Protein AF-0000000080304694 (afdb_homodimer)

Solvent-accessible surface area (backbone atoms only — not comparable to full-atom values): 22802 Å² total; per-residue (Å²): 132,86,75,81,79,72,77,78,76,73,77,74,74,72,76,72,79,68,74,63,59,58,52,50,50,52,51,50,51,50,48,51,24,50,49,45,30,49,51,36,52,74,70,62,32,46,68,53,52,50,50,42,42,60,43,46,61,55,45,42,50,51,45,52,47,45,39,49,51,43,47,50,28,45,50,52,34,48,52,31,42,50,54,33,49,52,50,44,52,52,48,47,53,49,38,54,52,51,50,51,39,37,74,76,36,48,67,57,29,51,72,73,39,52,51,59,50,47,42,51,49,48,47,54,46,50,53,53,35,51,51,28,46,50,48,39,54,60,46,47,63,52,42,62,53,40,41,52,51,43,52,52,44,41,51,53,48,51,55,42,40,57,40,46,50,54,48,50,27,51,34,30,45,90,86,37,26,68,60,49,45,62,53,49,60,57,60,73,74,46,84,84,69,57,74,60,67,56,81,36,67,62,55,39,48,53,51,38,41,73,53,73,88,133,80,74,79,68,71,77,78,74,74,74,74,73,69,77,72,77,66,73,64,56,57,53,50,51,52,50,50,50,50,49,52,24,50,49,44,30,49,50,36,52,75,70,62,33,47,67,54,52,51,52,44,42,61,44,45,62,56,45,43,51,49,45,50,46,45,38,51,50,42,46,50,30,45,50,53,34,48,52,30,41,52,54,34,50,51,50,44,52,53,49,48,53,49,37,53,52,52,50,52,40,36,72,75,37,50,66,58,29,52,73,73,39,53,51,61,51,48,41,52,49,48,49,54,44,49,53,52,36,51,51,29,45,51,50,38,55,61,47,48,63,54,43,63,54,40,42,52,52,43,52,53,44,42,52,54,48,52,56,44,41,57,40,44,49,54,50,51,28,50,34,30,47,89,87,36,28,68,59,48,44,63,55,49,61,56,52,70,74,48,85,83,69,56,73,59,60,66,69,40,67,63,55,38,48,51,51,38,40,73,52,74,90

Secondary structure (DSSP, 8-state):
------------------THHHHHHHHHHHHHHHHHHHHHHHHT-HHHHHHHHHHHHHHHHHHHHHHHHHHHHHHHHHHHHHHHHHHHHHHHHHHHHHHHHHHH-HHHHHHTTHHHHHHHHHHHHHHHHHHHHHHHHHGGGHHHHHHHHHHHHHHHHHHHHHHHHHHHHHHSPTT-HHHHHHHHS-----TTS-----S-HHHHHHHHHHTT-/------------------THHHHHHHHHHHHHHHHHHHHHHHHT-HHHHHHHHHHHHHHHHHHHHHHHHHHHHHHHHHHHHHHHHHHHHHHHHHHHHHHHHHHH-HHHHHHTTHHHHHHHHHHHHHHHHHHHHHHHHHGGGHHHHHHHHHHHHHHHHHHHHHHHHHHHHHHSPTT-HHHHHHHHS-----TTS-----S-HHHHHHHHHHTT-

Structure (mmCIF, N/CA/C/O backbone):
data_AF-0000000080304694-model_v1
#
loop_
_entity.id
_entity.type
_entity.pdbx_description
1 polymer 'Protein phosphatase CheZ'
#
loop_
_atom_site.group_PDB
_atom_site.id
_atom_site.type_symbol
_atom_site.label_atom_id
_atom_site.label_alt_id
_atom_site.label_comp_id
_atom_site.label_asym_id
_atom_site.label_entity_id
_atom_site.label_seq_id
_atom_site.pdbx_PDB_ins_code
_atom_site.Cartn_x
_atom_site.Cartn_y
_atom_site.Cartn_z
_atom_site.occupancy
_atom_site.B_iso_or_equiv
_atom_site.auth_seq_id
_atom_site.auth_comp_id
_atom_site.auth_asym_id
_atom_site.auth_atom_id
_atom_site.pdbx_PDB_model_num
ATOM 1 N N . MET A 1 1 ? -32.312 36.562 85.438 1 29.72 1 MET A N 1
ATOM 2 C CA . MET A 1 1 ? -31.688 37.469 84.5 1 29.72 1 MET A CA 1
ATOM 3 C C . MET A 1 1 ? -31.562 36.812 83.125 1 29.72 1 MET A C 1
ATOM 5 O O . MET A 1 1 ? -31.203 35.625 83.062 1 29.72 1 MET A O 1
ATOM 9 N N . LYS A 1 2 ? -32.406 37.281 82.188 1 36.53 2 LYS A N 1
ATOM 10 C CA . LYS A 1 2 ? -32.688 36.906 80.812 1 36.53 2 LYS A CA 1
ATOM 11 C C . LYS A 1 2 ? -31.438 36.875 80 1 36.53 2 LYS A C 1
ATOM 13 O O . LYS A 1 2 ? -30.734 37.875 79.875 1 36.53 2 LYS A O 1
ATOM 18 N N . LEU A 1 3 ? -30.75 35.75 80.062 1 33.34 3 LEU A N 1
ATOM 19 C CA . LEU A 1 3 ? -29.531 35.656 79.25 1 33.34 3 LEU A CA 1
ATOM 20 C C . LEU A 1 3 ? -29.703 36.312 77.875 1 33.34 3 LEU A C 1
ATOM 22 O O . LEU A 1 3 ? -30.828 36.5 77.438 1 33.34 3 LEU A O 1
ATOM 26 N N . ASN A 1 4 ? -28.75 36 76.938 1 31.81 4 ASN A N 1
ATOM 27 C CA . ASN A 1 4 ? -27.875 36.469 75.875 1 31.81 4 ASN A CA 1
ATOM 28 C C . ASN A 1 4 ? -28.562 36.438 74.5 1 31.81 4 ASN A C 1
ATOM 30 O O . ASN A 1 4 ? -28.922 35.344 74.062 1 31.81 4 ASN A O 1
ATOM 34 N N . ASP A 1 5 ? -29.422 37.344 74.25 1 38.88 5 ASP A N 1
ATOM 35 C CA . ASP A 1 5 ? -29.953 37.562 72.875 1 38.88 5 ASP A CA 1
ATOM 36 C C . ASP A 1 5 ? -28.844 37.656 71.875 1 38.88 5 ASP A C 1
ATOM 38 O O . ASP A 1 5 ? -28.062 38.625 71.875 1 38.88 5 ASP A O 1
ATOM 42 N N . LEU A 1 6 ? -28.109 36.594 71.5 1 40.75 6 LEU A N 1
ATOM 43 C CA . LEU A 1 6 ? -27.078 36.688 70.5 1 40.75 6 LEU A CA 1
ATOM 44 C C . LEU A 1 6 ? -27.609 37.344 69.25 1 40.75 6 LEU A C 1
ATOM 46 O O . LEU A 1 6 ? -28.672 36.969 68.75 1 40.75 6 LEU A O 1
ATOM 50 N N . PRO A 1 7 ? -27.234 38.594 68.938 1 43.28 7 PRO A N 1
ATOM 51 C CA . PRO A 1 7 ? -27.719 39.281 67.75 1 43.28 7 PRO A CA 1
ATOM 52 C C . PRO A 1 7 ? -27.438 38.5 66.438 1 43.28 7 PRO A C 1
ATOM 54 O O . PRO A 1 7 ? -26.484 37.719 66.438 1 43.28 7 PRO A O 1
ATOM 57 N N . GLU A 1 8 ? -28.422 38 65.75 1 44.09 8 GLU A N 1
ATOM 58 C CA . GLU A 1 8 ? -28.375 37.375 64.438 1 44.09 8 GLU A CA 1
ATOM 59 C C . GLU A 1 8 ? -27.594 38.219 63.438 1 44.09 8 GLU A C 1
ATOM 61 O O . GLU A 1 8 ? -27.984 39.344 63.156 1 44.09 8 GLU A O 1
ATOM 66 N N . VAL A 1 9 ? -26.25 38.281 63.5 1 40.5 9 VAL A N 1
ATOM 67 C CA . VAL A 1 9 ? -25.438 38.938 62.469 1 40.5 9 VAL A CA 1
ATOM 68 C C . VAL A 1 9 ? -25.953 38.594 61.094 1 40.5 9 VAL A C 1
ATOM 70 O O . VAL A 1 9 ? -26.094 37.406 60.75 1 40.5 9 VAL A O 1
ATOM 73 N N . GLU A 1 10 ? -26.812 39.406 60.5 1 40.97 10 GLU A N 1
ATOM 74 C CA . GLU A 1 10 ? -27.219 39.312 59.094 1 40.97 10 GLU A CA 1
ATOM 75 C C . GLU A 1 10 ? -26.031 39.125 58.188 1 40.97 10 GLU A C 1
ATOM 77 O O . GLU A 1 10 ? -25.031 39.844 58.281 1 40.97 10 GLU A O 1
ATOM 82 N N . ALA A 1 11 ? -25.812 37.906 57.75 1 42.97 11 ALA A N 1
ATOM 83 C CA . ALA A 1 11 ? -24.812 37.531 56.781 1 42.97 11 ALA A CA 1
ATOM 84 C C . ALA A 1 11 ? -24.781 38.531 55.594 1 42.97 11 ALA A C 1
ATOM 86 O O . ALA A 1 11 ? -25.812 38.781 54.969 1 42.97 11 ALA A O 1
ATOM 87 N N . GLU A 1 12 ? -24.016 39.625 55.688 1 41.22 12 GLU A N 1
ATOM 88 C CA . GLU A 1 12 ? -23.75 40.5 54.531 1 41.22 12 GLU A CA 1
ATOM 89 C C . GLU A 1 12 ? -23.562 39.656 53.281 1 41.22 12 GLU A C 1
ATOM 91 O O . GLU A 1 12 ? -22.797 38.719 53.25 1 41.22 12 GLU A O 1
ATOM 96 N N . ALA A 1 13 ? -24.562 39.719 52.406 1 45.31 13 ALA A N 1
ATOM 97 C CA . ALA A 1 13 ? -24.547 39.125 51.094 1 45.31 13 ALA A CA 1
ATOM 98 C C . ALA A 1 13 ? -23.219 39.406 50.375 1 45.31 13 ALA A C 1
ATOM 100 O O . ALA A 1 13 ? -22.703 40.5 50.438 1 45.31 13 ALA A O 1
ATOM 101 N N . ALA A 1 14 ? -22.359 38.438 50.312 1 46.75 14 ALA A N 1
ATOM 102 C CA . ALA A 1 14 ? -21.125 38.5 49.531 1 46.75 14 ALA A CA 1
ATOM 103 C C . ALA A 1 14 ? -21.312 39.25 48.219 1 46.75 14 ALA A C 1
ATOM 105 O O . ALA A 1 14 ? -22.344 39.094 47.562 1 46.75 14 ALA A O 1
ATOM 106 N N . PRO A 1 15 ? -20.719 40.438 48.062 1 44.47 15 PRO A N 1
ATOM 107 C CA . PRO A 1 15 ? -20.812 41.156 46.781 1 44.47 15 PRO A CA 1
ATOM 108 C C . PRO A 1 15 ? -20.719 40.219 45.594 1 44.47 15 PRO A C 1
ATOM 110 O O . PRO A 1 15 ? -20.016 39.219 45.625 1 44.47 15 PRO A O 1
ATOM 113 N N . THR A 1 16 ? -21.797 40.031 44.875 1 45.38 16 THR A N 1
ATOM 114 C CA . THR A 1 16 ? -21.812 39.344 43.562 1 45.38 16 THR A CA 1
ATOM 115 C C . THR A 1 16 ? -20.609 39.781 42.719 1 45.38 16 THR A C 1
ATOM 117 O O . THR A 1 16 ? -20.375 40.969 42.531 1 45.38 16 THR A O 1
ATOM 120 N N . ALA A 1 17 ? -19.531 39.125 42.719 1 50.06 17 ALA A N 1
ATOM 121 C CA . ALA A 1 17 ? -18.406 39.406 41.812 1 50.06 17 ALA A CA 1
ATOM 122 C C . ALA A 1 17 ? -18.875 40.062 40.531 1 50.06 17 ALA A C 1
ATOM 124 O O . ALA A 1 17 ? -19.828 39.594 39.875 1 50.06 17 ALA A O 1
ATOM 125 N N . PRO A 1 18 ? -18.703 41.375 40.219 1 51.38 18 PRO A N 1
ATOM 126 C CA . PRO A 1 18 ? -19.312 42.219 39.156 1 51.38 18 PRO A CA 1
ATOM 127 C C . PRO A 1 18 ? -19.266 41.531 37.781 1 51.38 18 PRO A C 1
ATOM 129 O O . PRO A 1 18 ? -18.359 40.75 37.5 1 51.38 18 PRO A O 1
ATOM 132 N N . ALA A 1 19 ? -20.312 41.312 37 1 55.59 19 ALA A N 1
ATOM 133 C CA . ALA A 1 19 ? -20.656 40.969 35.625 1 55.59 19 ALA A CA 1
ATOM 134 C C . ALA A 1 19 ? -19.594 41.469 34.625 1 55.59 19 ALA A C 1
ATOM 136 O O . ALA A 1 19 ? -19.562 41.062 33.469 1 55.59 19 ALA A O 1
ATOM 137 N N . SER A 1 20 ? -18.828 42.531 34.969 1 55.22 20 SER A N 1
ATOM 138 C CA . SER A 1 20 ? -17.859 43.188 34.094 1 55.22 20 SER A CA 1
ATOM 139 C C . SER A 1 20 ? -16.672 42.25 33.812 1 55.22 20 SER A C 1
ATOM 141 O O . SER A 1 20 ? -16.125 42.281 32.688 1 55.22 20 SER A O 1
ATOM 143 N N . SER A 1 21 ? -16.375 41.344 34.656 1 60.28 21 SER A N 1
ATOM 144 C CA . SER A 1 21 ? -15.195 40.469 34.531 1 60.28 21 SER A CA 1
ATOM 145 C C . SER A 1 21 ? -15.414 39.406 33.469 1 60.28 21 SER A C 1
ATOM 147 O O . SER A 1 21 ? -14.5 39.125 32.688 1 60.28 21 SER A O 1
ATOM 149 N N . THR A 1 22 ? -16.609 39 33.406 1 65.12 22 THR A N 1
ATOM 150 C CA . THR A 1 22 ? -16.906 37.969 32.438 1 65.12 22 THR A CA 1
ATOM 151 C C . THR A 1 22 ? -16.922 38.562 31.016 1 65.12 22 THR A C 1
ATOM 153 O O . THR A 1 22 ? -16.438 37.938 30.078 1 65.12 22 THR A O 1
ATOM 156 N N . VAL A 1 23 ? -17.453 39.75 30.922 1 64.56 23 VAL A N 1
ATOM 157 C CA . VAL A 1 23 ? -17.516 40.438 29.641 1 64.56 23 VAL A CA 1
ATOM 158 C C . VAL A 1 23 ? -16.094 40.719 29.141 1 64.56 23 VAL A C 1
ATOM 160 O O . VAL A 1 23 ? -15.812 40.531 27.953 1 64.56 23 VAL A O 1
ATOM 163 N N . ASP A 1 24 ? -15.266 41 30.141 1 69.19 24 ASP A N 1
ATOM 164 C CA . ASP A 1 24 ? -13.883 41.312 29.797 1 69.19 24 ASP A CA 1
ATOM 165 C C . ASP A 1 24 ? -13.148 40.062 29.297 1 69.19 24 ASP A C 1
ATOM 167 O O . ASP A 1 24 ? -12.391 40.125 28.328 1 69.19 24 ASP A O 1
ATOM 171 N N . VAL A 1 25 ? -13.484 38.969 29.844 1 71.88 25 VAL A N 1
ATOM 172 C CA . VAL A 1 25 ? -12.836 37.719 29.438 1 71.88 25 VAL A CA 1
ATOM 173 C C . VAL A 1 25 ? -13.328 37.312 28.062 1 71.88 25 VAL A C 1
ATOM 175 O O . VAL A 1 25 ? -12.539 36.875 27.219 1 71.88 25 VAL A O 1
ATOM 178 N N . TYR A 1 26 ? -14.609 37.5 27.844 1 70.81 26 TYR A N 1
ATOM 179 C CA . TYR A 1 26 ? -15.188 37.125 26.547 1 70.81 26 TYR A CA 1
ATOM 180 C C . TYR A 1 26 ? -14.656 38.031 25.453 1 70.81 26 TYR A C 1
ATOM 182 O O . TYR A 1 26 ? -14.414 37.594 24.328 1 70.81 26 TYR A O 1
ATOM 190 N N . GLN A 1 27 ? -14.453 39.281 25.797 1 74.62 27 GLN A N 1
ATOM 191 C CA . GLN A 1 27 ? -13.914 40.219 24.828 1 74.62 27 GLN A CA 1
ATOM 192 C C . GLN A 1 27 ? -12.453 39.906 24.5 1 74.62 27 GLN A C 1
ATOM 194 O O . GLN A 1 27 ? -12.031 40 23.344 1 74.62 27 GLN A O 1
ATOM 199 N N . GLN A 1 28 ? -11.781 39.531 25.469 1 73.69 28 GLN A N 1
ATOM 200 C CA . GLN A 1 28 ? -10.375 39.188 25.281 1 73.69 28 GLN A CA 1
ATOM 201 C C . GLN A 1 28 ? -10.242 37.906 24.438 1 73.69 28 GLN A C 1
ATOM 203 O O . GLN A 1 28 ? -9.406 37.844 23.531 1 73.69 28 GLN A O 1
ATOM 208 N N . LEU A 1 29 ? -11.125 37 24.766 1 74.44 29 LEU A N 1
ATOM 209 C CA . LEU A 1 29 ? -11.109 35.75 24 1 74.44 29 LEU A CA 1
ATOM 210 C C . LEU A 1 29 ? -11.477 36.031 22.547 1 74.44 29 LEU A C 1
ATOM 212 O O . LEU A 1 29 ? -10.875 35.438 21.625 1 74.44 29 LEU A O 1
ATOM 216 N N . GLY A 1 30 ? -12.414 36.844 22.375 1 75.94 30 GLY A N 1
ATOM 217 C CA . GLY A 1 30 ? -12.789 37.25 21.016 1 75.94 30 GLY A CA 1
ATOM 218 C C . GLY A 1 30 ? -11.648 37.906 20.266 1 75.94 30 GLY A C 1
ATOM 219 O O . GLY A 1 30 ? -11.453 37.656 19.078 1 75.94 30 GLY A O 1
ATOM 220 N N . ALA A 1 31 ? -10.891 38.688 20.938 1 77.38 31 ALA A N 1
ATOM 221 C CA . ALA A 1 31 ? -9.773 39.375 20.328 1 77.38 31 ALA A CA 1
ATOM 222 C C . ALA A 1 31 ? -8.664 38.406 19.922 1 77.38 31 ALA A C 1
ATOM 224 O O . ALA A 1 31 ? -8.07 38.562 18.844 1 77.38 31 ALA A O 1
ATOM 225 N N . ILE A 1 32 ? -8.438 37.5 20.703 1 76.75 32 ILE A N 1
ATOM 226 C CA . ILE A 1 32 ? -7.406 36.5 20.422 1 76.75 32 ILE A CA 1
ATOM 227 C C . ILE A 1 32 ? -7.805 35.656 19.203 1 76.75 32 ILE A C 1
ATOM 229 O O . ILE A 1 32 ? -6.973 35.375 18.344 1 76.75 32 ILE A O 1
ATOM 233 N N . THR A 1 33 ? -9.07 35.312 19.156 1 79.62 33 THR A N 1
ATOM 234 C CA . THR A 1 33 ? -9.57 34.5 18.047 1 79.62 33 THR A CA 1
ATOM 235 C C . THR A 1 33 ? -9.469 35.281 16.734 1 79.62 33 THR A C 1
ATOM 237 O O . THR A 1 33 ? -9.07 34.719 15.711 1 79.62 33 THR A O 1
ATOM 240 N N . ARG A 1 34 ? -9.852 36.5 16.844 1 81.75 34 ARG A N 1
ATOM 241 C CA . ARG A 1 34 ? -9.773 37.344 15.656 1 81.75 34 ARG A CA 1
ATOM 242 C C . ARG A 1 34 ? -8.32 37.5 15.203 1 81.75 34 ARG A C 1
ATOM 244 O O . ARG A 1 34 ? -8.031 37.469 14.008 1 81.75 34 ARG A O 1
ATOM 251 N N . GLN A 1 35 ? -7.465 37.688 16.125 1 81.38 35 GLN A N 1
ATOM 252 C CA . GLN A 1 35 ? -6.051 37.844 15.812 1 81.38 35 GLN A CA 1
ATOM 253 C C . GLN A 1 35 ? -5.48 36.594 15.18 1 81.38 35 GLN A C 1
ATOM 255 O O . GLN A 1 35 ? -4.684 36.656 14.242 1 81.38 35 GLN A O 1
ATOM 260 N N . LEU A 1 36 ? -5.863 35.5 15.742 1 86.62 36 LEU A N 1
ATOM 261 C CA . LEU A 1 36 ? -5.426 34.25 15.172 1 86.62 36 LEU A CA 1
ATOM 262 C C . LEU A 1 36 ? -5.914 34.094 13.734 1 86.62 36 LEU A C 1
ATOM 264 O O . LEU A 1 36 ? -5.129 33.781 12.836 1 86.62 36 LEU A O 1
ATOM 268 N N . HIS A 1 37 ? -7.16 34.281 13.57 1 85.75 37 HIS A N 1
ATOM 269 C CA . HIS A 1 37 ? -7.766 34.219 12.25 1 85.75 37 HIS A CA 1
ATOM 270 C C . HIS A 1 37 ? -7.031 35.094 11.258 1 85.75 37 HIS A C 1
ATOM 272 O O . HIS A 1 37 ? -6.68 34.656 10.156 1 85.75 37 HIS A O 1
ATOM 278 N N . ASP A 1 38 ? -6.73 36.312 11.617 1 83.94 38 ASP A N 1
ATOM 279 C CA . ASP A 1 38 ? -6.074 37.281 10.766 1 83.94 38 ASP A CA 1
ATOM 280 C C . ASP A 1 38 ? -4.637 36.875 10.445 1 83.94 38 ASP A C 1
ATOM 282 O O . ASP A 1 38 ? -4.176 37.031 9.312 1 83.94 38 ASP A O 1
ATOM 286 N N . THR A 1 39 ? -3.988 36.375 11.398 1 84.31 39 THR A N 1
ATOM 287 C CA . THR A 1 39 ? -2.607 35.938 11.203 1 84.31 39 THR A CA 1
ATOM 288 C C . THR A 1 39 ? -2.533 34.75 10.227 1 84.31 39 THR A C 1
ATOM 290 O O . THR A 1 39 ? -1.716 34.75 9.305 1 84.31 39 THR A O 1
ATOM 293 N N . LEU A 1 40 ? -3.389 33.844 10.438 1 88.19 40 LEU A N 1
ATOM 294 C CA . LEU A 1 40 ? -3.406 32.688 9.555 1 88.19 40 LEU A CA 1
ATOM 295 C C . LEU A 1 40 ? -3.746 33.094 8.125 1 88.19 40 LEU A C 1
ATOM 297 O O . LEU A 1 40 ? -3.193 32.562 7.168 1 88.19 40 LEU A O 1
ATOM 301 N N . ASN A 1 41 ? -4.594 34 7.941 1 85.5 41 ASN A N 1
ATOM 302 C CA . ASN A 1 41 ? -4.953 34.531 6.625 1 85.5 41 ASN A CA 1
ATOM 303 C C . ASN A 1 41 ? -3.799 35.281 5.988 1 85.5 41 ASN A C 1
ATOM 305 O O . ASN A 1 41 ? -3.543 35.156 4.793 1 85.5 41 ASN A O 1
ATOM 309 N N . GLN A 1 42 ? -3.154 36.094 6.777 1 84.44 42 GLN A N 1
ATOM 310 C CA . GLN A 1 42 ? -2.023 36.844 6.277 1 84.44 42 GLN A CA 1
ATOM 311 C C . GLN A 1 42 ? -0.893 35.938 5.809 1 84.44 42 GLN A C 1
ATOM 313 O O . GLN A 1 42 ? -0.211 36.25 4.828 1 84.44 42 GLN A O 1
ATOM 318 N N . LEU A 1 43 ? -0.766 34.844 6.512 1 86 43 LEU A N 1
ATOM 319 C CA . LEU A 1 43 ? 0.264 33.875 6.16 1 86 43 LEU A CA 1
ATOM 320 C C . LEU A 1 43 ? -0.15 33.062 4.934 1 86 43 LEU A C 1
ATOM 322 O O . LEU A 1 43 ? 0.677 32.375 4.328 1 86 43 LEU A O 1
ATOM 326 N N . GLY A 1 44 ? -1.402 33.031 4.59 1 87.5 44 GLY A N 1
ATOM 327 C CA . GLY A 1 44 ? -1.914 32.312 3.447 1 87.5 44 GLY A CA 1
ATOM 328 C C . GLY A 1 44 ? -2.037 30.812 3.711 1 87.5 44 GLY A C 1
ATOM 329 O O . GLY A 1 44 ? -2.062 30.016 2.773 1 87.5 44 GLY A O 1
ATOM 330 N N . VAL A 1 45 ? -2.076 30.453 4.98 1 89.25 45 VAL A N 1
ATOM 331 C CA . VAL A 1 45 ? -2.055 29.016 5.273 1 89.25 45 VAL A CA 1
ATOM 332 C C . VAL A 1 45 ? -3.471 28.531 5.562 1 89.25 45 VAL A C 1
ATOM 334 O O . VAL A 1 45 ? -3.748 27.328 5.484 1 89.25 45 VAL A O 1
ATOM 337 N N . MET A 1 46 ? -4.383 29.422 5.859 1 85.75 46 MET A N 1
ATOM 338 C CA . MET A 1 46 ? -5.719 29.047 6.309 1 85.75 46 MET A CA 1
ATOM 339 C C . MET A 1 46 ? -6.43 28.203 5.266 1 85.75 46 MET A C 1
ATOM 341 O O . MET A 1 46 ? -6.934 27.125 5.578 1 85.75 46 MET A O 1
ATOM 345 N N . PRO A 1 47 ? -6.406 28.578 4.02 1 84.12 47 PRO A N 1
ATOM 346 C CA . PRO A 1 47 ? -7.094 27.75 3.025 1 84.12 47 PRO A CA 1
ATOM 347 C C . PRO A 1 47 ? -6.5 26.359 2.906 1 84.12 47 PRO A C 1
ATOM 349 O O . PRO A 1 47 ? -7.238 25.375 2.748 1 84.12 47 PRO A O 1
ATOM 352 N N . ARG A 1 48 ? -5.258 26.281 2.984 1 87.5 48 ARG A N 1
ATOM 353 C CA . ARG A 1 48 ? -4.594 25 2.846 1 87.5 48 ARG A CA 1
ATOM 354 C C . ARG A 1 48 ? -4.859 24.109 4.055 1 87.5 48 ARG A C 1
ATOM 356 O O . ARG A 1 48 ? -5.039 22.891 3.918 1 87.5 48 ARG A O 1
ATOM 363 N N . LEU A 1 49 ? -4.852 24.734 5.191 1 89.38 49 LEU A N 1
ATOM 364 C CA . LEU A 1 49 ? -5.148 23.984 6.406 1 89.38 49 LEU A CA 1
ATOM 365 C C . LEU A 1 49 ? -6.582 23.469 6.387 1 89.38 49 LEU A C 1
ATOM 367 O O . LEU A 1 49 ? -6.848 22.344 6.836 1 89.38 49 LEU A O 1
ATOM 371 N N . GLN A 1 50 ? -7.395 24.266 5.855 1 86 50 GLN A N 1
ATOM 372 C CA . GLN A 1 50 ? -8.789 23.859 5.738 1 86 50 GLN A CA 1
ATOM 373 C C . GLN A 1 50 ? -8.938 22.672 4.785 1 86 50 GLN A C 1
ATOM 375 O O . GLN A 1 50 ? -9.633 21.703 5.098 1 86 50 GLN A O 1
ATOM 380 N N . ILE A 1 51 ? -8.312 22.75 3.703 1 86.38 51 ILE A N 1
ATOM 381 C CA . ILE A 1 51 ? -8.352 21.688 2.709 1 86.38 51 ILE A CA 1
ATOM 382 C C . ILE A 1 51 ? -7.793 20.406 3.312 1 86.38 51 ILE A C 1
ATOM 384 O O . ILE A 1 51 ? -8.359 19.328 3.119 1 86.38 51 ILE A O 1
ATOM 388 N N . ALA A 1 52 ? -6.773 20.578 3.975 1 88.44 52 ALA A N 1
ATOM 389 C CA . ALA A 1 52 ? -6.156 19.406 4.602 1 88.44 52 ALA A CA 1
ATOM 390 C C . ALA A 1 52 ? -7.082 18.797 5.648 1 88.44 52 ALA A C 1
ATOM 392 O O . ALA A 1 52 ? -7.254 17.578 5.695 1 88.44 52 ALA A O 1
ATOM 393 N N . ALA A 1 53 ? -7.641 19.641 6.477 1 88.25 53 ALA A N 1
ATOM 394 C CA . ALA A 1 53 ? -8.531 19.156 7.531 1 88.25 53 ALA A CA 1
ATOM 395 C C . ALA A 1 53 ? -9.727 18.422 6.938 1 88.25 53 ALA A C 1
ATOM 397 O O . ALA A 1 53 ? -10.203 17.438 7.508 1 88.25 53 ALA A O 1
ATOM 398 N N . GLU A 1 54 ? -10.086 18.812 5.801 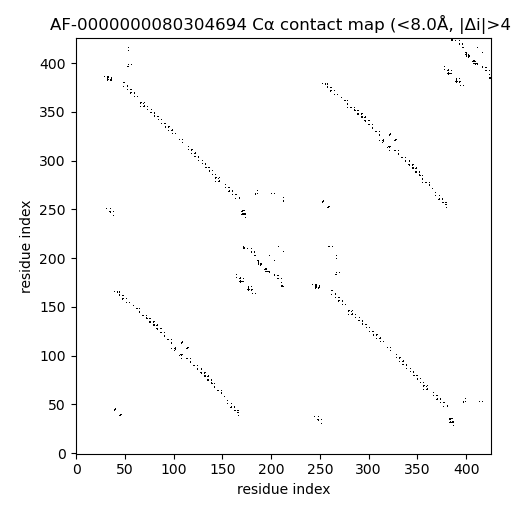1 85.81 54 GLU A N 1
ATOM 399 C CA . GLU A 1 54 ? -11.219 18.188 5.117 1 85.81 54 GLU A CA 1
ATOM 400 C C . GLU A 1 54 ? -10.797 16.891 4.434 1 85.81 54 GLU A C 1
ATOM 402 O O . GLU A 1 54 ? -11.602 15.969 4.297 1 85.81 54 GLU A O 1
ATOM 407 N N . GLY A 1 55 ? -9.656 16.859 4.02 1 88.94 55 GLY A N 1
ATOM 408 C CA . GLY A 1 55 ? -9.195 15.75 3.203 1 88.94 55 GLY A CA 1
ATOM 409 C C . GLY A 1 55 ? -8.586 14.625 4.016 1 88.94 55 GLY A C 1
ATOM 410 O O . GLY A 1 55 ? -8.531 13.477 3.559 1 88.94 55 GLY A O 1
ATOM 411 N N . LEU A 1 56 ? -8.18 14.891 5.238 1 92.44 56 LEU A N 1
ATOM 412 C CA . LEU A 1 56 ? -7.426 13.93 6.035 1 92.44 56 LEU A CA 1
ATOM 413 C C . LEU A 1 56 ? -8.281 12.711 6.359 1 92.44 56 LEU A C 1
ATOM 415 O O . LEU A 1 56 ? -7.805 11.578 6.277 1 92.44 56 LEU A O 1
ATOM 419 N N . PRO A 1 57 ? -9.555 12.859 6.715 1 89.44 57 PRO A N 1
ATOM 420 C CA . PRO A 1 57 ? -10.367 11.672 6.992 1 89.44 57 PRO A CA 1
ATOM 421 C C . PRO A 1 57 ? -10.469 10.734 5.793 1 89.44 57 PRO A C 1
ATOM 423 O O . PRO A 1 57 ? -10.383 9.508 5.949 1 89.44 57 PRO A O 1
ATOM 426 N N . ASP A 1 58 ? -10.617 11.32 4.688 1 90.5 58 ASP A N 1
ATOM 427 C CA . ASP A 1 58 ? -10.68 10.508 3.475 1 90.5 58 ASP A CA 1
ATOM 428 C C . ASP A 1 58 ? -9.352 9.812 3.207 1 90.5 58 ASP A C 1
ATOM 430 O O . ASP A 1 58 ? -9.32 8.633 2.848 1 90.5 58 ASP A O 1
ATOM 434 N N . ALA A 1 59 ? -8.344 10.547 3.344 1 93.69 59 ALA A N 1
ATOM 435 C CA . ALA A 1 59 ? -7.016 9.969 3.145 1 93.69 59 ALA A CA 1
ATOM 436 C C . ALA A 1 59 ? -6.781 8.789 4.082 1 93.69 59 ALA A C 1
ATOM 438 O O . ALA A 1 59 ? -6.281 7.746 3.662 1 93.69 59 ALA A O 1
ATOM 439 N N . ARG A 1 60 ? -7.168 8.906 5.328 1 94.62 60 ARG A N 1
ATOM 440 C CA . ARG A 1 60 ? -7.008 7.82 6.289 1 94.62 60 ARG A CA 1
ATOM 441 C C . ARG A 1 60 ? -7.805 6.594 5.871 1 94.62 60 ARG A C 1
ATOM 443 O O . ARG A 1 60 ? -7.305 5.469 5.926 1 94.62 60 ARG A O 1
ATOM 450 N N . SER A 1 61 ? -8.961 6.816 5.418 1 94.06 61 SER A N 1
ATOM 451 C CA . SER A 1 61 ? -9.828 5.715 4.996 1 94.06 61 SER A CA 1
ATOM 452 C C . SER A 1 61 ? -9.242 4.988 3.787 1 94.06 61 SER A C 1
ATOM 454 O O . SER A 1 61 ? -9.25 3.758 3.734 1 94.06 61 SER A O 1
ATOM 456 N N . ARG A 1 62 ? -8.844 5.746 2.912 1 93.94 62 ARG A N 1
ATOM 457 C CA . ARG A 1 62 ? -8.273 5.156 1.702 1 93.94 62 ARG A CA 1
ATOM 458 C C . ARG A 1 62 ? -7.012 4.367 2.02 1 93.94 62 ARG A C 1
ATOM 460 O O . ARG A 1 62 ? -6.789 3.291 1.458 1 93.94 62 ARG A O 1
ATOM 467 N N . LEU A 1 63 ? -6.234 4.926 2.867 1 96.19 63 LEU A N 1
ATOM 468 C CA . LEU A 1 63 ? -5.027 4.207 3.27 1 96.19 63 LEU A CA 1
ATOM 469 C C . LEU A 1 63 ? -5.383 2.895 3.957 1 96.19 63 LEU A C 1
ATOM 471 O O . LEU A 1 63 ? -4.781 1.856 3.67 1 96.19 63 LEU A O 1
ATOM 475 N N . ASN A 1 64 ? -6.328 2.926 4.805 1 95.31 64 ASN A N 1
ATOM 476 C CA . ASN A 1 64 ? -6.793 1.698 5.445 1 95.31 64 ASN A CA 1
ATOM 477 C C . ASN A 1 64 ? -7.32 0.696 4.426 1 95.31 64 ASN A C 1
ATOM 479 O O . ASN A 1 64 ? -7.074 -0.505 4.543 1 95.31 64 ASN A O 1
ATOM 483 N N . TYR A 1 65 ? -7.973 1.199 3.445 1 94.12 65 TYR A N 1
ATOM 484 C CA . TYR A 1 65 ? -8.5 0.363 2.373 1 94.12 65 TYR A CA 1
ATOM 485 C C . TYR A 1 65 ? -7.375 -0.332 1.617 1 94.12 65 TYR A C 1
ATOM 487 O O . TYR A 1 65 ? -7.453 -1.53 1.336 1 94.12 65 TYR A O 1
ATOM 495 N N . ILE A 1 66 ? -6.422 0.377 1.309 1 93.38 66 ILE A N 1
ATOM 496 C CA . ILE A 1 66 ? -5.309 -0.197 0.557 1 93.38 66 ILE A CA 1
ATOM 497 C C . ILE A 1 66 ? -4.613 -1.264 1.398 1 93.38 66 ILE A C 1
ATOM 499 O O . ILE A 1 66 ? -4.172 -2.289 0.874 1 93.38 66 ILE A O 1
ATOM 503 N N . ALA A 1 67 ? -4.43 -0.975 2.709 1 93.81 67 ALA A N 1
ATOM 504 C CA . ALA A 1 67 ? -3.838 -1.984 3.582 1 93.81 67 ALA A CA 1
ATOM 505 C C . ALA A 1 67 ? -4.668 -3.266 3.584 1 93.81 67 ALA A C 1
ATOM 507 O O . ALA A 1 67 ? -4.125 -4.367 3.475 1 93.81 67 ALA A O 1
ATOM 508 N N . GLN A 1 68 ? -5.926 -3.115 3.668 1 94 68 GLN A N 1
ATOM 509 C CA . GLN A 1 68 ? -6.832 -4.258 3.68 1 94 68 GLN A CA 1
ATOM 510 C C . GLN A 1 68 ? -6.793 -5.008 2.352 1 94 68 GLN A C 1
ATOM 512 O O . GLN A 1 68 ? -6.699 -6.238 2.328 1 94 68 GLN A O 1
ATOM 517 N N . LYS A 1 69 ? -6.883 -4.254 1.295 1 92 69 LYS A N 1
ATOM 518 C CA . LYS A 1 69 ? -6.879 -4.871 -0.029 1 92 69 LYS A CA 1
ATOM 519 C C . LYS A 1 69 ? -5.559 -5.59 -0.298 1 92 69 LYS A C 1
ATOM 521 O O . LYS A 1 69 ? -5.543 -6.656 -0.913 1 92 69 LYS A O 1
ATOM 526 N N . THR A 1 70 ? -4.516 -4.98 0.092 1 91.31 70 THR A N 1
ATOM 527 C CA . THR A 1 70 ? -3.207 -5.609 -0.046 1 91.31 70 THR A CA 1
ATOM 528 C C . THR A 1 70 ? -3.16 -6.93 0.723 1 91.31 70 THR A C 1
ATOM 530 O O . THR A 1 70 ? -2.682 -7.938 0.204 1 91.31 70 THR A O 1
ATOM 533 N N . GLY A 1 71 ? -3.654 -6.902 1.941 1 92.31 71 GLY A N 1
ATOM 534 C CA . GLY A 1 71 ? -3.725 -8.133 2.719 1 92.31 71 GLY A CA 1
ATOM 535 C C . GLY A 1 71 ? -4.57 -9.203 2.064 1 92.31 71 GLY A C 1
ATOM 536 O O . GLY A 1 71 ? -4.164 -10.367 1.996 1 92.31 71 GLY A O 1
ATOM 537 N N . ASP A 1 72 ? -5.688 -8.812 1.559 1 92.38 72 ASP A N 1
ATOM 538 C CA . ASP A 1 72 ? -6.59 -9.734 0.878 1 92.38 72 ASP A CA 1
ATOM 539 C C . ASP A 1 72 ? -5.926 -10.344 -0.355 1 92.38 72 ASP A C 1
ATOM 541 O O . ASP A 1 72 ? -6.035 -11.547 -0.595 1 92.38 72 ASP A O 1
ATOM 545 N N . ALA A 1 73 ? -5.379 -9.445 -1.079 1 92.69 73 ALA A N 1
ATOM 546 C CA . ALA A 1 73 ? -4.707 -9.898 -2.293 1 92.69 73 ALA A CA 1
ATOM 547 C C . ALA A 1 73 ? -3.592 -10.883 -1.964 1 92.69 73 ALA A C 1
ATOM 549 O O . ALA A 1 73 ? -3.465 -11.93 -2.613 1 92.69 73 ALA A O 1
ATOM 550 N N . ALA A 1 74 ? -2.775 -10.586 -0.984 1 93.94 74 ALA A N 1
ATOM 551 C CA . ALA A 1 74 ? -1.7 -11.484 -0.57 1 93.94 74 ALA A CA 1
ATOM 552 C C . ALA A 1 74 ? -2.254 -12.844 -0.15 1 93.94 74 ALA A C 1
ATOM 554 O O . ALA A 1 74 ? -1.698 -13.883 -0.509 1 93.94 74 ALA A O 1
ATOM 555 N N . HIS A 1 75 ? -3.336 -12.836 0.593 1 94.12 75 HIS A N 1
ATOM 556 C CA . HIS A 1 75 ? -3.947 -14.078 1.053 1 94.12 75 HIS A CA 1
ATOM 557 C C . HIS A 1 75 ? -4.473 -14.898 -0.119 1 94.12 75 HIS A C 1
ATOM 559 O O . HIS A 1 75 ? -4.285 -16.125 -0.158 1 94.12 75 HIS A O 1
ATOM 565 N N . ARG A 1 76 ? -5.09 -14.289 -1.024 1 94.5 76 ARG A N 1
ATOM 566 C CA . ARG A 1 76 ? -5.605 -14.977 -2.207 1 94.5 76 ARG A CA 1
ATOM 567 C C . ARG A 1 76 ? -4.473 -15.594 -3.018 1 94.5 76 ARG A C 1
ATOM 569 O O . ARG A 1 76 ? -4.578 -16.734 -3.467 1 94.5 76 ARG A O 1
ATOM 576 N N . VAL A 1 77 ? -3.455 -14.812 -3.209 1 96.12 77 VAL A N 1
ATOM 577 C CA . VAL A 1 77 ? -2.299 -15.297 -3.957 1 96.12 77 VAL A CA 1
ATOM 578 C C . VAL A 1 77 ? -1.697 -16.516 -3.254 1 96.12 77 VAL A C 1
ATOM 580 O O . VAL A 1 77 ? -1.465 -17.547 -3.881 1 96.12 77 VAL A O 1
ATOM 583 N N . LEU A 1 78 ? -1.458 -16.391 -2.002 1 96.56 78 LEU A N 1
ATOM 584 C CA . LEU A 1 78 ? -0.823 -17.453 -1.242 1 96.56 78 LEU A CA 1
ATOM 585 C C . LEU A 1 78 ? -1.685 -18.719 -1.252 1 96.56 78 LEU A C 1
ATOM 587 O O . LEU A 1 78 ? -1.166 -19.828 -1.375 1 96.56 78 LEU A O 1
ATOM 591 N N . ASN A 1 79 ? -2.967 -18.531 -1.142 1 97 79 ASN A N 1
ATOM 592 C CA . ASN A 1 79 ? -3.875 -19.672 -1.212 1 97 79 ASN A CA 1
ATOM 593 C C . ASN A 1 79 ? -3.793 -20.375 -2.564 1 97 79 ASN A C 1
ATOM 595 O O . ASN A 1 79 ? -3.697 -21.594 -2.629 1 97 79 ASN A O 1
ATOM 599 N N . SER A 1 80 ? -3.85 -19.578 -3.576 1 97.38 80 SER A N 1
ATOM 600 C CA . SER A 1 80 ? -3.76 -20.141 -4.926 1 97.38 80 SER A CA 1
ATOM 601 C C . SER A 1 80 ? -2.422 -20.828 -5.148 1 97.38 80 SER A C 1
ATOM 603 O O . SER A 1 80 ? -2.367 -21.891 -5.77 1 97.38 80 SER A O 1
ATOM 605 N N . VAL A 1 81 ? -1.34 -20.266 -4.656 1 97.31 81 VAL A N 1
ATOM 606 C CA . VAL A 1 81 ? -0.014 -20.859 -4.781 1 97.31 81 VAL A CA 1
ATOM 607 C C . VAL A 1 81 ? 0.018 -22.203 -4.051 1 97.31 81 VAL A C 1
ATOM 609 O O . VAL A 1 81 ? 0.538 -23.188 -4.578 1 97.31 81 VAL A O 1
ATOM 612 N N . ASP A 1 82 ? -0.543 -22.25 -2.879 1 97 82 ASP A N 1
ATOM 613 C CA . ASP A 1 82 ? -0.556 -23.469 -2.092 1 97 82 ASP A CA 1
ATOM 614 C C . ASP A 1 82 ? -1.288 -24.594 -2.83 1 97 82 ASP A C 1
ATOM 616 O O . ASP A 1 82 ? -0.805 -25.719 -2.887 1 97 82 ASP A O 1
ATOM 620 N N . HIS A 1 83 ? -2.4 -24.297 -3.367 1 96.62 83 HIS A N 1
ATOM 621 C CA . HIS A 1 83 ? -3.166 -25.297 -4.117 1 96.62 83 HIS A CA 1
ATOM 622 C C . HIS A 1 83 ? -2.41 -25.75 -5.359 1 96.62 83 HIS A C 1
ATOM 624 O O . HIS A 1 83 ? -2.371 -26.938 -5.664 1 96.62 83 HIS A O 1
ATOM 630 N N . ALA A 1 84 ? -1.831 -24.781 -6.023 1 96.19 84 ALA A N 1
ATOM 631 C CA . ALA A 1 84 ? -1.061 -25.125 -7.219 1 96.19 84 ALA A CA 1
ATOM 632 C C . ALA A 1 84 ? 0.125 -26.016 -6.875 1 96.19 84 ALA A C 1
ATOM 634 O O . ALA A 1 84 ? 0.403 -26.984 -7.586 1 96.19 84 ALA A O 1
ATOM 635 N N . LYS A 1 85 ? 0.777 -25.719 -5.805 1 95.81 85 LYS A N 1
ATOM 636 C CA . LYS A 1 85 ? 1.931 -26.516 -5.391 1 95.81 85 LYS A CA 1
ATOM 637 C C . LYS A 1 85 ? 1.512 -27.922 -4.992 1 95.81 85 LYS A C 1
ATOM 639 O O . LYS A 1 85 ? 2.238 -28.891 -5.246 1 95.81 85 LYS A O 1
ATOM 644 N N . ALA A 1 86 ? 0.377 -28.031 -4.328 1 95.38 86 ALA A N 1
ATOM 645 C CA . ALA A 1 86 ? -0.134 -29.344 -3.975 1 95.38 86 ALA A CA 1
ATOM 646 C C . ALA A 1 86 ? -0.386 -30.188 -5.223 1 95.38 86 ALA A C 1
ATOM 648 O O . ALA A 1 86 ? -0.011 -31.359 -5.273 1 95.38 86 ALA A O 1
ATOM 649 N N . GLU A 1 87 ? -1.022 -29.578 -6.207 1 93.38 87 GLU A N 1
ATOM 650 C CA . GLU A 1 87 ? -1.248 -30.266 -7.473 1 93.38 87 GLU A CA 1
ATOM 651 C C . GLU A 1 87 ? 0.071 -30.672 -8.133 1 93.38 87 GLU A C 1
ATOM 653 O O . GLU A 1 87 ? 0.201 -31.781 -8.656 1 93.38 87 GLU A O 1
ATOM 658 N N . HIS A 1 88 ? 0.993 -29.781 -8.062 1 91.75 88 HIS A N 1
ATOM 659 C CA . HIS A 1 88 ? 2.312 -30.047 -8.625 1 91.75 88 HIS A CA 1
ATOM 660 C C . HIS A 1 88 ? 2.977 -31.234 -7.93 1 91.75 88 HIS A C 1
ATOM 662 O O . HIS A 1 88 ? 3.588 -32.094 -8.578 1 91.75 88 HIS A O 1
ATOM 668 N N . GLY A 1 89 ? 2.896 -31.219 -6.625 1 92.38 89 GLY A N 1
ATOM 669 C CA . GLY A 1 89 ? 3.449 -32.344 -5.883 1 92.38 89 GLY A CA 1
ATOM 670 C C . GLY A 1 89 ? 2.859 -33.688 -6.297 1 92.38 89 GLY A C 1
ATOM 671 O O . GLY A 1 89 ? 3.584 -34.656 -6.441 1 92.38 89 GLY A O 1
ATOM 672 N N . ARG A 1 90 ? 1.588 -33.688 -6.523 1 93.38 90 ARG A N 1
ATOM 673 C CA . ARG A 1 90 ? 0.912 -34.906 -6.949 1 93.38 90 ARG A CA 1
ATOM 674 C C . ARG A 1 90 ? 1.395 -35.344 -8.328 1 93.38 90 ARG A C 1
ATOM 676 O O . ARG A 1 90 ? 1.673 -36.531 -8.547 1 93.38 90 ARG A O 1
ATOM 683 N N . ILE A 1 91 ? 1.529 -34.438 -9.234 1 93.12 91 ILE A N 1
ATOM 684 C CA . ILE A 1 91 ? 1.97 -34.75 -10.594 1 93.12 91 ILE A CA 1
ATOM 685 C C . ILE A 1 91 ? 3.412 -35.25 -10.562 1 93.12 91 ILE A C 1
ATOM 687 O O . ILE A 1 91 ? 3.764 -36.188 -11.266 1 93.12 91 ILE A O 1
ATOM 691 N N . ALA A 1 92 ? 4.215 -34.594 -9.797 1 92.31 92 ALA A N 1
ATOM 692 C CA . ALA A 1 92 ? 5.609 -35 -9.68 1 92.31 92 ALA A CA 1
ATOM 693 C C . ALA A 1 92 ? 5.719 -36.438 -9.172 1 92.31 92 ALA A C 1
ATOM 695 O O . ALA A 1 92 ? 6.473 -37.219 -9.719 1 92.31 92 ALA A O 1
ATOM 696 N N . ALA A 1 93 ? 4.965 -36.75 -8.156 1 94.31 93 ALA A N 1
ATOM 697 C CA . ALA A 1 93 ? 4.98 -38.125 -7.598 1 94.31 93 ALA A CA 1
ATOM 698 C C . ALA A 1 93 ? 4.488 -39.125 -8.617 1 94.31 93 ALA A C 1
ATOM 700 O O . ALA A 1 93 ? 5.09 -40.188 -8.773 1 94.31 93 ALA A O 1
ATOM 701 N N . GLU A 1 94 ? 3.432 -38.781 -9.297 1 94.19 94 GLU A N 1
ATOM 702 C CA . GLU A 1 94 ? 2.885 -39.688 -10.305 1 94.19 94 GLU A CA 1
ATOM 703 C C . GLU A 1 94 ? 3.854 -39.875 -11.469 1 94.19 94 GLU A C 1
ATOM 705 O O . GLU A 1 94 ? 3.963 -40.969 -12.039 1 94.19 94 GLU A O 1
ATOM 710 N N . THR A 1 95 ? 4.484 -38.781 -11.82 1 94.38 95 THR A N 1
ATOM 711 C CA . THR A 1 95 ? 5.473 -38.844 -12.891 1 94.38 95 THR A CA 1
ATOM 712 C C . THR A 1 95 ? 6.605 -39.812 -12.539 1 94.38 95 THR A C 1
ATOM 714 O O . THR A 1 95 ? 6.992 -40.625 -13.359 1 94.38 95 THR A O 1
ATOM 717 N N . ARG A 1 96 ? 7.098 -39.75 -11.336 1 94 96 ARG A N 1
ATOM 718 C CA . ARG A 1 96 ? 8.156 -40.625 -10.891 1 94 96 ARG A CA 1
ATOM 719 C C . ARG A 1 96 ? 7.672 -42.094 -10.883 1 94 96 ARG A C 1
ATOM 721 O O . ARG A 1 96 ? 8.391 -43 -11.305 1 94 96 ARG A O 1
ATOM 728 N N . ARG A 1 97 ? 6.469 -42.281 -10.438 1 95.31 97 ARG A N 1
ATOM 729 C CA . ARG A 1 97 ? 5.891 -43.625 -10.375 1 95.31 97 ARG A CA 1
ATOM 730 C C . ARG A 1 97 ? 5.766 -44.25 -11.766 1 95.31 97 ARG A C 1
ATOM 732 O O . ARG A 1 97 ? 6.176 -45.375 -11.984 1 95.31 97 ARG A O 1
ATOM 739 N N . ILE A 1 98 ? 5.238 -43.469 -12.703 1 94.19 98 ILE A N 1
ATOM 740 C CA . ILE A 1 98 ? 5.004 -44 -14.055 1 94.19 98 ILE A CA 1
ATOM 741 C C . ILE A 1 98 ? 6.34 -44.219 -14.758 1 94.19 98 ILE A C 1
ATOM 743 O O . ILE A 1 98 ? 6.496 -45.156 -15.523 1 94.19 98 ILE A O 1
ATOM 747 N N . GLY A 1 99 ? 7.289 -43.281 -14.531 1 93.19 99 GLY A N 1
ATOM 748 C CA . GLY A 1 99 ? 8.625 -43.5 -15.07 1 93.19 99 GLY A CA 1
ATOM 749 C C . GLY A 1 99 ? 9.25 -44.812 -14.633 1 93.19 99 GLY A C 1
ATOM 750 O O . GLY A 1 99 ? 9.797 -45.562 -15.453 1 93.19 99 GLY A O 1
ATOM 751 N N . ALA A 1 100 ? 9.133 -45.094 -13.383 1 95.31 100 ALA A N 1
ATOM 752 C CA . ALA A 1 100 ? 9.672 -46.344 -12.836 1 95.31 100 ALA A CA 1
ATOM 753 C C . ALA A 1 100 ? 8.945 -47.562 -13.414 1 95.31 100 ALA A C 1
ATOM 755 O O . ALA A 1 100 ? 9.57 -48.594 -13.688 1 95.31 100 ALA A O 1
ATOM 756 N N . ALA A 1 101 ? 7.617 -47.469 -13.594 1 93.5 101 ALA A N 1
ATOM 757 C CA . ALA A 1 101 ? 6.816 -48.562 -14.141 1 93.5 101 ALA A CA 1
ATOM 758 C C . ALA A 1 101 ? 7.207 -48.875 -15.586 1 93.5 101 ALA A C 1
ATOM 760 O O . ALA A 1 101 ? 7.277 -50.031 -15.992 1 93.5 101 ALA A O 1
ATOM 761 N N . ILE A 1 102 ? 7.523 -47.844 -16.297 1 91.12 102 ILE A N 1
ATOM 762 C CA . ILE A 1 102 ? 7.883 -48 -17.703 1 91.12 102 ILE A CA 1
ATOM 763 C C . ILE A 1 102 ? 9.266 -48.656 -17.812 1 91.12 102 ILE A C 1
ATOM 765 O O . ILE A 1 102 ? 9.492 -49.5 -18.656 1 91.12 102 ILE A O 1
ATOM 769 N N . VAL A 1 103 ? 10.188 -48.188 -16.922 1 92.25 103 VAL A N 1
ATOM 770 C CA . VAL A 1 103 ? 11.547 -48.719 -16.922 1 92.25 103 VAL A CA 1
ATOM 771 C C . VAL A 1 103 ? 11.508 -50.219 -16.562 1 92.25 103 VAL A C 1
ATOM 773 O O . VAL A 1 103 ? 12.219 -51.031 -17.156 1 92.25 103 VAL A O 1
ATOM 776 N N . ALA A 1 104 ? 10.625 -50.625 -15.672 1 94.75 104 ALA A N 1
ATOM 777 C CA . ALA A 1 104 ? 10.539 -52 -15.18 1 94.75 104 ALA A CA 1
ATOM 778 C C . ALA A 1 104 ? 9.891 -52.906 -16.219 1 94.75 104 ALA A C 1
ATOM 780 O O . ALA A 1 104 ? 10.359 -54.031 -16.453 1 94.75 104 ALA A O 1
ATOM 781 N N . ASP A 1 105 ? 8.734 -52.5 -16.859 1 92.44 105 ASP A N 1
ATOM 782 C CA . ASP A 1 105 ? 7.98 -53.281 -17.844 1 92.44 105 ASP A CA 1
ATOM 783 C C . ASP A 1 105 ? 7.109 -52.375 -18.703 1 92.44 105 ASP A C 1
ATOM 785 O O . ASP A 1 105 ? 5.93 -52.188 -18.406 1 92.44 105 ASP A O 1
ATOM 789 N N . PRO A 1 106 ? 7.723 -51.875 -19.734 1 87.94 106 PRO A N 1
ATOM 790 C CA . PRO A 1 106 ? 6.996 -50.906 -20.578 1 87.94 106 PRO A CA 1
ATOM 791 C C . PRO A 1 106 ? 5.684 -51.469 -21.109 1 87.94 106 PRO A C 1
ATOM 793 O O . PRO A 1 106 ? 4.684 -50.75 -21.203 1 87.94 106 PRO A O 1
ATOM 796 N N . VAL A 1 107 ? 5.68 -52.75 -21.516 1 84.56 107 VAL A N 1
ATOM 797 C CA . VAL A 1 107 ? 4.488 -53.375 -22.078 1 84.56 107 VAL A CA 1
ATOM 798 C C . VAL A 1 107 ? 3.385 -53.438 -21.031 1 84.56 107 VAL A C 1
ATOM 800 O O . VAL A 1 107 ? 2.242 -53.062 -21.297 1 84.56 107 VAL A O 1
ATOM 803 N N . LYS A 1 108 ? 3.732 -53.812 -19.844 1 90.31 108 LYS A N 1
ATOM 804 C CA . LYS A 1 108 ? 2.758 -53.875 -18.75 1 90.31 108 LYS A CA 1
ATOM 805 C C . LYS A 1 108 ? 2.236 -52.5 -18.375 1 90.31 108 LYS A C 1
ATOM 807 O O . LYS A 1 108 ? 1.048 -52.344 -18.094 1 90.31 108 LYS A O 1
ATOM 812 N N . ALA A 1 109 ? 3.084 -51.531 -18.375 1 90.5 109 ALA A N 1
ATOM 813 C CA . ALA A 1 109 ? 2.717 -50.156 -18 1 90.5 109 ALA A CA 1
ATOM 814 C C . ALA A 1 109 ? 1.669 -49.594 -18.953 1 90.5 109 ALA A C 1
ATOM 816 O O . ALA A 1 109 ? 0.739 -48.906 -18.531 1 90.5 109 ALA A O 1
ATOM 817 N N . VAL A 1 110 ? 1.809 -49.906 -20.203 1 86.31 110 VAL A N 1
ATOM 818 C CA . VAL A 1 110 ? 0.882 -49.406 -21.219 1 86.31 110 VAL A CA 1
ATOM 819 C C . VAL A 1 110 ? -0.391 -50.25 -21.219 1 86.31 110 VAL A C 1
ATOM 821 O O . VAL A 1 110 ? -1.5 -49.719 -21.25 1 86.31 110 VAL A O 1
ATOM 824 N N . ALA A 1 111 ? -0.188 -51.562 -21.188 1 86.94 111 ALA A N 1
ATOM 825 C CA . ALA A 1 111 ? -1.313 -52.5 -21.312 1 86.94 111 ALA A CA 1
ATOM 826 C C . ALA A 1 111 ? -2.26 -52.375 -20.109 1 86.94 111 ALA A C 1
ATOM 828 O O . ALA A 1 111 ? -3.469 -52.562 -20.25 1 86.94 111 ALA A O 1
ATOM 829 N N . SER A 1 112 ? -1.803 -52.031 -19 1 91.62 112 SER A N 1
ATOM 830 C CA . SER A 1 112 ? -2.617 -51.906 -17.797 1 91.62 112 SER A CA 1
ATOM 831 C C . SER A 1 112 ? -3.447 -50.625 -17.812 1 91.62 112 SER A C 1
ATOM 833 O O . SER A 1 112 ? -4.355 -50.469 -17 1 91.62 112 SER A O 1
ATOM 835 N N . GLY A 1 113 ? -3.059 -49.656 -18.719 1 92 113 GLY A N 1
ATOM 836 C CA . GLY A 1 113 ? -3.74 -48.375 -18.781 1 92 113 GLY A CA 1
ATOM 837 C C . GLY A 1 113 ? -3.1 -47.312 -17.891 1 92 113 GLY A C 1
ATOM 838 O O . GLY A 1 113 ? -3.564 -46.188 -17.828 1 92 113 GLY A O 1
ATOM 839 N N . ALA A 1 114 ? -2.014 -47.719 -17.234 1 91.75 114 ALA A N 1
ATOM 840 C CA . ALA A 1 114 ? -1.371 -46.812 -16.266 1 91.75 114 ALA A CA 1
ATOM 841 C C . ALA A 1 114 ? -0.851 -45.562 -16.953 1 91.75 114 ALA A C 1
ATOM 843 O O . ALA A 1 114 ? -0.972 -44.469 -16.406 1 91.75 114 ALA A O 1
ATOM 844 N N . VAL A 1 115 ? -0.317 -45.719 -18.109 1 92.06 115 VAL A N 1
ATOM 845 C CA . VAL A 1 115 ? 0.251 -44.594 -18.828 1 92.06 115 VAL A CA 1
ATOM 846 C C . VAL A 1 115 ? -0.867 -43.656 -19.281 1 92.06 115 VAL A C 1
ATOM 848 O O . VAL A 1 115 ? -0.752 -42.438 -19.141 1 92.06 115 VAL A O 1
ATOM 851 N N . MET A 1 116 ? -1.94 -44.25 -19.797 1 92.62 116 MET A N 1
ATOM 852 C CA . MET A 1 116 ? -3.07 -43.438 -20.234 1 92.62 116 MET A CA 1
ATOM 853 C C . MET A 1 116 ? -3.709 -42.719 -19.047 1 92.62 116 MET A C 1
ATOM 855 O O . MET A 1 116 ? -4.133 -41.562 -19.156 1 92.62 116 MET A O 1
ATOM 859 N N . ASN A 1 117 ? -3.797 -43.375 -17.906 1 93.81 117 ASN A N 1
ATOM 860 C CA . ASN A 1 117 ? -4.309 -42.75 -16.703 1 93.81 117 ASN A CA 1
ATOM 861 C C . ASN A 1 117 ? -3.43 -41.562 -16.281 1 93.81 117 ASN A C 1
ATOM 863 O O . ASN A 1 117 ? -3.941 -40.5 -15.883 1 93.81 117 ASN A O 1
ATOM 867 N N . PHE A 1 118 ? -2.146 -41.781 -16.359 1 95 118 PHE A N 1
ATOM 868 C CA . PHE A 1 118 ? -1.19 -40.719 -16.047 1 95 118 PHE A CA 1
ATOM 869 C C . PHE A 1 118 ? -1.381 -39.5 -16.953 1 95 118 PHE A C 1
ATOM 871 O O . PHE A 1 118 ? -1.426 -38.375 -16.484 1 95 118 PHE A O 1
ATOM 878 N N . VAL A 1 119 ? -1.486 -39.75 -18.219 1 93.38 119 VAL A N 1
ATOM 879 C CA . VAL A 1 119 ? -1.688 -38.688 -19.188 1 93.38 119 VAL A CA 1
ATOM 880 C C . VAL A 1 119 ? -2.951 -37.906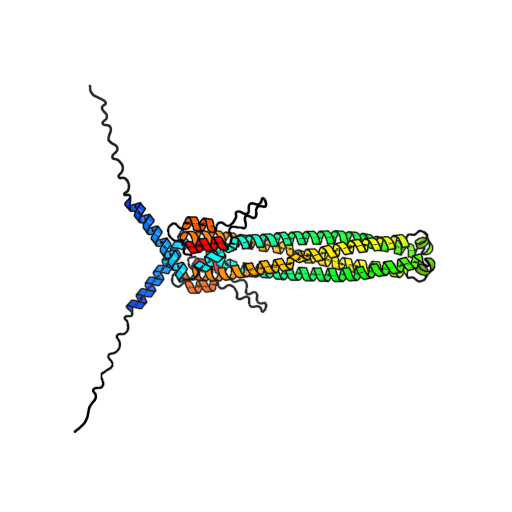 -18.844 1 93.38 119 VAL A C 1
ATOM 882 O O . VAL A 1 119 ? -2.945 -36.688 -18.844 1 93.38 119 VAL A O 1
ATOM 885 N N . GLY A 1 120 ? -3.988 -38.562 -18.531 1 93 120 GLY A N 1
ATOM 886 C CA . GLY A 1 120 ? -5.23 -37.938 -18.141 1 93 120 GLY A CA 1
ATOM 887 C C . GLY A 1 120 ? -5.098 -37.125 -16.859 1 93 120 GLY A C 1
ATOM 888 O O . GLY A 1 120 ? -5.641 -36 -16.766 1 93 120 GLY A O 1
ATOM 889 N N . ASP A 1 121 ? -4.395 -37.625 -15.891 1 93.06 121 ASP A N 1
ATOM 890 C CA . ASP A 1 121 ? -4.164 -36.938 -14.625 1 93.06 121 ASP A CA 1
ATOM 891 C C . ASP A 1 121 ? -3.387 -35.656 -14.844 1 93.06 121 ASP A C 1
ATOM 893 O O . ASP A 1 121 ? -3.707 -34.625 -14.25 1 93.06 121 ASP A O 1
ATOM 897 N N . VAL A 1 122 ? -2.381 -35.781 -15.633 1 93.75 122 VAL A N 1
ATOM 898 C CA . VAL A 1 122 ? -1.563 -34.594 -15.922 1 93.75 122 VAL A CA 1
ATOM 899 C C . VAL A 1 122 ? -2.414 -33.531 -16.609 1 93.75 122 VAL A C 1
ATOM 901 O O . VAL A 1 122 ? -2.342 -32.375 -16.266 1 93.75 122 VAL A O 1
ATOM 904 N N . GLU A 1 123 ? -3.203 -33.969 -17.562 1 91.12 123 GLU A N 1
ATOM 905 C CA . GLU A 1 123 ? -4.066 -33.031 -18.281 1 91.12 123 GLU A CA 1
ATOM 906 C C . GLU A 1 123 ? -5.004 -32.281 -17.328 1 91.12 123 GLU A C 1
ATOM 908 O O . GLU A 1 123 ? -5.113 -31.062 -17.375 1 91.12 123 GLU A O 1
ATOM 913 N N . SER A 1 124 ? -5.621 -32.969 -16.422 1 93.75 124 SER A N 1
ATOM 914 C CA . SER A 1 124 ? -6.551 -32.375 -15.461 1 93.75 124 SER A CA 1
ATOM 915 C C . SER A 1 124 ? -5.832 -31.453 -14.484 1 93.75 124 SER A C 1
ATOM 917 O O . SER A 1 124 ? -6.332 -30.375 -14.172 1 93.75 124 SER A O 1
ATOM 919 N N . ALA A 1 125 ? -4.73 -31.906 -14.023 1 92.62 125 ALA A N 1
ATOM 920 C CA . ALA A 1 125 ? -3.965 -31.125 -13.07 1 92.62 125 ALA A CA 1
ATOM 921 C C . ALA A 1 125 ? -3.488 -29.812 -13.695 1 92.62 125 ALA A C 1
ATOM 923 O O . ALA A 1 125 ? -3.535 -28.75 -13.055 1 92.62 125 ALA A O 1
ATOM 924 N N . VAL A 1 126 ? -3 -29.922 -14.906 1 89.75 126 VAL A N 1
ATOM 925 C CA . VAL A 1 126 ? -2.5 -28.734 -15.609 1 89.75 126 VAL A CA 1
ATOM 926 C C . VAL A 1 126 ? -3.619 -27.719 -15.766 1 89.75 126 VAL A C 1
ATOM 928 O O . VAL A 1 126 ? -3.395 -26.516 -15.609 1 89.75 126 VAL A O 1
ATOM 931 N N . GLU A 1 127 ? -4.789 -28.188 -16.031 1 91.31 127 GLU A N 1
ATOM 932 C CA . GLU A 1 127 ? -5.93 -27.281 -16.156 1 91.31 127 GLU A CA 1
ATOM 933 C C . GLU A 1 127 ? -6.238 -26.594 -14.828 1 91.31 127 GLU A C 1
ATOM 935 O O . GLU A 1 127 ? -6.5 -25.391 -14.789 1 91.31 127 GLU A O 1
ATOM 940 N N . ARG A 1 128 ? -6.207 -27.297 -13.789 1 93.44 128 ARG A N 1
ATOM 941 C CA . ARG A 1 128 ? -6.484 -26.75 -12.469 1 93.44 128 ARG A CA 1
ATOM 942 C C . ARG A 1 128 ? -5.406 -25.734 -12.062 1 93.44 128 ARG A C 1
ATOM 944 O O . ARG A 1 128 ? -5.715 -24.672 -11.539 1 93.44 128 ARG A O 1
ATOM 951 N N . ILE A 1 129 ? -4.18 -26.109 -12.305 1 93.88 129 ILE A N 1
ATOM 952 C CA . ILE A 1 129 ? -3.068 -25.219 -11.969 1 93.88 129 ILE A CA 1
ATOM 953 C C . ILE A 1 129 ? -3.176 -23.922 -12.766 1 93.88 129 ILE A C 1
ATOM 955 O O . ILE A 1 129 ? -2.928 -22.844 -12.234 1 93.88 129 ILE A O 1
ATOM 959 N N . ASP A 1 130 ? -3.537 -24.078 -14.008 1 93.88 130 ASP A N 1
ATOM 960 C CA . ASP A 1 130 ? -3.705 -22.891 -14.844 1 93.88 130 ASP A CA 1
ATOM 961 C C . ASP A 1 130 ? -4.75 -21.953 -14.258 1 93.88 130 ASP A C 1
ATOM 963 O O . ASP A 1 130 ? -4.598 -20.734 -14.328 1 93.88 130 ASP A O 1
ATOM 967 N N . GLN A 1 131 ? -5.766 -22.469 -13.703 1 95.56 131 GLN A N 1
ATOM 968 C CA . GLN A 1 131 ? -6.793 -21.656 -13.062 1 95.56 131 GLN A CA 1
ATOM 969 C C . GLN A 1 131 ? -6.234 -20.922 -11.844 1 95.56 131 GLN A C 1
ATOM 971 O O . GLN A 1 131 ? -6.543 -19.734 -11.633 1 95.56 131 GLN A O 1
ATOM 976 N N . HIS A 1 132 ? -5.473 -21.625 -11.078 1 96 132 HIS A N 1
ATOM 977 C CA . HIS A 1 132 ? -4.844 -20.984 -9.93 1 96 132 HIS A CA 1
ATOM 978 C C . HIS A 1 132 ? -3.914 -19.859 -10.367 1 96 132 HIS A C 1
ATOM 980 O O . HIS A 1 132 ? -3.891 -18.797 -9.742 1 96 132 HIS A O 1
ATOM 986 N N . LEU A 1 133 ? -3.152 -20.078 -11.43 1 96.5 133 LEU A N 1
ATOM 987 C CA . LEU A 1 133 ? -2.262 -19.047 -11.961 1 96.5 133 LEU A CA 1
ATOM 988 C C . LEU A 1 133 ? -3.053 -17.844 -12.43 1 96.5 133 LEU A C 1
ATOM 990 O O . LEU A 1 133 ? -2.637 -16.703 -12.211 1 96.5 133 LEU A O 1
ATOM 994 N N . THR A 1 134 ? -4.16 -18.078 -13.023 1 95.94 134 THR A N 1
ATOM 995 C CA . THR A 1 134 ? -5.031 -17 -13.477 1 95.94 134 THR A CA 1
ATOM 996 C C . THR A 1 134 ? -5.578 -16.219 -12.289 1 95.94 134 THR A C 1
ATOM 998 O O . THR A 1 134 ? -5.648 -14.984 -12.328 1 95.94 134 THR A O 1
ATOM 1001 N N . ASP A 1 135 ? -5.895 -16.922 -11.25 1 95.88 135 ASP A N 1
ATOM 1002 C CA . ASP A 1 135 ? -6.363 -16.266 -10.031 1 95.88 135 ASP A CA 1
ATOM 1003 C C . ASP A 1 135 ? -5.285 -15.367 -9.445 1 95.88 135 ASP A C 1
ATOM 1005 O O . ASP A 1 135 ? -5.578 -14.266 -8.977 1 95.88 135 ASP A O 1
ATOM 1009 N N . ILE A 1 136 ? -4.109 -15.844 -9.453 1 96.38 136 ILE A N 1
ATOM 1010 C CA . ILE A 1 136 ? -2.979 -15.07 -8.953 1 96.38 136 ILE A CA 1
ATOM 1011 C C . ILE A 1 136 ? -2.816 -13.797 -9.781 1 96.38 136 ILE A C 1
ATOM 1013 O O . ILE A 1 136 ? -2.639 -12.711 -9.234 1 96.38 136 ILE A O 1
ATOM 1017 N N . MET A 1 137 ? -2.943 -13.906 -11.047 1 95 137 MET A N 1
ATOM 1018 C CA . MET A 1 137 ? -2.826 -12.766 -11.953 1 95 137 MET A CA 1
ATOM 1019 C C . MET A 1 137 ? -3.906 -11.734 -11.664 1 95 137 MET A C 1
ATOM 1021 O O . MET A 1 137 ? -3.621 -10.531 -11.586 1 95 137 MET A O 1
ATOM 1025 N N . MET A 1 138 ? -5.078 -12.156 -11.391 1 92.62 138 MET A N 1
ATOM 1026 C CA . MET A 1 138 ? -6.211 -11.266 -11.164 1 92.62 138 MET A CA 1
ATOM 1027 C C . MET A 1 138 ? -6.09 -10.57 -9.812 1 92.62 138 MET A C 1
ATOM 1029 O O . MET A 1 138 ? -6.527 -9.43 -9.656 1 92.62 138 MET A O 1
ATOM 1033 N N . ALA A 1 139 ? -5.496 -11.258 -8.93 1 92.31 139 ALA A N 1
ATOM 1034 C CA . ALA A 1 139 ? -5.344 -10.695 -7.594 1 92.31 139 ALA A CA 1
ATOM 1035 C C . ALA A 1 139 ? -4.352 -9.539 -7.594 1 92.31 139 ALA A C 1
ATOM 1037 O O . ALA A 1 139 ? -4.258 -8.797 -6.613 1 92.31 139 ALA A O 1
ATOM 1038 N N . GLN A 1 140 ? -3.648 -9.305 -8.648 1 90.44 140 GLN A N 1
ATOM 1039 C CA . GLN A 1 140 ? -2.646 -8.242 -8.719 1 90.44 140 GLN A CA 1
ATOM 1040 C C . GLN A 1 140 ? -3.277 -6.914 -9.133 1 90.44 140 GLN A C 1
ATOM 1042 O O . GLN A 1 140 ? -2.592 -5.895 -9.211 1 90.44 140 GLN A O 1
ATOM 1047 N N . ASP A 1 141 ? -4.48 -6.82 -9.281 1 83.31 141 ASP A N 1
ATOM 1048 C CA . ASP A 1 141 ? -5.168 -5.625 -9.758 1 83.31 141 ASP A CA 1
ATOM 1049 C C . ASP A 1 141 ? -5.09 -4.496 -8.734 1 83.31 141 ASP A C 1
ATOM 1051 O O . ASP A 1 141 ? -5.25 -3.324 -9.078 1 83.31 141 ASP A O 1
ATOM 1055 N N . PHE A 1 142 ? -4.664 -4.75 -7.652 1 85.88 142 PHE A N 1
ATOM 1056 C CA . PHE A 1 142 ? -4.715 -3.736 -6.605 1 85.88 142 PHE A CA 1
ATOM 1057 C C . PHE A 1 142 ? -3.51 -2.809 -6.691 1 85.88 142 PHE A C 1
ATOM 1059 O O . PHE A 1 142 ? -3.506 -1.73 -6.094 1 85.88 142 PHE A O 1
ATOM 1066 N N . HIS A 1 143 ? -2.479 -3.168 -7.43 1 88.31 143 HIS A N 1
ATOM 1067 C CA . HIS A 1 143 ? -1.263 -2.365 -7.449 1 88.31 143 HIS A CA 1
ATOM 1068 C C . HIS A 1 143 ? -1.522 -0.986 -8.047 1 88.31 143 HIS A C 1
ATOM 1070 O O . HIS A 1 143 ? -0.96 0.011 -7.586 1 88.31 143 HIS A O 1
ATOM 1076 N N . ASP A 1 144 ? -2.354 -0.889 -9.016 1 88.81 144 ASP A N 1
ATOM 1077 C CA . ASP A 1 144 ? -2.68 0.404 -9.617 1 88.81 144 ASP A CA 1
ATOM 1078 C C . ASP A 1 144 ? -3.438 1.287 -8.625 1 88.81 144 ASP A C 1
ATOM 1080 O O . ASP A 1 144 ? -3.178 2.488 -8.531 1 88.81 144 ASP A O 1
ATOM 1084 N N . LEU A 1 145 ? -4.262 0.637 -7.934 1 90.69 145 LEU A N 1
ATOM 1085 C CA . LEU A 1 145 ? -5.031 1.355 -6.926 1 90.69 145 LEU A CA 1
ATOM 1086 C C . LEU A 1 145 ? -4.125 1.867 -5.809 1 90.69 145 LEU A C 1
ATOM 1088 O O . LEU A 1 145 ? -4.277 3 -5.352 1 90.69 145 LEU A O 1
ATOM 1092 N N . THR A 1 146 ? -3.232 1.04 -5.461 1 92.62 146 THR A N 1
ATOM 1093 C CA . THR A 1 146 ? -2.289 1.449 -4.426 1 92.62 146 THR A CA 1
ATOM 1094 C C . THR A 1 146 ? -1.492 2.67 -4.875 1 92.62 146 THR A C 1
ATOM 1096 O O . THR A 1 146 ? -1.391 3.656 -4.141 1 92.62 146 THR A O 1
ATOM 1099 N N . GLY A 1 147 ? -0.985 2.619 -6.098 1 93.69 147 GLY A N 1
ATOM 1100 C CA . GLY A 1 147 ? -0.254 3.754 -6.633 1 93.69 147 GLY A CA 1
ATOM 1101 C C . GLY A 1 147 ? -1.075 5.031 -6.672 1 93.69 147 GLY A C 1
ATOM 1102 O O . GLY A 1 147 ? -0.592 6.098 -6.293 1 93.69 147 GLY A O 1
ATOM 1103 N N . GLN A 1 148 ? -2.271 4.941 -7.031 1 95.12 148 GLN A N 1
ATOM 1104 C CA . GLN A 1 148 ? -3.17 6.082 -7.148 1 95.12 148 GLN A CA 1
ATOM 1105 C C . GLN A 1 148 ? -3.461 6.699 -5.781 1 95.12 148 GLN A C 1
ATOM 1107 O O . GLN A 1 148 ? -3.381 7.918 -5.613 1 95.12 148 GLN A O 1
ATOM 1112 N N . VAL A 1 149 ? -3.764 5.836 -4.895 1 94.69 149 VAL A N 1
ATOM 1113 C CA . VAL A 1 149 ? -4.109 6.309 -3.557 1 94.69 149 VAL A CA 1
ATOM 1114 C C . VAL A 1 149 ? -2.883 6.941 -2.9 1 94.69 149 VAL A C 1
ATOM 1116 O O . VAL A 1 149 ? -2.967 8.031 -2.332 1 94.69 149 VAL A O 1
ATOM 1119 N N . VAL A 1 150 ? -1.776 6.293 -2.996 1 96.38 150 VAL A N 1
ATOM 1120 C CA . VAL A 1 150 ? -0.551 6.793 -2.381 1 96.38 150 VAL A CA 1
ATOM 1121 C C . VAL A 1 150 ? -0.181 8.141 -2.992 1 96.38 150 VAL A C 1
ATOM 1123 O O . VAL A 1 150 ? 0.176 9.078 -2.273 1 96.38 150 VAL A O 1
ATOM 1126 N N . SER A 1 151 ? -0.296 8.281 -4.234 1 96.38 151 SER A N 1
ATOM 1127 C CA . SER A 1 151 ? 0.039 9.531 -4.906 1 96.38 151 SER A CA 1
ATOM 1128 C C . SER A 1 151 ? -0.825 10.68 -4.395 1 96.38 151 SER A C 1
ATOM 1130 O O . SER A 1 151 ? -0.318 11.766 -4.117 1 96.38 151 SER A O 1
ATOM 1132 N N . LYS A 1 152 ? -2.035 10.484 -4.246 1 94.69 152 LYS A N 1
ATOM 1133 C CA . LYS A 1 152 ? -2.963 11.5 -3.758 1 94.69 152 LYS A CA 1
ATOM 1134 C C . LYS A 1 152 ? -2.646 11.883 -2.316 1 94.69 152 LYS A C 1
ATOM 1136 O O . LYS A 1 152 ? -2.67 13.07 -1.968 1 94.69 152 LYS A O 1
ATOM 1141 N N . VAL A 1 153 ? -2.398 10.867 -1.612 1 96.19 153 VAL A N 1
ATOM 1142 C CA . VAL A 1 153 ? -2.125 11.125 -0.202 1 96.19 153 VAL A CA 1
ATOM 1143 C C . VAL A 1 153 ? -0.793 11.852 -0.058 1 96.19 153 VAL A C 1
ATOM 1145 O O . VAL A 1 153 ? -0.664 12.766 0.763 1 96.19 153 VAL A O 1
ATOM 1148 N N . VAL A 1 154 ? 0.153 11.484 -0.828 1 96.19 154 VAL A N 1
ATOM 1149 C CA . VAL A 1 154 ? 1.46 12.133 -0.789 1 96.19 154 VAL A CA 1
ATOM 1150 C C . VAL A 1 154 ? 1.327 13.594 -1.21 1 96.19 154 VAL A C 1
ATOM 1152 O O . VAL A 1 154 ? 1.956 14.477 -0.621 1 96.19 154 VAL A O 1
ATOM 1155 N N . LEU A 1 155 ? 0.505 13.828 -2.174 1 94.5 155 LEU A N 1
ATOM 1156 C CA . LEU A 1 155 ? 0.271 15.203 -2.609 1 94.5 155 LEU A CA 1
ATOM 1157 C C . LEU A 1 155 ? -0.366 16.031 -1.494 1 94.5 155 LEU A C 1
ATOM 1159 O O . LEU A 1 155 ? 0.074 17.141 -1.211 1 94.5 155 LEU A O 1
ATOM 1163 N N . LEU A 1 156 ? -1.346 15.469 -0.877 1 93.19 156 LEU A N 1
ATOM 1164 C CA . LEU A 1 156 ? -2 16.141 0.244 1 93.19 156 LEU A CA 1
ATOM 1165 C C . LEU A 1 156 ? -1.009 16.406 1.37 1 93.19 156 LEU A C 1
ATOM 1167 O O . LEU A 1 156 ? -0.99 17.5 1.936 1 93.19 156 LEU A O 1
ATOM 1171 N N . ALA A 1 157 ? -0.213 15.453 1.681 1 94 157 ALA A N 1
ATOM 1172 C CA . ALA A 1 157 ? 0.78 15.578 2.746 1 94 157 ALA A CA 1
ATOM 1173 C C . ALA A 1 157 ? 1.802 16.656 2.42 1 94 157 ALA A C 1
ATOM 1175 O O . ALA A 1 157 ? 2.219 17.422 3.303 1 94 157 ALA A O 1
ATOM 1176 N N . SER A 1 158 ? 2.174 16.734 1.196 1 92.19 158 SER A N 1
ATOM 1177 C CA . SER A 1 158 ? 3.154 17.719 0.77 1 92.19 158 SER A CA 1
ATOM 1178 C C . SER A 1 158 ? 2.611 19.141 0.928 1 92.19 158 SER A C 1
ATOM 1180 O O . SER A 1 158 ? 3.312 20.031 1.418 1 92.19 158 SER A O 1
ATOM 1182 N N . GLU A 1 159 ? 1.424 19.297 0.56 1 88.88 159 GLU A N 1
ATOM 1183 C CA . GLU A 1 159 ? 0.786 20.609 0.696 1 88.88 159 GLU A CA 1
ATOM 1184 C C . GLU A 1 159 ? 0.635 21 2.164 1 88.88 159 GLU A C 1
ATOM 1186 O O . GLU A 1 159 ? 0.87 22.156 2.531 1 88.88 159 GLU A O 1
ATOM 1191 N N . LEU A 1 160 ? 0.317 20.062 2.857 1 92.75 160 LEU A N 1
ATOM 1192 C CA . LEU A 1 160 ? 0.148 20.297 4.285 1 92.75 160 LEU A CA 1
ATOM 1193 C C . LEU A 1 160 ? 1.485 20.609 4.945 1 92.75 160 LEU A C 1
ATOM 1195 O O . LEU A 1 160 ? 1.568 21.516 5.781 1 92.75 160 LEU A O 1
ATOM 1199 N N . GLU A 1 161 ? 2.42 19.859 4.586 1 92.19 161 GLU A N 1
ATOM 1200 C CA . GLU A 1 161 ? 3.758 20.078 5.137 1 92.19 161 GLU A CA 1
ATOM 1201 C C . GLU A 1 161 ? 4.223 21.516 4.922 1 92.19 161 GLU A C 1
ATOM 1203 O O . GLU A 1 161 ? 4.691 22.172 5.855 1 92.19 161 GLU A O 1
ATOM 1208 N N . ASP A 1 162 ? 4.062 22.016 3.744 1 89.19 162 ASP A N 1
ATOM 1209 C CA . ASP A 1 162 ? 4.469 23.375 3.416 1 89.19 162 ASP A CA 1
ATOM 1210 C C . ASP A 1 162 ? 3.766 24.391 4.312 1 89.19 162 ASP A C 1
ATOM 1212 O O . ASP A 1 162 ? 4.395 25.328 4.812 1 89.19 162 ASP A O 1
ATOM 1216 N N . SER A 1 163 ? 2.539 24.172 4.504 1 90.31 163 SER A N 1
ATOM 1217 C CA . SER A 1 163 ? 1.738 25.094 5.312 1 90.31 163 SER A CA 1
ATOM 1218 C C . SER A 1 163 ? 2.141 25.016 6.785 1 90.31 163 SER A C 1
ATOM 1220 O O . SER A 1 163 ? 2.203 26.047 7.465 1 90.31 163 SER A O 1
ATOM 1222 N N . LEU A 1 164 ? 2.436 23.828 7.219 1 92.31 164 LEU A N 1
ATOM 1223 C CA . LEU A 1 164 ? 2.814 23.656 8.617 1 92.31 164 LEU A CA 1
ATOM 1224 C C . LEU A 1 164 ? 4.172 24.297 8.898 1 92.31 164 LEU A C 1
ATOM 1226 O O . LEU A 1 164 ? 4.363 24.922 9.938 1 92.31 164 LEU A O 1
ATOM 1230 N N . VAL A 1 165 ? 5.062 24.125 8.047 1 89.69 165 VAL A N 1
ATOM 1231 C CA . VAL A 1 165 ? 6.387 24.703 8.219 1 89.69 165 VAL A CA 1
ATOM 1232 C C . VAL A 1 165 ? 6.277 26.234 8.266 1 89.69 165 VAL A C 1
ATOM 1234 O O . VAL A 1 165 ? 6.883 26.875 9.125 1 89.69 165 VAL A O 1
ATOM 1237 N N . LYS A 1 166 ? 5.461 26.812 7.383 1 89.19 166 LYS A N 1
ATOM 1238 C CA . LYS A 1 166 ? 5.25 28.266 7.375 1 89.19 166 LYS A CA 1
ATOM 1239 C C . LYS A 1 166 ? 4.664 28.734 8.703 1 89.19 166 LYS A C 1
ATOM 1241 O O . LYS A 1 166 ? 5.113 29.734 9.258 1 89.19 166 LYS A O 1
ATOM 1246 N N . LEU A 1 167 ? 3.752 28 9.133 1 89.88 167 LEU A N 1
ATOM 1247 C CA . LEU A 1 167 ? 3.084 28.328 10.383 1 89.88 167 LEU A CA 1
ATOM 1248 C C . LEU A 1 167 ? 4.059 28.266 11.555 1 89.88 167 LEU A C 1
ATOM 1250 O O . LEU A 1 167 ? 4.129 29.188 12.359 1 89.88 167 LEU A O 1
ATOM 1254 N N . LEU A 1 168 ? 4.852 27.266 11.625 1 89.06 168 LEU A N 1
ATOM 1255 C CA . LEU A 1 168 ? 5.762 27.047 12.75 1 89.06 168 LEU A CA 1
ATOM 1256 C C . LEU A 1 168 ? 6.914 28.047 12.711 1 89.06 168 LEU A C 1
ATOM 1258 O O . LEU A 1 168 ? 7.383 28.484 13.766 1 89.06 168 LEU A O 1
ATOM 1262 N N . VAL A 1 169 ? 7.32 28.391 11.57 1 88.06 169 VAL A N 1
ATOM 1263 C CA . VAL A 1 169 ? 8.375 29.391 11.43 1 88.06 169 VAL A CA 1
ATOM 1264 C C . VAL A 1 169 ? 7.871 30.734 11.938 1 88.06 169 VAL A C 1
ATOM 1266 O O . VAL A 1 169 ? 8.594 31.438 12.648 1 88.06 169 VAL A O 1
ATOM 1269 N N . GLN A 1 170 ? 6.641 31.016 11.609 1 85 170 GLN A N 1
ATOM 1270 C CA . GLN A 1 170 ? 6.059 32.281 12.031 1 85 170 GLN A CA 1
ATOM 1271 C C . GLN A 1 170 ? 5.789 32.312 13.531 1 85 170 GLN A C 1
ATOM 1273 O O . GLN A 1 170 ? 5.883 33.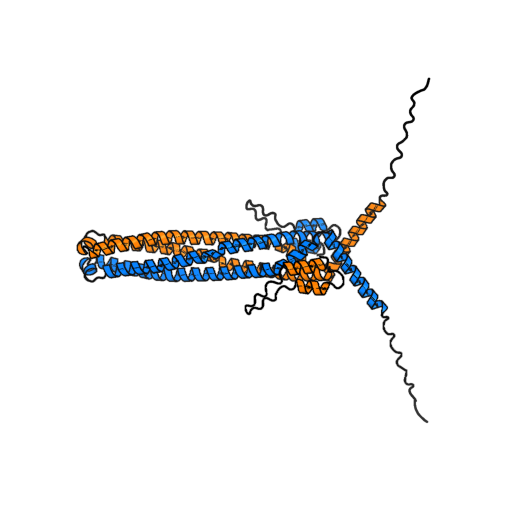344 14.172 1 85 170 GLN A O 1
ATOM 1278 N N . ALA A 1 171 ? 5.465 31.141 14.016 1 85.75 171 ALA A N 1
ATOM 1279 C CA . ALA A 1 171 ? 5.121 31.047 15.43 1 85.75 171 ALA A CA 1
ATOM 1280 C C . ALA A 1 171 ? 6.375 30.922 16.281 1 85.75 171 ALA A C 1
ATOM 1282 O O . ALA A 1 171 ? 6.293 30.906 17.516 1 85.75 171 ALA A O 1
ATOM 1283 N N . ALA A 1 172 ? 7.484 30.781 15.641 1 83.19 172 ALA A N 1
ATOM 1284 C CA . ALA A 1 172 ? 8.734 30.641 16.375 1 83.19 172 ALA A CA 1
ATOM 1285 C C . ALA A 1 172 ? 9.078 31.922 17.125 1 83.19 172 ALA A C 1
ATOM 1287 O O . ALA A 1 172 ? 8.711 33 16.703 1 83.19 172 ALA A O 1
ATOM 1288 N N . PRO A 1 173 ? 9.758 31.688 18.25 1 76 173 PRO A N 1
ATOM 1289 C CA . PRO A 1 173 ? 10.234 32.906 18.922 1 76 173 PRO A CA 1
ATOM 1290 C C . PRO A 1 173 ? 11.094 33.781 18.031 1 76 173 PRO A C 1
ATOM 1292 O O . PRO A 1 173 ? 11.633 33.312 17.031 1 76 173 PRO A O 1
ATOM 1295 N N . PRO A 1 174 ? 11.078 35.031 18.406 1 71.19 174 PRO A N 1
ATOM 1296 C CA . PRO A 1 174 ? 11.852 35.969 17.578 1 71.19 174 PRO A CA 1
ATOM 1297 C C . PRO A 1 174 ? 13.289 35.5 17.344 1 71.19 174 PRO A C 1
ATOM 1299 O O . PRO A 1 174 ? 13.969 35.094 18.297 1 71.19 174 PRO A O 1
ATOM 1302 N N . GLY A 1 175 ? 13.695 35.438 16.078 1 72.56 175 GLY A N 1
ATOM 1303 C CA . GLY A 1 175 ? 15.055 35.062 15.711 1 72.56 175 GLY A CA 1
ATOM 1304 C C . GLY A 1 175 ? 15.227 33.594 15.461 1 72.56 175 GLY A C 1
ATOM 1305 O O . GLY A 1 175 ? 16.234 33.156 14.898 1 72.56 175 GLY A O 1
ATOM 1306 N N . ALA A 1 176 ? 14.18 32.812 15.883 1 77.81 176 ALA A N 1
ATOM 1307 C CA . ALA A 1 176 ? 14.336 31.375 15.781 1 77.81 176 ALA A CA 1
ATOM 1308 C C . ALA A 1 176 ? 13.742 30.844 14.477 1 77.81 176 ALA A C 1
ATOM 1310 O O . ALA A 1 176 ? 13.906 29.672 14.141 1 77.81 176 ALA A O 1
ATOM 1311 N N . GLY A 1 177 ? 13.188 31.688 13.703 1 77.31 177 GLY A N 1
ATOM 1312 C CA . GLY A 1 177 ? 12.484 31.281 12.492 1 77.31 177 GLY A CA 1
ATOM 1313 C C . GLY A 1 177 ? 13.359 30.5 11.531 1 77.31 177 GLY A C 1
ATOM 1314 O O . GLY A 1 177 ? 13.039 29.359 11.18 1 77.31 177 GLY A O 1
ATOM 1315 N N . PRO A 1 178 ? 14.461 31.109 11.219 1 74.69 178 PRO A N 1
ATOM 1316 C CA . PRO A 1 178 ? 15.328 30.453 10.242 1 74.69 178 PRO A CA 1
ATOM 1317 C C . PRO A 1 178 ? 15.844 29.094 10.734 1 74.69 178 PRO A C 1
ATOM 1319 O O . PRO A 1 178 ? 15.969 28.156 9.953 1 74.69 178 PRO A O 1
ATOM 1322 N N . ARG A 1 179 ? 16.062 28.953 11.977 1 76.19 179 ARG A N 1
ATOM 1323 C CA . ARG A 1 179 ? 16.562 27.703 12.523 1 76.19 179 ARG A CA 1
ATOM 1324 C C . ARG A 1 179 ? 15.461 26.641 12.523 1 76.19 179 ARG A C 1
ATOM 1326 O O . ARG A 1 179 ? 15.742 25.453 12.281 1 76.19 179 ARG A O 1
ATOM 1333 N N . VAL A 1 180 ? 14.312 27.078 12.766 1 77.88 180 VAL A N 1
ATOM 1334 C CA . VAL A 1 180 ? 13.172 26.172 12.734 1 77.88 180 VAL A CA 1
ATOM 1335 C C . VAL A 1 180 ? 12.953 25.672 11.305 1 77.88 180 VAL A C 1
ATOM 1337 O O . VAL A 1 180 ? 12.719 24.484 11.086 1 77.88 180 VAL A O 1
ATOM 1340 N N . GLU A 1 181 ? 13.086 26.562 10.391 1 78.75 181 GLU A N 1
ATOM 1341 C CA . GLU A 1 181 ? 12.906 26.203 8.992 1 78.75 181 GLU A CA 1
ATOM 1342 C C . GLU A 1 181 ? 13.953 25.172 8.555 1 78.75 181 GLU A C 1
ATOM 1344 O O . GLU A 1 181 ? 13.625 24.203 7.855 1 78.75 181 GLU A O 1
ATOM 1349 N N . GLN A 1 182 ? 15.086 25.375 8.945 1 75.38 182 GLN A N 1
ATOM 1350 C CA . GLN A 1 182 ? 16.172 24.469 8.602 1 75.38 182 GLN A CA 1
ATOM 1351 C C . GLN A 1 182 ? 15.961 23.094 9.227 1 75.38 182 GLN A C 1
ATOM 1353 O O . GLN A 1 182 ? 16.234 22.062 8.594 1 75.38 182 GLN A O 1
ATOM 1358 N N . ALA A 1 183 ? 15.461 23.141 10.398 1 73.06 183 ALA A N 1
ATOM 1359 C CA . ALA A 1 183 ? 15.25 21.891 11.125 1 73.06 183 ALA A CA 1
ATOM 1360 C C . ALA A 1 183 ? 14.148 21.062 10.477 1 73.06 183 ALA A C 1
ATOM 1362 O O . ALA A 1 183 ? 14.227 19.828 10.461 1 73.06 183 ALA A O 1
ATOM 1363 N N . LEU A 1 184 ? 13.258 21.766 9.859 1 75.56 184 LEU A N 1
ATOM 1364 C CA . LEU A 1 184 ? 12.078 21.062 9.375 1 75.56 184 LEU A CA 1
ATOM 1365 C C . LEU A 1 184 ? 12.188 20.766 7.887 1 75.56 184 LEU A C 1
ATOM 1367 O O . LEU A 1 184 ? 11.359 20.047 7.328 1 75.56 184 LEU A O 1
ATOM 1371 N N . SER A 1 185 ? 13.078 21.391 7.191 1 66.44 185 SER A N 1
ATOM 1372 C CA . SER A 1 185 ? 13.172 21.219 5.746 1 66.44 185 SER A CA 1
ATOM 1373 C C . SER A 1 185 ? 13.82 19.891 5.391 1 66.44 185 SER A C 1
ATOM 1375 O O . SER A 1 185 ? 13.758 19.453 4.238 1 66.44 185 SER A O 1
ATOM 1377 N N . GLY A 1 186 ? 13.516 18.734 6.223 1 57.22 186 GLY A N 1
ATOM 1378 C CA . GLY A 1 186 ? 13.961 17.359 5.992 1 57.22 186 GLY A CA 1
ATOM 1379 C C . GLY A 1 186 ? 15.086 17.266 4.988 1 57.22 186 GLY A C 1
ATOM 1380 O O . GLY A 1 186 ? 15.469 18.25 4.363 1 57.22 186 GLY A O 1
ATOM 1381 N N . PRO A 1 187 ? 15.641 16.047 4.926 1 49.5 187 PRO A N 1
ATOM 1382 C CA . PRO A 1 187 ? 16.734 15.773 3.99 1 49.5 187 PRO A CA 1
ATOM 1383 C C . PRO A 1 187 ? 16.281 15.797 2.531 1 49.5 187 PRO A C 1
ATOM 1385 O O . PRO A 1 187 ? 15.117 15.531 2.236 1 49.5 187 PRO A O 1
ATOM 1388 N N . VAL A 1 188 ? 16.656 16.828 1.766 1 44.69 188 VAL A N 1
ATOM 1389 C CA . VAL A 1 188 ? 16.469 16.719 0.324 1 44.69 188 VAL A CA 1
ATOM 1390 C C . VAL A 1 188 ? 16.891 15.336 -0.157 1 44.69 188 VAL A C 1
ATOM 1392 O O . VAL A 1 188 ? 17.984 14.867 0.183 1 44.69 188 VAL A O 1
ATOM 1395 N N . VAL A 1 189 ? 15.922 14.508 -0.158 1 43.38 189 VAL A N 1
ATOM 1396 C CA . VAL A 1 189 ? 16.281 13.211 -0.727 1 43.38 189 VAL A CA 1
ATOM 1397 C C . VAL A 1 189 ? 17.156 13.406 -1.953 1 43.38 189 VAL A C 1
ATOM 1399 O O . VAL A 1 189 ? 16.766 14.07 -2.914 1 43.38 189 VAL A O 1
ATOM 1402 N N . ASN A 1 190 ? 18.422 13.586 -1.745 1 40.56 190 ASN A N 1
ATOM 1403 C CA . ASN A 1 190 ? 19.25 13.414 -2.93 1 40.56 190 ASN A CA 1
ATOM 1404 C C . ASN A 1 190 ? 18.984 12.086 -3.619 1 40.56 190 ASN A C 1
ATOM 1406 O O . ASN A 1 190 ? 19.047 11.031 -2.984 1 40.56 190 ASN A O 1
ATOM 1410 N N . PRO A 1 191 ? 18.266 12.125 -4.746 1 39.41 191 PRO A N 1
ATOM 1411 C CA . PRO A 1 191 ? 18.078 10.906 -5.539 1 39.41 191 PRO A CA 1
ATOM 1412 C C . PRO A 1 191 ? 19.297 9.977 -5.484 1 39.41 191 PRO A C 1
ATOM 1414 O O . PRO A 1 191 ? 19.172 8.789 -5.816 1 39.41 191 PRO A O 1
ATOM 1417 N N . GLU A 1 192 ? 20.453 10.586 -5.59 1 40.12 192 GLU A N 1
ATOM 1418 C CA . GLU A 1 192 ? 21.641 9.805 -5.891 1 40.12 192 GLU A CA 1
ATOM 1419 C C . GLU A 1 192 ? 22.062 8.953 -4.699 1 40.12 192 GLU A C 1
ATOM 1421 O O . GLU A 1 192 ? 23.188 8.461 -4.645 1 40.12 192 GLU A O 1
ATOM 1426 N N . GLY A 1 193 ? 21.281 8.281 -3.938 1 37.66 193 GLY A N 1
ATOM 1427 C CA . GLY A 1 193 ? 21.594 7.227 -2.988 1 37.66 193 GLY A CA 1
ATOM 1428 C C . GLY A 1 193 ? 21.891 7.746 -1.597 1 37.66 193 GLY A C 1
ATOM 1429 O O . GLY A 1 193 ? 22.25 6.973 -0.706 1 37.66 193 GLY A O 1
ATOM 1430 N N . ARG A 1 194 ? 22.438 8.945 -1.484 1 36.38 194 ARG A N 1
ATOM 1431 C CA . ARG A 1 194 ? 22.875 9.281 -0.134 1 36.38 194 ARG A CA 1
ATOM 1432 C C . ARG A 1 194 ? 21.688 9.609 0.767 1 36.38 194 ARG A C 1
ATOM 1434 O O . ARG A 1 194 ? 20.844 10.43 0.409 1 36.38 194 ARG A O 1
ATOM 1441 N N . THR A 1 195 ? 20.953 8.664 1.393 1 39.25 195 THR A N 1
ATOM 1442 C CA . THR A 1 195 ? 19.984 8.781 2.473 1 39.25 195 THR A CA 1
ATOM 1443 C C . THR A 1 195 ? 20.5 9.695 3.578 1 39.25 195 THR A C 1
ATOM 1445 O O . THR A 1 195 ? 21.312 9.266 4.414 1 39.25 195 THR A O 1
ATOM 1448 N N . ASP A 1 196 ? 21.016 10.742 3.322 1 36.81 196 ASP A N 1
ATOM 1449 C CA . ASP A 1 196 ? 21.297 11.531 4.52 1 36.81 196 ASP A CA 1
ATOM 1450 C C . ASP A 1 196 ? 20.047 11.695 5.383 1 36.81 196 ASP A C 1
ATOM 1452 O O . ASP A 1 196 ? 19.188 12.531 5.086 1 36.81 196 ASP A O 1
ATOM 1456 N N . VAL A 1 197 ? 19.359 10.633 5.645 1 42.88 197 VAL A N 1
ATOM 1457 C CA . VAL A 1 197 ? 18.328 10.336 6.633 1 42.88 197 VAL A CA 1
ATOM 1458 C C . VAL A 1 197 ? 18.578 11.125 7.91 1 42.88 197 VAL A C 1
ATOM 1460 O O . VAL A 1 197 ? 17.844 11 8.891 1 42.88 197 VAL A O 1
ATOM 1463 N N . VAL A 1 198 ? 19.844 11.383 8.203 1 42.03 198 VAL A N 1
ATOM 1464 C CA . VAL A 1 198 ? 20.234 11.602 9.594 1 42.03 198 VAL A CA 1
ATOM 1465 C C . VAL A 1 198 ? 19.547 12.859 10.133 1 42.03 198 VAL A C 1
ATOM 1467 O O . VAL A 1 198 ? 19.703 13.195 11.305 1 42.03 198 VAL A O 1
ATOM 1470 N N . SER A 1 199 ? 19.141 13.812 9.406 1 49.81 199 SER A N 1
ATOM 1471 C CA . SER A 1 199 ? 18.906 14.695 10.547 1 49.81 199 SER A CA 1
ATOM 1472 C C . SER A 1 199 ? 17.922 14.078 11.531 1 49.81 199 SER A C 1
ATOM 1474 O O . SER A 1 199 ? 16.797 13.734 11.164 1 49.81 199 SER A O 1
ATOM 1476 N N . ASN A 1 200 ? 18.438 13.227 12.445 1 54.97 200 ASN A N 1
ATOM 1477 C CA . ASN A 1 200 ? 17.797 12.477 13.516 1 54.97 200 ASN A CA 1
ATOM 1478 C C . ASN A 1 200 ? 16.641 13.258 14.133 1 54.97 200 ASN A C 1
ATOM 1480 O O . ASN A 1 200 ? 16.75 14.453 14.398 1 54.97 200 ASN A O 1
ATOM 1484 N N . GLN A 1 201 ? 15.461 12.641 13.836 1 63.75 201 GLN A N 1
ATOM 1485 C CA . GLN A 1 201 ? 14.266 13.172 14.5 1 63.75 201 GLN A CA 1
ATOM 1486 C C . GLN A 1 201 ? 14.602 13.719 15.875 1 63.75 201 GLN A C 1
ATOM 1488 O O . GLN A 1 201 ? 14.086 14.766 16.281 1 63.75 201 GLN A O 1
ATOM 1493 N N . GLY A 1 202 ? 15.562 12.984 16.344 1 64.25 202 GLY A N 1
ATOM 1494 C CA . GLY A 1 202 ? 15.945 13.406 17.688 1 64.25 202 GLY A CA 1
ATOM 1495 C C . GLY A 1 202 ? 16.625 14.766 17.703 1 64.25 202 GLY A C 1
ATOM 1496 O O . GLY A 1 202 ? 16.344 15.594 18.578 1 64.25 202 GLY A O 1
ATOM 1497 N N . GLU A 1 203 ? 17.438 14.969 16.672 1 67.25 203 GLU A N 1
ATOM 1498 C CA . GLU A 1 203 ? 18.141 16.25 16.594 1 67.25 203 GLU A CA 1
ATOM 1499 C C . GLU A 1 203 ? 17.188 17.391 16.266 1 67.25 203 GLU A C 1
ATOM 1501 O O . GLU A 1 203 ? 17.328 18.484 16.797 1 67.25 203 GLU A O 1
ATOM 1506 N N . VAL A 1 204 ? 16.328 17.078 15.477 1 73.19 204 VAL A N 1
ATOM 1507 C CA . VAL A 1 204 ? 15.336 18.094 15.133 1 73.19 204 VAL A CA 1
ATOM 1508 C C . VAL A 1 204 ? 14.484 18.422 16.359 1 73.19 204 VAL A C 1
ATOM 1510 O O . VAL A 1 204 ? 14.242 19.594 16.656 1 73.19 204 VAL A O 1
ATOM 1513 N N . ASP A 1 205 ? 14.188 17.344 17.094 1 71.69 205 ASP A N 1
ATOM 1514 C CA . ASP A 1 205 ? 13.414 17.531 18.312 1 71.69 205 ASP A CA 1
ATOM 1515 C C . ASP A 1 205 ? 14.172 18.422 19.312 1 71.69 205 ASP A C 1
ATOM 1517 O O . ASP A 1 205 ? 13.602 19.359 19.875 1 71.69 205 ASP A O 1
ATOM 1521 N N . ASP A 1 206 ? 15.414 18.125 19.453 1 71.94 206 ASP A N 1
ATOM 1522 C CA . ASP A 1 206 ? 16.234 18.875 20.391 1 71.94 206 ASP A CA 1
ATOM 1523 C C . ASP A 1 206 ? 16.375 20.328 19.969 1 71.94 206 ASP A C 1
ATOM 1525 O O . ASP A 1 206 ? 16.297 21.234 20.797 1 71.94 206 ASP A O 1
ATOM 1529 N N . LEU A 1 207 ? 16.484 20.484 18.719 1 73.38 207 LEU A N 1
ATOM 1530 C CA . LEU A 1 207 ? 16.625 21.844 18.203 1 73.38 207 LEU A CA 1
ATOM 1531 C C . LEU A 1 207 ? 15.336 22.625 18.391 1 73.38 207 LEU A C 1
ATOM 1533 O O . LEU A 1 207 ? 15.359 23.766 18.875 1 73.38 207 LEU A O 1
ATOM 1537 N N . LEU A 1 208 ? 14.32 21.984 18.188 1 74.62 208 LEU A N 1
ATOM 1538 C CA . LEU A 1 208 ? 13.047 22.672 18.312 1 74.62 208 LEU A CA 1
ATOM 1539 C C . LEU A 1 208 ? 12.727 22.969 19.781 1 74.62 208 LEU A C 1
ATOM 1541 O O . LEU A 1 208 ? 12.234 24.062 20.094 1 74.62 208 LEU A O 1
ATOM 1545 N N . ALA A 1 209 ? 13.102 22.031 20.547 1 74.75 209 ALA A N 1
ATOM 1546 C CA . ALA A 1 209 ? 12.922 22.25 21.984 1 74.75 209 ALA A CA 1
ATOM 1547 C C . ALA A 1 209 ? 13.742 23.438 22.469 1 74.75 209 ALA A C 1
ATOM 1549 O O . ALA A 1 209 ? 13.258 24.266 23.234 1 74.75 209 ALA A O 1
ATOM 1550 N N . SER A 1 210 ? 14.844 23.5 21.953 1 72.69 210 SER A N 1
ATOM 1551 C CA . SER A 1 210 ? 15.742 24.578 22.328 1 72.69 210 SER A CA 1
ATOM 1552 C C . SER A 1 210 ? 15.227 25.922 21.828 1 72.69 210 SER A C 1
ATOM 1554 O O . SER A 1 210 ? 15.586 26.969 22.375 1 72.69 210 SER A O 1
ATOM 1556 N N . LEU A 1 211 ? 14.398 25.797 20.953 1 69.88 211 LEU A N 1
ATOM 1557 C CA . LEU A 1 211 ? 13.875 27.031 20.359 1 69.88 211 LEU A CA 1
ATOM 1558 C C . LEU A 1 211 ? 12.5 27.375 20.938 1 69.88 211 LEU A C 1
ATOM 1560 O O . LEU A 1 211 ? 11.828 28.281 20.453 1 69.88 211 LEU A O 1
ATOM 1564 N N . GLY A 1 212 ? 12.141 26.578 21.938 1 66.62 212 GLY A N 1
ATOM 1565 C CA . GLY A 1 212 ? 10.953 26.922 22.703 1 66.62 212 GLY A CA 1
ATOM 1566 C C . GLY A 1 212 ? 9.703 26.203 22.234 1 66.62 212 GLY A C 1
ATOM 1567 O O . GLY A 1 212 ? 8.586 26.641 22.5 1 66.62 212 GLY A O 1
ATOM 1568 N N . PHE A 1 213 ? 10.023 25.312 21.359 1 68.12 213 PHE A N 1
ATOM 1569 C CA . PHE A 1 213 ? 8.898 24.5 20.938 1 68.12 213 PHE A CA 1
ATOM 1570 C C . PHE A 1 213 ? 8.688 23.328 21.906 1 68.12 213 PHE A C 1
ATOM 1572 O O . PHE A 1 213 ? 9.648 22.844 22.5 1 68.12 213 PHE A O 1
ATOM 1579 N N . MET B 1 1 ? 27.984 90.312 -21.031 1 26.78 1 MET B N 1
ATOM 1580 C CA . MET B 1 1 ? 27.141 90.188 -19.859 1 26.78 1 MET B CA 1
ATOM 1581 C C . MET B 1 1 ? 27.047 88.688 -19.406 1 26.78 1 MET B C 1
ATOM 1583 O O . MET B 1 1 ? 27.312 87.812 -20.203 1 26.78 1 MET B O 1
ATOM 1587 N N . LYS B 1 2 ? 26.828 88.562 -18.094 1 34.66 2 LYS B N 1
ATOM 1588 C CA . LYS B 1 2 ? 26.922 87.625 -16.969 1 34.66 2 LYS B CA 1
ATOM 1589 C C . LYS B 1 2 ? 25.953 86.438 -17.141 1 34.66 2 LYS B C 1
ATOM 1591 O O . LYS B 1 2 ? 25.672 85.688 -16.188 1 34.66 2 LYS B O 1
ATOM 1596 N N . LEU B 1 3 ? 25.609 86.125 -18.391 1 30.55 3 LEU B N 1
ATOM 1597 C CA . LEU B 1 3 ? 24.297 85.5 -18.359 1 30.55 3 LEU B CA 1
ATOM 1598 C C . LEU B 1 3 ? 24.234 84.375 -17.328 1 30.55 3 LEU B C 1
ATOM 1600 O O . LEU B 1 3 ? 23.281 84.25 -16.578 1 30.55 3 LEU B O 1
ATOM 1604 N N . ASN B 1 4 ? 24.922 83.312 -17.594 1 33 4 ASN B N 1
ATOM 1605 C CA . ASN B 1 4 ? 24.297 82 -17.516 1 33 4 ASN B CA 1
ATOM 1606 C C . ASN B 1 4 ? 24.359 81.438 -16.109 1 33 4 ASN B C 1
ATOM 1608 O O . ASN B 1 4 ? 25.062 80.438 -15.883 1 33 4 ASN B O 1
ATOM 1612 N N . ASP B 1 5 ? 24.578 82.25 -15.109 1 38.09 5 ASP B N 1
ATOM 1613 C CA . ASP B 1 5 ? 24.797 81.5 -13.867 1 38.09 5 ASP B CA 1
ATOM 1614 C C . ASP B 1 5 ? 23.516 80.812 -13.406 1 38.09 5 ASP B C 1
ATOM 1616 O O . ASP B 1 5 ? 22.578 81.5 -12.922 1 38.09 5 ASP B O 1
ATOM 1620 N N . LEU B 1 6 ? 22.906 79.938 -14.203 1 41.22 6 LEU B N 1
ATOM 1621 C CA . LEU B 1 6 ? 21.688 79.312 -13.703 1 41.22 6 LEU B CA 1
ATOM 1622 C C . LEU B 1 6 ? 21.906 78.75 -12.281 1 41.22 6 LEU B C 1
ATOM 1624 O O . LEU B 1 6 ? 22.938 78.188 -11.984 1 41.22 6 LEU B O 1
ATOM 1628 N N . PRO B 1 7 ? 21.297 79.375 -11.289 1 41.47 7 PRO B N 1
ATOM 1629 C CA . PRO B 1 7 ? 21.469 79 -9.891 1 41.47 7 PRO B CA 1
ATOM 1630 C C . PRO B 1 7 ? 21.156 77.5 -9.656 1 41.47 7 PRO B C 1
ATOM 1632 O O . PRO B 1 7 ? 20.297 76.938 -10.344 1 41.47 7 PRO B O 1
ATOM 1635 N N . GLU B 1 8 ? 22.156 76.625 -9.469 1 43.47 8 GLU B N 1
ATOM 1636 C CA . GLU B 1 8 ? 22.016 75.188 -9.07 1 43.47 8 GLU B CA 1
ATOM 1637 C C . GLU B 1 8 ? 21.047 75.062 -7.91 1 43.47 8 GLU B C 1
ATOM 1639 O O . GLU B 1 8 ? 21.266 75.625 -6.828 1 43.47 8 GLU B O 1
ATOM 1644 N N . VAL B 1 9 ? 19.703 75.125 -8.141 1 41.19 9 VAL B N 1
ATOM 1645 C CA . VAL B 1 9 ? 18.734 74.812 -7.105 1 41.19 9 VAL B CA 1
ATOM 1646 C C . VAL B 1 9 ? 19.156 73.625 -6.328 1 41.19 9 VAL B C 1
ATOM 1648 O O . VAL B 1 9 ? 19.484 72.562 -6.926 1 41.19 9 VAL B O 1
ATOM 1651 N N . GLU B 1 10 ? 19.781 73.75 -5.156 1 39.5 10 GLU B N 1
ATOM 1652 C CA . GLU B 1 10 ? 20.078 72.688 -4.191 1 39.5 10 GLU B CA 1
ATOM 1653 C C . GLU B 1 10 ? 18.859 71.75 -3.963 1 39.5 10 GLU B C 1
ATOM 1655 O O . GLU B 1 10 ? 17.766 72.25 -3.686 1 39.5 10 GLU B O 1
ATOM 1660 N N . ALA B 1 11 ? 18.797 70.688 -4.668 1 42.56 11 ALA B N 1
ATOM 1661 C CA . ALA B 1 11 ? 17.797 69.625 -4.469 1 42.56 11 ALA B CA 1
ATOM 1662 C C . ALA B 1 11 ? 17.531 69.375 -2.982 1 42.56 11 ALA B C 1
ATOM 1664 O O . ALA B 1 11 ? 18.453 69.125 -2.207 1 42.56 11 ALA B O 1
ATOM 1665 N N . GLU B 1 12 ? 16.625 70.188 -2.389 1 41.44 12 GLU B N 1
ATOM 1666 C CA . GLU B 1 12 ? 16.156 69.875 -1.042 1 41.44 12 GLU B CA 1
ATOM 1667 C C . GLU B 1 12 ? 16.047 68.375 -0.833 1 41.44 12 GLU B C 1
ATOM 1669 O O . GLU B 1 12 ? 15.43 67.625 -1.637 1 41.44 12 GLU B O 1
ATOM 1674 N N . ALA B 1 13 ? 17.047 67.812 -0.195 1 46.56 13 ALA B N 1
ATOM 1675 C CA . ALA B 1 13 ? 17.094 66.375 0.229 1 46.56 13 ALA B CA 1
ATOM 1676 C C . ALA B 1 13 ? 15.727 65.938 0.753 1 46.56 13 ALA B C 1
ATOM 1678 O O . ALA B 1 13 ? 15.109 66.625 1.564 1 46.56 13 ALA B O 1
ATOM 1679 N N . ALA B 1 14 ? 14.977 65.312 -0.043 1 47.53 14 ALA B N 1
ATOM 1680 C CA . ALA B 1 14 ? 13.734 64.625 0.381 1 47.53 14 ALA B CA 1
ATOM 1681 C C . ALA B 1 14 ? 13.836 64.125 1.82 1 47.53 14 ALA B C 1
ATOM 1683 O O . ALA B 1 14 ? 14.875 63.625 2.227 1 47.53 14 ALA B O 1
ATOM 1684 N N . PRO B 1 15 ? 13.086 64.75 2.768 1 43.47 15 PRO B N 1
ATOM 1685 C CA . PRO B 1 15 ? 13.102 64.25 4.141 1 43.47 15 PRO B CA 1
ATOM 1686 C C . PRO B 1 15 ? 13.188 62.719 4.199 1 43.47 15 PRO B C 1
ATOM 1688 O O . PRO B 1 15 ? 12.648 62.031 3.328 1 43.47 15 PRO B O 1
ATOM 1691 N N . THR B 1 16 ? 14.312 62.188 4.598 1 45.59 16 THR B N 1
ATOM 1692 C CA . THR B 1 16 ? 14.477 60.75 4.91 1 45.59 16 THR B CA 1
ATOM 1693 C C . THR B 1 16 ? 13.258 60.25 5.66 1 45.59 16 THR B C 1
ATOM 1695 O O . THR B 1 16 ? 12.844 60.812 6.672 1 45.59 16 THR B O 1
ATOM 1698 N N . ALA B 1 17 ? 12.281 59.719 5.066 1 50.34 17 ALA B N 1
ATOM 1699 C CA . ALA B 1 17 ? 11.172 59.062 5.73 1 50.34 17 ALA B CA 1
ATOM 1700 C C . ALA B 1 17 ? 11.594 58.5 7.094 1 50.34 17 ALA B C 1
ATOM 1702 O O . ALA B 1 17 ? 12.609 57.844 7.207 1 50.34 17 ALA B O 1
ATOM 1703 N N . PRO B 1 18 ? 11.266 59.062 8.312 1 51.28 18 PRO B N 1
ATOM 1704 C CA . PRO B 1 18 ? 11.797 58.812 9.656 1 51.28 18 PRO B CA 1
ATOM 1705 C C . PRO B 1 18 ? 11.93 57.312 9.969 1 51.28 18 PRO B C 1
ATOM 1707 O O . PRO B 1 18 ? 11.148 56.531 9.469 1 51.28 18 PRO B O 1
ATOM 1710 N N . ALA B 1 19 ? 13.047 56.719 10.336 1 55.62 19 ALA B N 1
ATOM 1711 C CA . ALA B 1 19 ? 13.523 55.5 10.938 1 55.62 19 ALA B CA 1
ATOM 1712 C C . ALA B 1 19 ? 12.469 54.906 11.875 1 55.62 19 ALA B C 1
ATOM 1714 O O . ALA B 1 19 ? 12.523 53.719 12.211 1 55.62 19 ALA B O 1
ATOM 1715 N N . SER B 1 20 ? 11.562 55.719 12.453 1 55.03 20 SER B N 1
ATOM 1716 C CA . SER B 1 20 ? 10.57 55.312 13.445 1 55.03 20 SER B CA 1
ATOM 1717 C C . SER B 1 20 ? 9.539 54.375 12.844 1 55.03 20 SER B C 1
ATOM 1719 O O . SER B 1 20 ? 9.062 53.438 13.516 1 55.03 20 SER B O 1
ATOM 1721 N N . SER B 1 21 ? 9.312 54.438 11.57 1 60.12 21 SER B N 1
ATOM 1722 C CA . SER B 1 21 ? 8.266 53.688 10.914 1 60.12 21 SER B CA 1
ATOM 1723 C C . SER B 1 21 ? 8.672 52.219 10.758 1 60.12 21 SER B C 1
ATOM 1725 O O . SER B 1 21 ? 7.855 51.312 10.945 1 60.12 21 SER B O 1
ATOM 1727 N N . THR B 1 22 ? 9.906 52.094 10.523 1 64.62 22 THR B N 1
ATOM 1728 C CA . THR B 1 22 ? 10.383 50.719 10.352 1 64.62 22 THR B CA 1
ATOM 1729 C C . THR B 1 22 ? 10.414 49.969 11.688 1 64.62 22 THR B C 1
ATOM 1731 O O . THR B 1 22 ? 10.07 48.812 11.766 1 64.62 22 THR B O 1
ATOM 1734 N N . VAL B 1 23 ? 10.82 50.688 12.711 1 64.75 23 VAL B N 1
ATOM 1735 C CA . VAL B 1 23 ? 10.867 50.094 14.047 1 64.75 23 VAL B CA 1
ATOM 1736 C C . VAL B 1 23 ? 9.461 49.719 14.484 1 64.75 23 VAL B C 1
ATOM 1738 O O . VAL B 1 23 ? 9.266 48.656 15.086 1 64.75 23 VAL B O 1
ATOM 1741 N N . ASP B 1 24 ? 8.539 50.562 14.047 1 69 24 ASP B N 1
ATOM 1742 C CA . ASP B 1 24 ? 7.148 50.312 14.414 1 69 24 ASP B CA 1
ATOM 1743 C C . ASP B 1 24 ? 6.609 49.094 13.711 1 69 24 ASP B C 1
ATOM 1745 O O . ASP B 1 24 ? 5.91 48.281 14.32 1 69 24 ASP B O 1
ATOM 1749 N N . VAL B 1 25 ? 7.043 48.906 12.539 1 72.19 25 VAL B N 1
ATOM 1750 C CA . VAL B 1 25 ? 6.578 47.75 11.781 1 72.19 25 VAL B CA 1
ATOM 1751 C C . VAL B 1 25 ? 7.199 46.469 12.336 1 72.19 25 VAL B C 1
ATOM 1753 O O . VAL B 1 25 ? 6.523 45.438 12.461 1 72.19 25 VAL B O 1
ATOM 1756 N N . TYR B 1 26 ? 8.461 46.562 12.688 1 71.12 26 TYR B N 1
ATOM 1757 C CA . TYR B 1 26 ? 9.148 45.406 13.242 1 71.12 26 TYR B CA 1
ATOM 1758 C C . TYR B 1 26 ? 8.578 45.031 14.609 1 71.12 26 TYR B C 1
ATOM 1760 O O . TYR B 1 26 ? 8.461 43.844 14.938 1 71.12 26 TYR B O 1
ATOM 1768 N N . GLN B 1 27 ? 8.211 46.031 15.336 1 74.88 27 GLN B N 1
ATOM 1769 C CA . GLN B 1 27 ? 7.617 45.781 16.641 1 74.88 27 GLN B CA 1
ATOM 1770 C C . GLN B 1 27 ? 6.23 45.156 16.516 1 74.88 27 GLN B C 1
ATOM 1772 O O . GLN B 1 27 ? 5.867 44.281 17.281 1 74.88 27 GLN B O 1
ATOM 1777 N N . GLN B 1 28 ? 5.543 45.625 15.586 1 74.06 28 GLN B N 1
ATOM 1778 C CA . GLN B 1 28 ? 4.211 45.094 15.344 1 74.06 28 GLN B CA 1
ATOM 1779 C C . GLN B 1 28 ? 4.285 43.625 14.875 1 74.06 28 GLN B C 1
ATOM 1781 O O . GLN B 1 28 ? 3.516 42.781 15.336 1 74.06 28 GLN B O 1
ATOM 1786 N N . LEU B 1 29 ? 5.242 43.438 13.992 1 74.56 29 LEU B N 1
ATOM 1787 C CA . LEU B 1 29 ? 5.43 42.062 13.508 1 74.56 29 LEU B CA 1
ATOM 1788 C C . LEU B 1 29 ? 5.844 41.156 14.641 1 74.56 29 LEU B C 1
ATOM 1790 O O . LEU B 1 29 ? 5.371 40 14.719 1 74.56 29 LEU B O 1
ATOM 1794 N N . GLY B 1 30 ? 6.691 41.625 15.445 1 76 30 GLY B N 1
ATOM 1795 C CA . GLY B 1 30 ? 7.086 40.875 16.609 1 76 30 GLY B CA 1
ATOM 1796 C C . GLY B 1 30 ? 5.926 40.531 17.531 1 76 30 GLY B C 1
ATOM 1797 O O . GLY B 1 30 ? 5.828 39.438 18.047 1 76 30 GLY B O 1
ATOM 1798 N N . ALA B 1 31 ? 5.039 41.469 17.672 1 77.44 31 ALA B N 1
ATOM 1799 C CA . ALA B 1 31 ? 3.879 41.281 18.547 1 77.44 31 ALA B CA 1
ATOM 1800 C C . ALA B 1 31 ? 2.926 40.219 17.969 1 77.44 31 ALA B C 1
ATOM 1802 O O . ALA B 1 31 ? 2.381 39.406 18.703 1 77.44 31 ALA B O 1
ATOM 1803 N N . ILE B 1 32 ? 2.773 40.25 16.75 1 76.88 32 ILE B N 1
ATOM 1804 C CA . ILE B 1 32 ? 1.892 39.281 16.078 1 76.88 32 ILE B CA 1
ATOM 1805 C C . ILE B 1 32 ? 2.455 37.875 16.203 1 76.88 32 ILE B C 1
ATOM 1807 O O . ILE B 1 32 ? 1.714 36.938 16.484 1 76.88 32 ILE B O 1
ATOM 1811 N N . THR B 1 33 ? 3.748 37.781 16.031 1 79.94 33 THR B N 1
ATOM 1812 C CA . THR B 1 33 ? 4.406 36.469 16.141 1 79.94 33 THR B CA 1
ATOM 1813 C C . THR B 1 33 ? 4.285 35.906 17.547 1 79.94 33 THR B C 1
ATOM 1815 O O . THR B 1 33 ? 4.012 34.719 17.734 1 79.94 33 THR B O 1
ATOM 1818 N N . ARG B 1 34 ? 4.512 36.781 18.469 1 82 34 ARG B N 1
ATOM 1819 C CA . ARG B 1 34 ? 4.395 36.344 19.859 1 82 34 ARG B CA 1
ATOM 1820 C C . ARG B 1 34 ? 2.967 35.938 20.172 1 82 34 ARG B C 1
ATOM 1822 O O . ARG B 1 34 ? 2.75 34.938 20.875 1 82 34 ARG B O 1
ATOM 1829 N N . GLN B 1 35 ? 2.049 36.656 19.703 1 81.5 35 GLN B N 1
ATOM 1830 C CA . GLN B 1 35 ? 0.643 36.344 19.938 1 81.5 35 GLN B CA 1
ATOM 1831 C C . GLN B 1 35 ? 0.266 35 19.297 1 81.5 35 GLN B C 1
ATOM 1833 O O . GLN B 1 35 ? -0.481 34.219 19.891 1 81.5 35 GLN B O 1
ATOM 1838 N N . LEU B 1 36 ? 0.742 34.844 18.141 1 86.62 36 LEU B N 1
ATOM 1839 C CA . LEU B 1 36 ? 0.495 33.562 17.469 1 86.62 36 LEU B CA 1
ATOM 1840 C C . LEU B 1 36 ? 1.079 32.406 18.281 1 86.62 36 LEU B C 1
ATOM 1842 O O . LEU B 1 36 ? 0.388 31.422 18.547 1 86.62 36 LEU B O 1
ATOM 1846 N N . HIS B 1 37 ? 2.295 32.562 18.594 1 85.75 37 HIS B N 1
ATOM 1847 C CA . HIS B 1 37 ? 2.982 31.547 19.391 1 85.75 37 HIS B CA 1
ATOM 1848 C C . HIS B 1 37 ? 2.209 31.234 20.672 1 85.75 37 HIS B C 1
ATOM 1850 O O . HIS B 1 37 ? 1.976 30.062 20.984 1 85.75 37 HIS B O 1
ATOM 1856 N N . ASP B 1 38 ? 1.751 32.219 21.359 1 84.06 38 ASP B N 1
ATOM 1857 C CA . ASP B 1 38 ? 1.032 32.062 22.625 1 84.06 38 ASP B CA 1
ATOM 1858 C C . ASP B 1 38 ? -0.32 31.391 22.406 1 84.06 38 ASP B C 1
ATOM 1860 O O . ASP B 1 38 ? -0.732 30.547 23.219 1 84.06 38 ASP B O 1
ATOM 1864 N N . THR B 1 39 ? -0.964 31.734 21.391 1 84.25 39 THR B N 1
ATOM 1865 C CA . THR B 1 39 ? -2.271 31.172 21.094 1 84.25 39 THR B CA 1
ATOM 1866 C C . THR B 1 39 ? -2.148 29.672 20.766 1 84.25 39 THR B C 1
ATOM 1868 O O . THR B 1 39 ? -2.902 28.859 21.297 1 84.25 39 THR B O 1
ATOM 1871 N N . LEU B 1 40 ? -1.204 29.375 19.969 1 88.19 40 LEU B N 1
ATOM 1872 C CA . LEU B 1 40 ? -0.993 27.984 19.609 1 88.19 40 LEU B CA 1
ATOM 1873 C C . LEU B 1 40 ? -0.623 27.156 20.844 1 88.19 40 LEU B C 1
ATOM 1875 O O . LEU B 1 40 ? -1.05 26 20.984 1 88.19 40 LEU B O 1
ATOM 1879 N N . ASN B 1 41 ? 0.13 27.672 21.719 1 85.69 41 ASN B N 1
ATOM 1880 C CA . ASN B 1 41 ? 0.502 27 22.953 1 85.69 41 ASN B CA 1
ATOM 1881 C C . ASN B 1 41 ? -0.698 26.828 23.875 1 85.69 41 ASN B C 1
ATOM 1883 O O . ASN B 1 41 ? -0.868 25.781 24.5 1 85.69 41 ASN B O 1
ATOM 1887 N N . GLN B 1 42 ? -1.482 27.844 23.984 1 84.5 42 GLN B N 1
ATOM 1888 C CA . GLN B 1 42 ? -2.668 27.797 24.828 1 84.5 42 GLN B CA 1
ATOM 1889 C C . GLN B 1 42 ? -3.65 26.734 24.344 1 84.5 42 GLN B C 1
ATOM 1891 O O . GLN B 1 42 ? -4.305 26.062 25.141 1 84.5 42 GLN B O 1
ATOM 1896 N N . LEU B 1 43 ? -3.695 26.594 23.031 1 85.94 43 LEU B N 1
ATOM 1897 C CA . LEU B 1 43 ? -4.578 25.609 22.422 1 85.94 43 LEU B CA 1
ATOM 1898 C C . LEU B 1 43 ? -3.998 24.203 22.578 1 85.94 43 LEU B C 1
ATOM 1900 O O . LEU B 1 43 ? -4.699 23.203 22.375 1 85.94 43 LEU B O 1
ATOM 1904 N N . GLY B 1 44 ? -2.734 24.078 22.875 1 87.5 44 GLY B N 1
ATOM 1905 C CA . GLY B 1 44 ? -2.07 22.797 23.031 1 87.5 44 GLY B CA 1
ATOM 1906 C C . GLY B 1 44 ? -1.784 22.109 21.703 1 87.5 44 GLY B C 1
ATOM 1907 O O . GLY B 1 44 ? -1.61 20.891 21.656 1 87.5 44 GLY B O 1
ATOM 1908 N N . VAL B 1 45 ? -1.772 22.875 20.641 1 89.19 45 VAL B N 1
ATOM 1909 C CA . VAL B 1 45 ? -1.636 22.219 19.328 1 89.19 45 VAL B CA 1
ATOM 1910 C C . VAL B 1 45 ? -0.189 22.328 18.859 1 89.19 45 VAL B C 1
ATOM 1912 O O . VAL B 1 45 ? 0.239 21.562 17.984 1 89.19 45 VAL B O 1
ATOM 1915 N N . MET B 1 46 ? 0.59 23.219 19.422 1 85.81 46 MET B N 1
ATOM 1916 C CA . MET B 1 46 ? 1.934 23.516 18.938 1 85.81 46 MET B CA 1
ATOM 1917 C C . MET B 1 46 ? 2.805 22.266 18.953 1 85.81 46 MET B C 1
ATOM 1919 O O . MET B 1 46 ? 3.414 21.906 17.938 1 85.81 46 MET B O 1
ATOM 1923 N N . PRO B 1 47 ? 2.809 21.516 20.016 1 84.19 47 PRO B N 1
ATOM 1924 C CA . PRO B 1 47 ? 3.652 20.312 20.031 1 84.19 47 PRO B CA 1
ATOM 1925 C C . PRO B 1 47 ? 3.24 19.297 18.984 1 84.19 47 PRO B C 1
ATOM 1927 O O . PRO B 1 47 ? 4.102 18.656 18.359 1 84.19 47 PRO B O 1
ATOM 1930 N N . ARG B 1 48 ? 2.023 19.156 18.812 1 87.5 48 ARG B N 1
ATOM 1931 C CA . ARG B 1 48 ? 1.529 18.188 17.844 1 87.5 48 ARG B CA 1
ATOM 1932 C C . ARG B 1 48 ? 1.827 18.625 16.422 1 87.5 48 ARG B C 1
ATOM 1934 O O . ARG B 1 48 ? 2.16 17.797 15.57 1 87.5 48 ARG B O 1
ATOM 1941 N N . LEU B 1 49 ? 1.673 19.891 16.203 1 89.38 49 LEU B N 1
ATOM 1942 C CA . LEU B 1 49 ? 1.982 20.406 14.875 1 89.38 49 LEU B CA 1
ATOM 1943 C C . LEU B 1 49 ? 3.467 20.25 14.562 1 89.38 49 LEU B C 1
ATOM 1945 O O . LEU B 1 49 ? 3.84 19.953 13.422 1 89.38 49 LEU B O 1
ATOM 1949 N N . GLN B 1 50 ? 4.211 20.422 15.562 1 86 50 GLN B N 1
ATOM 1950 C CA . GLN B 1 50 ? 5.648 20.25 15.398 1 86 50 GLN B CA 1
ATOM 1951 C C . GLN B 1 50 ? 5.996 18.797 15.07 1 86 50 GLN B C 1
ATOM 1953 O O . GLN B 1 50 ? 6.789 18.531 14.156 1 86 50 GLN B O 1
ATOM 1958 N N . ILE B 1 51 ? 5.422 17.922 15.773 1 86.31 51 ILE B N 1
ATOM 1959 C CA . ILE B 1 51 ? 5.652 16.5 15.555 1 86.31 51 ILE B CA 1
ATOM 1960 C C . ILE B 1 51 ? 5.219 16.125 14.141 1 86.31 51 ILE B C 1
ATOM 1962 O O . ILE B 1 51 ? 5.918 15.375 13.453 1 86.31 51 ILE B O 1
ATOM 1966 N N . ALA B 1 52 ? 4.148 16.625 13.812 1 88.5 52 ALA B N 1
ATOM 1967 C CA . ALA B 1 52 ? 3.637 16.328 12.477 1 88.5 52 ALA B CA 1
ATOM 1968 C C . ALA B 1 52 ? 4.562 16.875 11.398 1 88.5 52 ALA B C 1
ATOM 1970 O O . ALA B 1 52 ? 4.879 16.188 10.422 1 88.5 52 ALA B O 1
ATOM 1971 N N . ALA B 1 53 ? 4.969 18.109 11.562 1 88.25 53 ALA B N 1
ATOM 1972 C CA . ALA B 1 53 ? 5.844 18.75 10.586 1 88.25 53 ALA B CA 1
ATOM 1973 C C . ALA B 1 53 ? 7.156 17.984 10.445 1 88.25 53 ALA B C 1
ATOM 1975 O O . ALA B 1 53 ? 7.715 17.875 9.352 1 88.25 53 ALA B O 1
ATOM 1976 N N . GLU B 1 54 ? 7.543 17.375 11.492 1 85.81 54 GLU B N 1
ATOM 1977 C CA . GLU B 1 54 ? 8.773 16.594 11.492 1 85.81 54 GLU B CA 1
ATOM 1978 C C . GLU B 1 54 ? 8.555 15.219 10.875 1 85.81 54 GLU B C 1
ATOM 1980 O O . GLU B 1 54 ? 9.477 14.648 10.281 1 85.81 54 GLU B O 1
ATOM 1985 N N . GLY B 1 55 ? 7.457 14.742 11.031 1 88.94 55 GLY B N 1
ATOM 1986 C CA . GLY B 1 55 ? 7.176 13.367 10.648 1 88.94 55 GLY B CA 1
ATOM 1987 C C . GLY B 1 55 ? 6.66 13.242 9.227 1 88.94 55 GLY B C 1
ATOM 1988 O O . GLY B 1 55 ? 6.77 12.172 8.609 1 88.94 55 GLY B O 1
ATOM 1989 N N . LEU B 1 56 ? 6.156 14.312 8.656 1 92.44 56 LEU B N 1
ATOM 1990 C CA . LEU B 1 56 ? 5.48 14.258 7.363 1 92.44 56 LEU B CA 1
ATOM 1991 C C . LEU B 1 56 ? 6.453 13.859 6.258 1 92.44 56 LEU B C 1
ATOM 1993 O O . LEU B 1 56 ? 6.121 13.047 5.395 1 92.44 56 LEU B O 1
ATOM 1997 N N . PRO B 1 57 ? 7.676 14.383 6.227 1 89.44 57 PRO B N 1
ATOM 1998 C CA . PRO B 1 57 ? 8.602 13.969 5.172 1 89.44 57 PRO B CA 1
ATOM 1999 C C . PRO B 1 57 ? 8.891 12.469 5.195 1 89.44 57 PRO B C 1
ATOM 2001 O O . PRO B 1 57 ? 8.938 11.828 4.137 1 89.44 57 PRO B O 1
ATOM 2004 N N . ASP B 1 58 ? 9.031 11.969 6.344 1 90.56 58 ASP B N 1
ATOM 2005 C CA . ASP B 1 58 ? 9.258 10.539 6.469 1 90.56 58 ASP B CA 1
ATOM 2006 C C . ASP B 1 58 ? 8.039 9.742 6.016 1 90.56 58 ASP B C 1
ATOM 2008 O O . ASP B 1 58 ? 8.172 8.734 5.316 1 90.56 58 ASP B O 1
ATOM 2012 N N . ALA B 1 59 ? 6.949 10.18 6.449 1 93.75 59 ALA B N 1
ATOM 2013 C CA . ALA B 1 59 ? 5.715 9.516 6.047 1 93.75 59 ALA B CA 1
ATOM 2014 C C . ALA B 1 59 ? 5.566 9.492 4.531 1 93.75 59 ALA B C 1
ATOM 2016 O O . ALA B 1 59 ? 5.219 8.461 3.947 1 93.75 59 ALA B O 1
ATOM 2017 N N . ARG B 1 60 ? 5.859 10.57 3.861 1 94.62 60 ARG B N 1
ATOM 2018 C CA . ARG B 1 60 ? 5.773 10.641 2.406 1 94.62 60 ARG B CA 1
ATOM 2019 C C . ARG B 1 60 ? 6.738 9.656 1.753 1 94.62 60 ARG B C 1
ATOM 2021 O O . ARG B 1 60 ? 6.375 8.953 0.81 1 94.62 60 ARG B O 1
ATOM 2028 N N . SER B 1 61 ? 7.895 9.586 2.281 1 94.19 61 SER B N 1
ATOM 2029 C CA . SER B 1 61 ? 8.906 8.688 1.734 1 94.19 61 SER B CA 1
ATOM 2030 C C . SER B 1 61 ? 8.484 7.227 1.884 1 94.19 61 SER B C 1
ATOM 2032 O O . SER B 1 61 ? 8.648 6.43 0.957 1 94.19 61 SER B O 1
ATOM 2034 N N . ARG B 1 62 ? 8.039 6.969 2.99 1 93.94 62 ARG B N 1
ATOM 2035 C CA . ARG B 1 62 ? 7.625 5.594 3.25 1 93.94 62 ARG B CA 1
ATOM 2036 C C . ARG B 1 62 ? 6.445 5.203 2.363 1 93.94 62 ARG B C 1
ATOM 2038 O O . ARG B 1 62 ? 6.387 4.082 1.858 1 93.94 62 ARG B O 1
ATOM 2045 N N . LEU B 1 63 ? 5.559 6.117 2.23 1 96.25 63 LEU B N 1
ATOM 2046 C CA . LEU B 1 63 ? 4.43 5.848 1.35 1 96.25 63 LEU B CA 1
ATOM 2047 C C . LEU B 1 63 ? 4.898 5.625 -0.084 1 96.25 63 LEU B C 1
ATOM 2049 O O . LEU B 1 63 ? 4.445 4.695 -0.753 1 96.25 63 LEU B O 1
ATOM 2053 N N . ASN B 1 64 ? 5.777 6.414 -0.531 1 95.38 64 ASN B N 1
ATOM 2054 C CA . ASN B 1 64 ? 6.344 6.223 -1.861 1 95.38 64 ASN B CA 1
ATOM 2055 C C . ASN B 1 64 ? 7.051 4.875 -1.981 1 95.38 64 ASN B C 1
ATOM 2057 O O . ASN B 1 64 ? 6.945 4.203 -3.01 1 95.38 64 ASN B O 1
ATOM 2061 N N . TYR B 1 65 ? 7.695 4.496 -0.944 1 94.25 65 TYR B N 1
ATOM 2062 C CA . TYR B 1 65 ? 8.383 3.211 -0.903 1 94.25 65 TYR B CA 1
ATOM 2063 C C . TYR B 1 65 ? 7.391 2.061 -1.043 1 94.25 65 TYR B C 1
ATOM 2065 O O . TYR B 1 65 ? 7.629 1.118 -1.802 1 94.25 65 TYR B O 1
ATOM 2073 N N . ILE B 1 66 ? 6.383 2.133 -0.357 1 93.38 66 ILE B N 1
ATOM 2074 C CA . ILE B 1 66 ? 5.395 1.061 -0.404 1 93.38 66 ILE B CA 1
ATOM 2075 C C . ILE B 1 66 ? 4.781 0.983 -1.801 1 93.38 66 ILE B C 1
ATOM 2077 O O . ILE B 1 66 ? 4.5 -0.108 -2.303 1 93.38 66 ILE B O 1
ATOM 2081 N N . ALA B 1 67 ? 4.488 2.162 -2.398 1 93.88 67 ALA B N 1
ATOM 2082 C CA . ALA B 1 67 ? 3.971 2.156 -3.766 1 93.88 67 ALA B CA 1
ATOM 2083 C C . ALA B 1 67 ? 4.949 1.476 -4.719 1 93.88 67 ALA B C 1
ATOM 2085 O O . ALA B 1 67 ? 4.547 0.653 -5.547 1 93.88 67 ALA B O 1
ATOM 2086 N N . GLN B 1 68 ? 6.18 1.789 -4.582 1 94.06 68 GLN B N 1
ATOM 2087 C CA . GLN B 1 68 ? 7.215 1.208 -5.434 1 94.06 68 GLN B CA 1
ATOM 2088 C C . GLN B 1 68 ? 7.34 -0.295 -5.199 1 94.06 68 GLN B C 1
ATOM 2090 O O . GLN B 1 68 ? 7.395 -1.074 -6.152 1 94.06 68 GLN B O 1
ATOM 2095 N N . LYS B 1 69 ? 7.391 -0.653 -3.949 1 92.12 69 LYS B N 1
ATOM 2096 C CA . LYS B 1 69 ? 7.535 -2.066 -3.609 1 92.12 69 LYS B CA 1
ATOM 2097 C C . LYS B 1 69 ? 6.332 -2.873 -4.082 1 92.12 69 LYS B C 1
ATOM 2099 O O . LYS B 1 69 ? 6.48 -4.008 -4.539 1 92.12 69 LYS B O 1
ATOM 2104 N N . THR B 1 70 ? 5.203 -2.318 -3.908 1 91.31 70 THR B N 1
ATOM 2105 C CA . THR B 1 70 ? 3.99 -2.967 -4.395 1 91.31 70 THR B CA 1
ATOM 2106 C C . THR B 1 70 ? 4.055 -3.174 -5.906 1 91.31 70 THR B C 1
ATOM 2108 O O . THR B 1 70 ? 3.73 -4.254 -6.406 1 91.31 70 THR B O 1
ATOM 2111 N N . GLY B 1 71 ? 4.473 -2.15 -6.613 1 92.25 71 GLY B N 1
ATOM 2112 C CA . GLY B 1 71 ? 4.645 -2.283 -8.047 1 92.25 71 GLY B CA 1
ATOM 2113 C C . GLY B 1 71 ? 5.648 -3.352 -8.438 1 92.25 71 GLY B C 1
ATOM 2114 O O . GLY B 1 71 ? 5.391 -4.16 -9.328 1 92.25 71 GLY B O 1
ATOM 2115 N N . ASP B 1 72 ? 6.734 -3.369 -7.75 1 92.44 72 ASP B N 1
ATOM 2116 C CA . ASP B 1 72 ? 7.777 -4.359 -7.996 1 92.44 72 ASP B CA 1
ATOM 2117 C C . ASP B 1 72 ? 7.262 -5.773 -7.75 1 92.44 72 ASP B C 1
ATOM 2119 O O . ASP B 1 72 ? 7.527 -6.684 -8.539 1 92.44 72 ASP B O 1
ATOM 2123 N N . ALA B 1 73 ? 6.652 -5.852 -6.621 1 92.69 73 ALA B N 1
ATOM 2124 C CA . ALA B 1 73 ? 6.109 -7.16 -6.266 1 92.69 73 ALA B CA 1
ATOM 2125 C C . ALA B 1 73 ? 5.102 -7.641 -7.309 1 92.69 73 ALA B C 1
ATOM 2127 O O . ALA B 1 73 ? 5.137 -8.797 -7.727 1 92.69 73 ALA B O 1
ATOM 2128 N N . ALA B 1 74 ? 4.199 -6.793 -7.719 1 93.94 74 ALA B N 1
ATOM 2129 C CA . ALA B 1 74 ? 3.221 -7.145 -8.742 1 93.94 74 ALA B CA 1
ATOM 2130 C C . ALA B 1 74 ? 3.906 -7.578 -10.031 1 93.94 74 ALA B C 1
ATOM 2132 O O . ALA B 1 74 ? 3.502 -8.562 -10.664 1 93.94 74 ALA B O 1
ATOM 2133 N N . HIS B 1 75 ? 4.941 -6.863 -10.445 1 94.06 75 HIS B N 1
ATOM 2134 C CA . HIS B 1 75 ? 5.672 -7.188 -11.664 1 94.06 75 HIS B CA 1
ATOM 2135 C C . HIS B 1 75 ? 6.352 -8.547 -11.547 1 94.06 75 HIS B C 1
ATOM 2137 O O . HIS B 1 75 ? 6.316 -9.344 -12.492 1 94.06 75 HIS B O 1
ATOM 2143 N N . ARG B 1 76 ? 6.949 -8.812 -10.477 1 94.56 76 ARG B N 1
ATOM 2144 C CA . ARG B 1 76 ? 7.605 -10.094 -10.25 1 94.56 76 ARG B CA 1
ATOM 2145 C C . ARG B 1 76 ? 6.602 -11.242 -10.297 1 94.56 76 ARG B C 1
ATOM 2147 O O . ARG B 1 76 ? 6.863 -12.281 -10.914 1 94.56 76 ARG B O 1
ATOM 2154 N N . VAL B 1 77 ? 5.508 -11.031 -9.625 1 96.12 77 VAL B N 1
ATOM 2155 C CA . VAL B 1 77 ? 4.461 -12.047 -9.609 1 96.12 77 VAL B CA 1
ATOM 2156 C C . VAL B 1 77 ? 3.969 -12.312 -11.031 1 96.12 77 VAL B C 1
ATOM 2158 O O . VAL B 1 77 ? 3.895 -13.461 -11.469 1 96.12 77 VAL B O 1
ATOM 2161 N N . LEU B 1 78 ? 3.646 -11.273 -11.719 1 96.5 78 LEU B N 1
ATOM 2162 C CA . LEU B 1 78 ? 3.104 -11.406 -13.062 1 96.5 78 LEU B CA 1
ATOM 2163 C C . LEU B 1 78 ? 4.109 -12.078 -13.992 1 96.5 78 LEU B C 1
ATOM 2165 O O . LEU B 1 78 ? 3.734 -12.922 -14.812 1 96.5 78 LEU B O 1
ATOM 2169 N N . ASN B 1 79 ? 5.352 -11.734 -13.852 1 97 79 ASN B N 1
ATOM 2170 C CA . ASN B 1 79 ? 6.391 -12.375 -14.648 1 97 79 ASN B CA 1
ATOM 2171 C C . ASN B 1 79 ? 6.473 -13.875 -14.367 1 97 79 ASN B C 1
ATOM 2173 O O . ASN B 1 79 ? 6.531 -14.688 -15.289 1 97 79 ASN B O 1
ATOM 2177 N N . SER B 1 80 ? 6.488 -14.18 -13.109 1 97.38 80 SER B N 1
ATOM 2178 C CA . SER B 1 80 ? 6.543 -15.586 -12.711 1 97.38 80 SER B CA 1
ATOM 2179 C C . SER B 1 80 ? 5.316 -16.344 -13.195 1 97.38 80 SER B C 1
ATOM 2181 O O . SER B 1 80 ? 5.422 -17.484 -13.648 1 97.38 80 SER B O 1
ATOM 2183 N N . VAL B 1 81 ? 4.148 -15.742 -13.117 1 97.38 81 VAL B N 1
ATOM 2184 C CA . VAL B 1 81 ? 2.912 -16.359 -13.586 1 97.38 81 VAL B CA 1
ATOM 2185 C C . VAL B 1 81 ? 2.996 -16.609 -15.094 1 97.38 81 VAL B C 1
ATOM 2187 O O . VAL B 1 81 ? 2.629 -17.688 -15.57 1 97.38 81 VAL B O 1
ATOM 2190 N N . ASP B 1 82 ? 3.486 -15.648 -15.82 1 97 82 ASP B N 1
ATOM 2191 C CA . ASP B 1 82 ? 3.6 -15.781 -17.266 1 97 82 ASP B CA 1
ATOM 2192 C C . ASP B 1 82 ? 4.5 -16.953 -17.641 1 97 82 ASP B C 1
ATOM 2194 O O . ASP B 1 82 ? 4.156 -17.75 -18.531 1 97 82 ASP B O 1
ATOM 2198 N N . HIS B 1 83 ? 5.594 -17.078 -17.031 1 96.62 83 HIS B N 1
ATOM 2199 C CA . HIS B 1 83 ? 6.516 -18.172 -17.297 1 96.62 83 HIS B CA 1
ATOM 2200 C C . HIS B 1 83 ? 5.895 -19.516 -16.922 1 96.62 83 HIS B C 1
ATOM 2202 O O . HIS B 1 83 ? 6.012 -20.484 -17.672 1 96.62 83 HIS B O 1
ATOM 2208 N N . ALA B 1 84 ? 5.242 -19.516 -15.797 1 96.19 84 ALA B N 1
ATOM 2209 C CA . ALA B 1 84 ? 4.59 -20.75 -15.359 1 96.19 84 ALA B CA 1
ATOM 2210 C C . ALA B 1 84 ? 3.498 -21.172 -16.344 1 96.19 84 ALA B C 1
ATOM 2212 O O . ALA B 1 84 ? 3.377 -22.344 -16.672 1 96.19 84 ALA B O 1
ATOM 2213 N N . LYS B 1 85 ? 2.768 -20.219 -16.797 1 95.81 85 LYS B N 1
ATOM 2214 C CA . LYS B 1 85 ? 1.694 -20.516 -17.75 1 95.81 85 LYS B CA 1
ATOM 2215 C C . LYS B 1 85 ? 2.254 -21.031 -19.078 1 95.81 85 LYS B C 1
ATOM 2217 O O . LYS B 1 85 ? 1.662 -21.891 -19.719 1 95.81 85 LYS B O 1
ATOM 2222 N N . ALA B 1 86 ? 3.352 -20.422 -19.5 1 95.38 86 ALA B N 1
ATOM 2223 C CA . ALA B 1 86 ? 3.996 -20.891 -20.734 1 95.38 86 ALA B CA 1
ATOM 2224 C C . ALA B 1 86 ? 4.418 -22.359 -20.594 1 95.38 86 ALA B C 1
ATOM 2226 O O . ALA B 1 86 ? 4.188 -23.156 -21.516 1 95.38 86 ALA B O 1
ATOM 2227 N N . GLU B 1 87 ? 5.031 -22.688 -19.469 1 93.38 87 GLU B N 1
ATOM 2228 C CA . GLU B 1 87 ? 5.41 -24.062 -19.219 1 93.38 87 GLU B CA 1
ATOM 2229 C C . GLU B 1 87 ? 4.188 -24.984 -19.188 1 93.38 87 GLU B C 1
ATOM 2231 O O . GLU B 1 87 ? 4.223 -26.078 -19.734 1 93.38 87 GLU B O 1
ATOM 2236 N N . HIS B 1 88 ? 3.164 -24.5 -18.594 1 91.81 88 HIS B N 1
ATOM 2237 C CA . HIS B 1 88 ? 1.92 -25.25 -18.531 1 91.81 88 HIS B CA 1
ATOM 2238 C C . HIS B 1 88 ? 1.363 -25.516 -19.938 1 91.81 88 HIS B C 1
ATOM 2240 O O . HIS B 1 88 ? 0.897 -26.609 -20.234 1 91.81 88 HIS B O 1
ATOM 2246 N N . GLY B 1 89 ? 1.365 -24.484 -20.719 1 92.44 89 GLY B N 1
ATOM 2247 C CA . GLY B 1 89 ? 0.912 -24.656 -22.094 1 92.44 89 GLY B CA 1
ATOM 2248 C C . GLY B 1 89 ? 1.681 -25.719 -22.844 1 92.44 89 GLY B C 1
ATOM 2249 O O . GLY B 1 89 ? 1.089 -26.516 -23.578 1 92.44 89 GLY B O 1
ATOM 2250 N N . ARG B 1 90 ? 2.951 -25.75 -22.641 1 93.44 90 ARG B N 1
ATOM 2251 C CA . ARG B 1 90 ? 3.793 -26.75 -23.297 1 93.44 90 ARG B CA 1
ATOM 2252 C C . ARG B 1 90 ? 3.449 -28.156 -22.812 1 93.44 90 ARG B C 1
ATOM 2254 O O . ARG B 1 90 ? 3.326 -29.078 -23.609 1 93.44 90 ARG B O 1
ATOM 2261 N N . ILE B 1 91 ? 3.258 -28.312 -21.531 1 93.12 91 ILE B N 1
ATOM 2262 C CA . ILE B 1 91 ? 2.939 -29.625 -20.969 1 93.12 91 ILE B CA 1
ATOM 2263 C C . ILE B 1 91 ? 1.566 -30.078 -21.453 1 93.12 91 ILE B C 1
ATOM 2265 O O . ILE B 1 91 ? 1.375 -31.25 -21.797 1 93.12 91 ILE B O 1
ATOM 2269 N N . ALA B 1 92 ? 0.646 -29.172 -21.453 1 92.25 92 ALA B N 1
ATOM 2270 C CA . ALA B 1 92 ? -0.695 -29.5 -21.938 1 92.25 92 ALA B CA 1
ATOM 2271 C C . ALA B 1 92 ? -0.659 -29.984 -23.375 1 92.25 92 ALA B C 1
ATOM 2273 O O . ALA B 1 92 ? -1.282 -31 -23.719 1 92.25 92 ALA B O 1
ATOM 2274 N N . ALA B 1 93 ? 0.067 -29.297 -24.219 1 94.31 93 ALA B N 1
ATOM 2275 C CA . ALA B 1 93 ? 0.181 -29.688 -25.625 1 94.31 93 ALA B CA 1
ATOM 2276 C C . ALA B 1 93 ? 0.848 -31.047 -25.781 1 94.31 93 ALA B C 1
ATOM 2278 O O . ALA B 1 93 ? 0.389 -31.891 -26.547 1 94.31 93 ALA B O 1
ATOM 2279 N N . GLU B 1 94 ? 1.901 -31.25 -25.016 1 94.19 94 GLU B N 1
ATOM 2280 C CA . GLU B 1 94 ? 2.607 -32.531 -25.078 1 94.19 94 GLU B CA 1
ATOM 2281 C C . GLU B 1 94 ? 1.735 -33.656 -24.547 1 94.19 94 GLU B C 1
ATOM 2283 O O . GLU B 1 94 ? 1.791 -34.781 -25.047 1 94.19 94 GLU B O 1
ATOM 2288 N N . THR B 1 95 ? 0.997 -33.344 -23.531 1 94.31 95 THR B N 1
ATOM 2289 C CA . THR B 1 95 ? 0.084 -34.344 -22.953 1 94.31 95 THR B CA 1
ATOM 2290 C C . THR B 1 95 ? -0.945 -34.781 -24 1 94.31 95 THR B C 1
ATOM 2292 O O . THR B 1 95 ? -1.185 -35.969 -24.172 1 94.31 95 THR B O 1
ATOM 2295 N N . ARG B 1 96 ? -1.508 -33.844 -24.719 1 93.94 96 ARG B N 1
ATOM 2296 C CA . ARG B 1 96 ? -2.473 -34.188 -25.766 1 93.94 96 ARG B CA 1
ATOM 2297 C C . ARG B 1 96 ? -1.821 -35 -26.875 1 93.94 96 ARG B C 1
ATOM 2299 O O . ARG B 1 96 ? -2.406 -35.969 -27.359 1 93.94 96 ARG B O 1
ATOM 2306 N N . ARG B 1 97 ? -0.627 -34.625 -27.25 1 95.25 97 ARG B N 1
ATOM 2307 C CA . ARG B 1 97 ? 0.103 -35.312 -28.297 1 95.25 97 ARG B CA 1
ATOM 2308 C C . ARG B 1 97 ? 0.376 -36.781 -27.906 1 95.25 97 ARG B C 1
ATOM 2310 O O . ARG B 1 97 ? 0.119 -37.688 -28.688 1 95.25 97 ARG B O 1
ATOM 2317 N N . ILE B 1 98 ? 0.864 -37 -26.703 1 94.12 98 ILE B N 1
ATOM 2318 C CA . ILE B 1 98 ? 1.23 -38.344 -26.25 1 94.12 98 ILE B CA 1
ATOM 2319 C C . ILE B 1 98 ? -0.029 -39.156 -26.062 1 94.12 98 ILE B C 1
ATOM 2321 O O . ILE B 1 98 ? -0.029 -40.375 -26.344 1 94.12 98 ILE B O 1
ATOM 2325 N N . GLY B 1 99 ? -1.09 -38.531 -25.547 1 93.06 99 GLY B N 1
ATOM 2326 C CA . GLY B 1 99 ? -2.357 -39.25 -25.453 1 93.06 99 GLY B CA 1
ATOM 2327 C C . GLY B 1 99 ? -2.848 -39.781 -26.781 1 93.06 99 GLY B C 1
ATOM 2328 O O . GLY B 1 99 ? -3.254 -40.938 -26.891 1 93.06 99 GLY B O 1
ATOM 2329 N N . ALA B 1 100 ? -2.77 -38.969 -27.781 1 95.31 100 ALA B N 1
ATOM 2330 C CA . ALA B 1 100 ? -3.188 -39.344 -29.125 1 95.31 100 ALA B CA 1
ATOM 2331 C C . ALA B 1 100 ? -2.295 -40.469 -29.672 1 95.31 100 ALA B C 1
ATOM 2333 O O . ALA B 1 100 ? -2.777 -41.375 -30.344 1 95.31 100 ALA B O 1
ATOM 2334 N N . ALA B 1 101 ? -0.979 -40.406 -29.422 1 93.56 101 ALA B N 1
ATOM 2335 C CA . ALA B 1 101 ? -0.025 -41.406 -29.891 1 93.56 101 ALA B CA 1
ATOM 2336 C C . ALA B 1 101 ? -0.295 -42.781 -29.25 1 93.56 101 ALA B C 1
ATOM 2338 O O . ALA B 1 101 ? -0.203 -43.812 -29.906 1 93.56 101 ALA B O 1
ATOM 2339 N N . ILE B 1 102 ? -0.684 -42.719 -28.031 1 91.06 102 ILE B N 1
ATOM 2340 C CA . ILE B 1 102 ? -0.942 -43.969 -27.312 1 91.06 102 ILE B CA 1
ATOM 2341 C C . ILE B 1 102 ? -2.234 -44.594 -27.812 1 91.06 102 ILE B C 1
ATOM 2343 O O . ILE B 1 102 ? -2.311 -45.812 -27.984 1 91.06 102 ILE B O 1
ATOM 2347 N N . VAL B 1 103 ? -3.254 -43.719 -28.062 1 92.31 103 VAL B N 1
ATOM 2348 C CA . VAL B 1 103 ? -4.531 -44.219 -28.562 1 92.31 103 VAL B CA 1
ATOM 2349 C C . VAL B 1 103 ? -4.344 -44.844 -29.938 1 92.31 103 VAL B C 1
ATOM 2351 O O . VAL B 1 103 ? -4.918 -45.875 -30.25 1 92.31 103 VAL B O 1
ATOM 2354 N N . ALA B 1 104 ? -3.469 -44.312 -30.766 1 94.75 104 ALA B N 1
ATOM 2355 C CA . ALA B 1 104 ? -3.246 -44.75 -32.156 1 94.75 104 ALA B CA 1
ATOM 2356 C C . ALA B 1 104 ? -2.436 -46.031 -32.188 1 94.75 104 ALA B C 1
ATOM 2358 O O . ALA B 1 104 ? -2.758 -46.969 -32.938 1 94.75 104 ALA B O 1
ATOM 2359 N N . ASP B 1 105 ? -1.296 -46.156 -31.406 1 92.44 105 ASP B N 1
ATOM 2360 C CA . ASP B 1 105 ? -0.405 -47.312 -31.359 1 92.44 105 ASP B CA 1
ATOM 2361 C C . ASP B 1 105 ? 0.405 -47.344 -30.078 1 92.44 105 ASP B C 1
ATOM 2363 O O . ASP B 1 105 ? 1.526 -46.812 -30.016 1 92.44 105 ASP B O 1
ATOM 2367 N N . PRO B 1 106 ? -0.213 -47.906 -29.047 1 87.88 106 PRO B N 1
ATOM 2368 C CA . PRO B 1 106 ? 0.445 -47.875 -27.734 1 87.88 106 PRO B CA 1
ATOM 2369 C C . PRO B 1 106 ? 1.844 -48.5 -27.766 1 87.88 106 PRO B C 1
ATOM 2371 O O . PRO B 1 106 ? 2.752 -48 -27.094 1 87.88 106 PRO B O 1
ATOM 2374 N N . VAL B 1 107 ? 2.029 -49.594 -28.531 1 84.5 107 VAL B N 1
ATOM 2375 C CA . VAL B 1 107 ? 3.316 -50.281 -28.609 1 84.5 107 VAL B CA 1
ATOM 2376 C C . VAL B 1 107 ? 4.355 -49.375 -29.25 1 84.5 107 VAL B C 1
ATOM 2378 O O . VAL B 1 107 ? 5.461 -49.188 -28.719 1 84.5 107 VAL B O 1
ATOM 2381 N N . LYS B 1 108 ? 3.971 -48.688 -30.281 1 90.25 108 LYS B N 1
ATOM 2382 C CA . LYS B 1 108 ? 4.879 -47.781 -30.969 1 90.25 108 LYS B CA 1
ATOM 2383 C C . LYS B 1 108 ? 5.211 -46.594 -30.094 1 90.25 108 LYS B C 1
ATOM 2385 O O . LYS B 1 108 ? 6.355 -46.125 -30.062 1 90.25 108 LYS B O 1
ATOM 2390 N N . ALA B 1 109 ? 4.258 -46.094 -29.359 1 90.44 109 ALA B N 1
ATOM 2391 C CA . ALA B 1 109 ? 4.438 -44.906 -28.516 1 90.44 109 ALA B CA 1
ATOM 2392 C C . ALA B 1 109 ? 5.469 -45.188 -27.422 1 90.44 109 ALA B C 1
ATOM 2394 O O . ALA B 1 109 ? 6.281 -44.312 -27.094 1 90.44 109 ALA B O 1
ATOM 2395 N N . VAL B 1 110 ? 5.449 -46.375 -26.906 1 86.38 110 VAL B N 1
ATOM 2396 C CA . VAL B 1 110 ? 6.371 -46.75 -25.828 1 86.38 110 VAL B CA 1
ATOM 2397 C C . VAL B 1 110 ? 7.73 -47.125 -26.422 1 86.38 110 VAL B C 1
ATOM 2399 O O . VAL B 1 110 ? 8.773 -46.656 -25.922 1 86.38 110 VAL B O 1
ATOM 2402 N N . ALA B 1 111 ? 7.684 -47.906 -27.5 1 87 111 ALA B N 1
ATOM 2403 C CA . ALA B 1 111 ? 8.914 -48.438 -28.078 1 87 111 ALA B CA 1
ATOM 2404 C C . ALA B 1 111 ? 9.766 -47.312 -28.672 1 87 111 ALA B C 1
ATOM 2406 O O . ALA B 1 111 ? 10.992 -47.406 -28.672 1 87 111 ALA B O 1
ATOM 2407 N N . SER B 1 112 ? 9.195 -46.281 -29.109 1 91.62 112 SER B N 1
ATOM 2408 C CA . SER B 1 112 ? 9.922 -45.188 -29.719 1 91.62 112 SER B CA 1
ATOM 2409 C C . SER B 1 112 ? 10.594 -44.312 -28.672 1 91.62 112 SER B C 1
ATOM 2411 O O . SER B 1 112 ? 11.422 -43.469 -28.984 1 91.62 112 SER B O 1
ATOM 2413 N N . GLY B 1 113 ? 10.164 -44.469 -27.359 1 92 113 GLY B N 1
ATOM 2414 C CA . GLY B 1 113 ? 10.688 -43.656 -26.281 1 92 113 GLY B CA 1
ATOM 2415 C C . GLY B 1 113 ? 9.883 -42.406 -26.047 1 92 113 GLY B C 1
ATOM 2416 O O . GLY B 1 113 ? 10.203 -41.594 -25.156 1 92 113 GLY B O 1
ATOM 2417 N N . ALA B 1 114 ? 8.812 -42.25 -26.812 1 91.69 114 ALA B N 1
ATOM 2418 C CA . ALA B 1 114 ? 8.016 -41.031 -26.75 1 91.69 114 ALA B CA 1
ATOM 2419 C C . ALA B 1 114 ? 7.391 -40.844 -25.359 1 91.69 114 ALA B C 1
ATOM 2421 O O . ALA B 1 114 ? 7.352 -39.75 -24.828 1 91.69 114 ALA B O 1
ATOM 2422 N N . VAL B 1 115 ? 6.957 -41.938 -24.812 1 92 115 VAL B N 1
ATOM 2423 C CA . VAL B 1 115 ? 6.301 -41.875 -23.516 1 92 115 VAL B CA 1
ATOM 2424 C C . VAL B 1 115 ? 7.324 -41.5 -22.438 1 92 115 VAL B C 1
ATOM 2426 O O . VAL B 1 115 ? 7.059 -40.688 -21.562 1 92 115 VAL B O 1
ATOM 2429 N N . MET B 1 116 ? 8.492 -42.156 -22.516 1 92.62 116 MET B N 1
ATOM 2430 C CA . MET B 1 116 ? 9.539 -41.875 -21.547 1 92.62 116 MET B CA 1
ATOM 2431 C C . MET B 1 116 ? 10.016 -40.438 -21.672 1 92.62 116 MET B C 1
ATOM 2433 O O . MET B 1 116 ? 10.305 -39.781 -20.672 1 92.62 116 MET B O 1
ATOM 2437 N N . ASN B 1 117 ? 10.117 -39.938 -22.891 1 93.88 117 ASN B N 1
ATOM 2438 C CA . ASN B 1 117 ? 10.477 -38.531 -23.109 1 93.88 117 ASN B CA 1
ATOM 2439 C C . ASN B 1 117 ? 9.445 -37.594 -22.5 1 93.88 117 ASN B C 1
ATOM 2441 O O . ASN B 1 117 ? 9.805 -36.594 -21.875 1 93.88 117 ASN B O 1
ATOM 2445 N N . PHE B 1 118 ? 8.195 -37.938 -22.672 1 95.06 118 PHE B N 1
ATOM 2446 C CA . PHE B 1 118 ? 7.105 -37.156 -22.109 1 95.06 118 PHE B CA 1
ATOM 2447 C C . PHE B 1 118 ? 7.207 -37.094 -20.594 1 95.06 118 PHE B C 1
ATOM 2449 O O . PHE B 1 118 ? 7.09 -36.031 -19.984 1 95.06 118 PHE B O 1
ATOM 2456 N N . VAL B 1 119 ? 7.41 -38.25 -20 1 93.5 119 VAL B N 1
ATOM 2457 C CA . VAL B 1 119 ? 7.543 -38.312 -18.547 1 93.5 119 VAL B CA 1
ATOM 2458 C C . VAL B 1 119 ? 8.68 -37.438 -18.078 1 93.5 119 VAL B C 1
ATOM 2460 O O . VAL B 1 119 ? 8.531 -36.688 -17.094 1 93.5 119 VAL B O 1
ATOM 2463 N N . GLY B 1 120 ? 9.766 -37.469 -18.703 1 93.06 120 GLY B N 1
ATOM 2464 C CA . GLY B 1 120 ? 10.898 -36.625 -18.391 1 93.06 120 GLY B CA 1
ATOM 2465 C C . GLY B 1 120 ? 10.594 -35.156 -18.531 1 93.06 120 GLY B C 1
ATOM 2466 O O . GLY B 1 120 ? 10.992 -34.344 -17.703 1 93.06 120 GLY B O 1
ATOM 2467 N N . ASP B 1 121 ? 9.906 -34.781 -19.609 1 93.12 121 ASP B N 1
ATOM 2468 C CA . ASP B 1 121 ? 9.516 -33.406 -19.859 1 93.12 121 ASP B CA 1
ATOM 2469 C C . ASP B 1 121 ? 8.602 -32.875 -18.75 1 93.12 121 ASP B C 1
ATOM 2471 O O . ASP B 1 121 ? 8.758 -31.734 -18.281 1 93.12 121 ASP B O 1
ATOM 2475 N N . VAL B 1 122 ? 7.672 -33.688 -18.406 1 93.81 122 VAL B N 1
ATOM 2476 C CA . VAL B 1 122 ? 6.742 -33.312 -17.359 1 93.81 122 VAL B CA 1
ATOM 2477 C C . VAL B 1 122 ? 7.496 -33.094 -16.047 1 93.81 122 VAL B C 1
ATOM 2479 O O . VAL B 1 122 ? 7.266 -32.094 -15.344 1 93.81 122 VAL B O 1
ATOM 2482 N N . GLU B 1 123 ? 8.383 -34 -15.742 1 91.19 123 GLU B N 1
ATOM 2483 C CA . GLU B 1 123 ? 9.172 -33.875 -14.523 1 91.19 123 GLU B CA 1
ATOM 2484 C C . GLU B 1 123 ? 9.953 -32.562 -14.484 1 91.19 123 GLU B C 1
ATOM 2486 O O . GLU B 1 123 ? 9.922 -31.859 -13.484 1 91.19 123 GLU B O 1
ATOM 2491 N N . SER B 1 124 ? 10.594 -32.219 -15.539 1 93.81 124 SER B N 1
ATOM 2492 C CA . SER B 1 124 ? 11.391 -30.984 -15.625 1 93.81 124 SER B CA 1
ATOM 2493 C C . SER B 1 124 ? 10.508 -29.75 -15.539 1 93.81 124 SER B C 1
ATOM 2495 O O . SER B 1 124 ? 10.852 -28.781 -14.859 1 93.81 124 SER B O 1
ATOM 2497 N N . ALA B 1 125 ? 9.438 -29.797 -16.234 1 92.56 125 ALA B N 1
ATOM 2498 C CA . ALA B 1 125 ? 8.523 -28.641 -16.25 1 92.56 125 ALA B CA 1
ATOM 2499 C C . ALA B 1 125 ? 7.938 -28.406 -14.867 1 92.56 125 ALA B C 1
ATOM 2501 O O . ALA B 1 125 ? 7.816 -27.25 -14.43 1 92.56 125 ALA B O 1
ATOM 2502 N N . VAL B 1 126 ? 7.535 -29.469 -14.227 1 89.88 126 VAL B N 1
ATOM 2503 C CA . VAL B 1 126 ? 6.945 -29.375 -12.898 1 89.88 126 VAL B CA 1
ATOM 2504 C C . VAL B 1 126 ? 7.941 -28.719 -11.938 1 89.88 126 VAL B C 1
ATOM 2506 O O . VAL B 1 126 ? 7.566 -27.891 -11.109 1 89.88 126 VAL B O 1
ATOM 2509 N N . GLU B 1 127 ? 9.172 -29.078 -12.078 1 91.31 127 GLU B N 1
ATOM 2510 C CA . GLU B 1 127 ? 10.203 -28.484 -11.227 1 91.31 127 GLU B CA 1
ATOM 2511 C C . GLU B 1 127 ? 10.352 -26.984 -11.5 1 91.31 127 GLU B C 1
ATOM 2513 O O . GLU B 1 127 ? 10.461 -26.203 -10.562 1 91.31 127 GLU B O 1
ATOM 2518 N N . ARG B 1 128 ? 10.344 -26.609 -12.703 1 93.44 128 ARG B N 1
ATOM 2519 C CA . ARG B 1 128 ? 10.477 -25.203 -13.062 1 93.44 128 ARG B CA 1
ATOM 2520 C C . ARG B 1 128 ? 9.266 -24.406 -12.594 1 93.44 128 ARG B C 1
ATOM 2522 O O . ARG B 1 128 ? 9.422 -23.297 -12.062 1 93.44 128 ARG B O 1
ATOM 2529 N N . ILE B 1 129 ? 8.109 -24.953 -12.789 1 93.94 129 ILE B N 1
ATOM 2530 C CA . ILE B 1 129 ? 6.883 -24.281 -12.375 1 93.94 129 ILE B CA 1
ATOM 2531 C C . ILE B 1 129 ? 6.879 -24.109 -10.859 1 93.94 129 ILE B C 1
ATOM 2533 O O . ILE B 1 129 ? 6.473 -23.047 -10.352 1 93.94 129 ILE B O 1
ATOM 2537 N N . ASP B 1 130 ? 7.316 -25.125 -10.188 1 93.94 130 ASP B N 1
ATOM 2538 C CA . ASP B 1 130 ? 7.391 -25.047 -8.734 1 93.94 130 ASP B CA 1
ATOM 2539 C C . ASP B 1 130 ? 8.281 -23.891 -8.297 1 93.94 130 ASP B C 1
ATOM 2541 O O . ASP B 1 130 ? 7.984 -23.219 -7.309 1 93.94 130 ASP B O 1
ATOM 2545 N N . GLN B 1 131 ? 9.32 -23.641 -8.984 1 95.56 131 GLN B N 1
ATOM 2546 C CA . GLN B 1 131 ? 10.203 -22.531 -8.68 1 95.56 131 GLN B CA 1
ATOM 2547 C C . GLN B 1 131 ? 9.492 -21.188 -8.891 1 95.56 131 GLN B C 1
ATOM 2549 O O . GLN B 1 131 ? 9.648 -20.266 -8.086 1 95.56 131 GLN B O 1
ATOM 2554 N N . HIS B 1 132 ? 8.773 -21.109 -9.969 1 95.94 132 HIS B N 1
ATOM 2555 C CA . HIS B 1 132 ? 8.008 -19.891 -10.219 1 95.94 132 HIS B CA 1
ATOM 2556 C C . HIS B 1 132 ? 6.977 -19.656 -9.117 1 95.94 132 HIS B C 1
ATOM 2558 O O . HIS B 1 132 ? 6.789 -18.516 -8.672 1 95.94 132 HIS B O 1
ATOM 2564 N N . LEU B 1 133 ? 6.32 -20.719 -8.672 1 96.44 133 LEU B N 1
ATOM 2565 C CA . LEU B 1 133 ? 5.344 -20.609 -7.59 1 96.44 133 LEU B CA 1
ATOM 2566 C C . LEU B 1 133 ? 6.012 -20.156 -6.301 1 96.44 133 LEU B C 1
ATOM 2568 O O . LEU B 1 133 ? 5.453 -19.328 -5.566 1 96.44 133 LEU B O 1
ATOM 2572 N N . THR B 1 134 ? 7.168 -20.625 -6.062 1 95.94 134 THR B N 1
ATOM 2573 C CA . THR B 1 134 ? 7.926 -20.219 -4.887 1 95.94 134 THR B CA 1
ATOM 2574 C C . THR B 1 134 ? 8.305 -18.734 -4.973 1 95.94 134 THR B C 1
ATOM 2576 O O . THR B 1 134 ? 8.234 -18.016 -3.98 1 95.94 134 THR B O 1
ATOM 2579 N N . ASP B 1 135 ? 8.656 -18.328 -6.152 1 95.94 135 ASP B N 1
ATOM 2580 C CA . ASP B 1 135 ? 8.969 -16.922 -6.371 1 95.94 135 ASP B CA 1
ATOM 2581 C C . ASP B 1 135 ? 7.762 -16.031 -6.09 1 95.94 135 ASP B C 1
ATOM 2583 O O . ASP B 1 135 ? 7.895 -14.961 -5.5 1 95.94 135 ASP B O 1
ATOM 2587 N N . ILE B 1 136 ? 6.656 -16.469 -6.52 1 96.44 136 ILE B N 1
ATOM 2588 C CA . ILE B 1 136 ? 5.414 -15.742 -6.289 1 96.44 136 ILE B CA 1
ATOM 2589 C C . ILE B 1 136 ? 5.148 -15.633 -4.789 1 96.44 136 ILE B C 1
ATOM 2591 O O . ILE B 1 136 ? 4.809 -14.555 -4.289 1 96.44 136 ILE B O 1
ATOM 2595 N N . MET B 1 137 ? 5.359 -16.672 -4.086 1 95.12 137 MET B N 1
ATOM 2596 C CA . MET B 1 137 ? 5.16 -16.703 -2.639 1 95.12 137 MET B CA 1
ATOM 2597 C C . MET B 1 137 ? 6.09 -15.703 -1.947 1 95.12 137 MET B C 1
ATOM 2599 O O . MET B 1 137 ? 5.66 -14.953 -1.074 1 95.12 137 MET B O 1
ATOM 2603 N N . MET B 1 138 ? 7.285 -15.617 -2.377 1 92.75 138 MET B N 1
ATOM 2604 C CA . MET B 1 138 ? 8.289 -14.758 -1.757 1 92.75 138 MET B CA 1
ATOM 2605 C C . MET B 1 138 ? 8.008 -13.289 -2.057 1 92.75 138 MET B C 1
ATOM 2607 O O . MET B 1 138 ? 8.305 -12.414 -1.236 1 92.75 138 MET B O 1
ATOM 2611 N N . ALA B 1 139 ? 7.445 -13.094 -3.17 1 92.38 139 ALA B N 1
ATOM 2612 C CA . ALA B 1 139 ? 7.152 -11.719 -3.568 1 92.38 139 ALA B CA 1
ATOM 2613 C C . ALA B 1 139 ? 6.035 -11.133 -2.717 1 92.38 139 ALA B C 1
ATOM 2615 O O . ALA B 1 139 ? 5.793 -9.922 -2.75 1 92.38 139 ALA B O 1
ATOM 2616 N N . GLN B 1 140 ? 5.367 -11.898 -1.916 1 90.62 140 GLN B N 1
ATOM 2617 C CA . GLN B 1 140 ? 4.246 -11.43 -1.104 1 90.62 140 GLN B CA 1
ATOM 2618 C C . GLN B 1 140 ? 4.734 -10.867 0.23 1 90.62 140 GLN B C 1
ATOM 2620 O O . GLN B 1 140 ? 3.932 -10.391 1.037 1 90.62 140 GLN B O 1
ATOM 2625 N N . ASP B 1 141 ? 5.914 -10.766 0.468 1 83.56 141 ASP B N 1
ATOM 2626 C CA . ASP B 1 141 ? 6.473 -10.328 1.744 1 83.56 141 ASP B CA 1
ATOM 2627 C C . ASP B 1 141 ? 6.199 -8.844 1.986 1 83.56 141 ASP B C 1
ATOM 2629 O O . ASP B 1 141 ? 6.234 -8.383 3.127 1 83.56 141 ASP B O 1
ATOM 2633 N N . PHE B 1 142 ? 5.762 -8.211 1.082 1 85.94 142 PHE B N 1
ATOM 2634 C CA . PHE B 1 142 ? 5.629 -6.766 1.229 1 85.94 142 PHE B CA 1
ATOM 2635 C C . PHE B 1 142 ? 4.328 -6.41 1.938 1 85.94 142 PHE B C 1
ATOM 2637 O O . PHE B 1 142 ? 4.16 -5.281 2.406 1 85.94 142 PHE B O 1
ATOM 2644 N N . HIS B 1 143 ? 3.4 -7.328 2.057 1 88.56 143 HIS B N 1
ATOM 2645 C CA . HIS B 1 143 ? 2.1 -6.992 2.621 1 88.56 143 HIS B CA 1
ATOM 2646 C C . HIS B 1 143 ? 2.223 -6.59 4.086 1 88.56 143 HIS B C 1
ATOM 2648 O O . HIS B 1 143 ? 1.517 -5.691 4.551 1 88.56 143 HIS B O 1
ATOM 2654 N N . ASP B 1 144 ? 3.084 -7.199 4.812 1 89.12 144 ASP B N 1
ATOM 2655 C CA . ASP B 1 144 ? 3.285 -6.836 6.215 1 89.12 144 ASP B CA 1
ATOM 2656 C C . ASP B 1 144 ? 3.877 -5.434 6.336 1 89.12 144 ASP B C 1
ATOM 2658 O O . ASP B 1 144 ? 3.469 -4.652 7.199 1 89.12 144 ASP B O 1
ATOM 2662 N N . LEU B 1 145 ? 4.742 -5.191 5.449 1 90.75 145 LEU B N 1
ATOM 2663 C CA . LEU B 1 145 ? 5.363 -3.871 5.43 1 90.75 145 LEU B CA 1
ATOM 2664 C C . LEU B 1 145 ? 4.34 -2.795 5.082 1 90.75 145 LEU B C 1
ATOM 2666 O O . LEU B 1 145 ? 4.332 -1.724 5.695 1 90.75 145 LEU B O 1
ATOM 2670 N N . THR B 1 146 ? 3.537 -3.143 4.16 1 92.69 146 THR B N 1
ATOM 2671 C CA . THR B 1 146 ? 2.494 -2.195 3.785 1 92.69 146 THR B CA 1
ATOM 2672 C C . THR B 1 146 ? 1.581 -1.896 4.973 1 92.69 146 THR B C 1
ATOM 2674 O O . THR B 1 146 ? 1.321 -0.732 5.285 1 92.69 146 THR B O 1
ATOM 2677 N N . GLY B 1 147 ? 1.156 -2.936 5.664 1 93.75 147 GLY B N 1
ATOM 2678 C CA . GLY B 1 147 ? 0.326 -2.75 6.844 1 93.75 147 GLY B CA 1
ATOM 2679 C C . GLY B 1 147 ? 0.99 -1.903 7.914 1 93.75 147 GLY B C 1
ATOM 2680 O O . GLY B 1 147 ? 0.361 -1.01 8.484 1 93.75 147 GLY B O 1
ATOM 2681 N N . GLN B 1 148 ? 2.203 -2.096 8.125 1 95.19 148 GLN B N 1
ATOM 2682 C CA . GLN B 1 148 ? 2.963 -1.384 9.148 1 95.19 148 GLN B CA 1
ATOM 2683 C C . GLN B 1 148 ? 3.1 0.096 8.805 1 95.19 148 GLN B C 1
ATOM 2685 O O . GLN B 1 148 ? 2.865 0.962 9.648 1 95.19 148 GLN B O 1
ATOM 2690 N N . VAL B 1 149 ? 3.449 0.301 7.598 1 94.75 149 VAL B N 1
ATOM 2691 C CA . VAL B 1 149 ? 3.658 1.678 7.164 1 94.75 149 VAL B CA 1
ATOM 2692 C C . VAL B 1 149 ? 2.33 2.432 7.176 1 94.75 149 VAL B C 1
ATOM 2694 O O . VAL B 1 149 ? 2.25 3.553 7.688 1 94.75 149 VAL B O 1
ATOM 2697 N N . VAL B 1 150 ? 1.31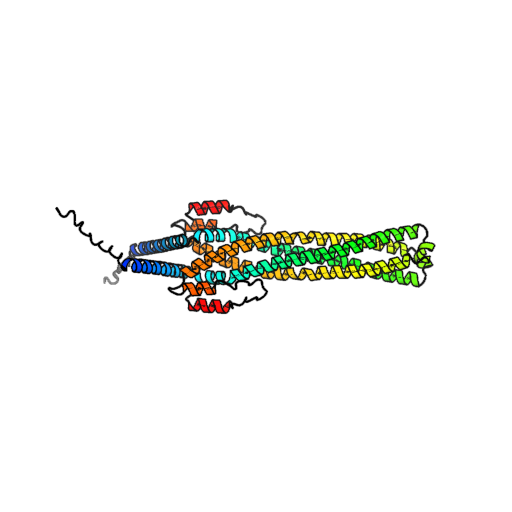5 1.831 6.66 1 96.44 150 VAL B N 1
ATOM 2698 C CA . VAL B 1 150 ? 0.006 2.473 6.598 1 96.44 150 VAL B CA 1
ATOM 2699 C C . VAL B 1 150 ? -0.487 2.773 8.016 1 96.44 150 VAL B C 1
ATOM 2701 O O . VAL B 1 150 ? -0.994 3.865 8.281 1 96.44 150 VAL B O 1
ATOM 2704 N N . SER B 1 151 ? -0.311 1.891 8.898 1 96.44 151 SER B N 1
ATOM 2705 C CA . SER B 1 151 ? -0.755 2.09 10.273 1 96.44 151 SER B CA 1
ATOM 2706 C C . SER B 1 151 ? -0.069 3.295 10.906 1 96.44 151 SER B C 1
ATOM 2708 O O . SER B 1 151 ? -0.72 4.117 11.555 1 96.44 151 SER B O 1
ATOM 2710 N N . LYS B 1 152 ? 1.142 3.441 10.727 1 94.75 152 LYS B N 1
ATOM 2711 C CA . LYS B 1 152 ? 1.909 4.555 11.281 1 94.75 152 LYS B CA 1
ATOM 2712 C C . LYS B 1 152 ? 1.466 5.883 10.672 1 94.75 152 LYS B C 1
ATOM 2714 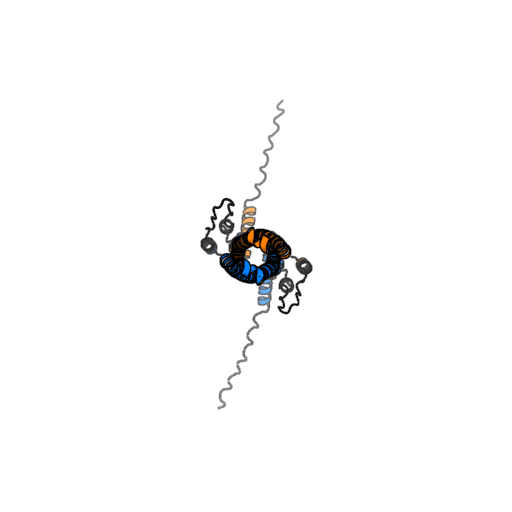O O . LYS B 1 152 ? 1.323 6.879 11.383 1 94.75 152 LYS B O 1
ATOM 2719 N N . VAL B 1 153 ? 1.304 5.777 9.422 1 96.25 153 VAL B N 1
ATOM 2720 C CA . VAL B 1 153 ? 0.921 7.004 8.734 1 96.25 153 VAL B CA 1
ATOM 2721 C C . VAL B 1 153 ? -0.496 7.406 9.141 1 96.25 153 VAL B C 1
ATOM 2723 O O . VAL B 1 153 ? -0.782 8.586 9.336 1 96.25 153 VAL B O 1
ATOM 2726 N N . VAL B 1 154 ? -1.352 6.465 9.273 1 96.19 154 VAL B N 1
ATOM 2727 C CA . VAL B 1 154 ? -2.729 6.73 9.672 1 96.19 154 VAL B CA 1
ATOM 2728 C C . VAL B 1 154 ? -2.748 7.312 11.086 1 96.19 154 VAL B C 1
ATOM 2730 O O . VAL B 1 154 ? -3.512 8.234 11.375 1 96.19 154 VAL B O 1
ATOM 2733 N N . LEU B 1 155 ? -1.898 6.801 11.914 1 94.44 155 LEU B N 1
ATOM 2734 C CA . LEU B 1 155 ? -1.807 7.328 13.273 1 94.44 155 LEU B CA 1
ATOM 2735 C C . LEU B 1 155 ? -1.341 8.781 13.266 1 94.44 155 LEU B C 1
ATOM 2737 O O . LEU B 1 155 ? -1.929 9.633 13.938 1 94.44 155 LEU B O 1
ATOM 2741 N N . LEU B 1 156 ? -0.339 9.039 12.508 1 93.12 156 LEU B N 1
ATOM 2742 C CA . LEU B 1 156 ? 0.165 10.406 12.367 1 93.12 156 LEU B CA 1
ATOM 2743 C C . LEU B 1 156 ? -0.916 11.328 11.828 1 93.12 156 LEU B C 1
ATOM 2745 O O . LEU B 1 156 ? -1.1 12.438 12.328 1 93.12 156 LEU B O 1
ATOM 2749 N N . ALA B 1 157 ? -1.606 10.891 10.836 1 93.94 157 ALA B N 1
ATOM 2750 C CA . ALA B 1 157 ? -2.668 11.68 10.211 1 93.94 157 ALA B CA 1
ATOM 2751 C C . ALA B 1 157 ? -3.791 11.969 11.203 1 93.94 157 ALA B C 1
ATOM 2753 O O . ALA B 1 157 ? -4.344 13.07 11.219 1 93.94 157 ALA B O 1
ATOM 2754 N N . SER B 1 158 ? -4.102 11.008 12 1 92.12 158 SER B N 1
ATOM 2755 C CA . SER B 1 158 ? -5.164 11.164 12.984 1 92.12 158 SER B CA 1
ATOM 2756 C C . SER B 1 158 ? -4.805 12.219 14.023 1 92.12 158 SER B C 1
ATOM 2758 O O . SER B 1 158 ? -5.633 13.062 14.375 1 92.12 158 SER B O 1
ATOM 2760 N N . GLU B 1 159 ? -3.627 12.18 14.445 1 88.81 159 GLU B N 1
ATOM 2761 C CA . GLU B 1 159 ? -3.16 13.164 15.422 1 88.81 159 GLU B CA 1
ATOM 2762 C C . GLU B 1 159 ? -3.145 14.57 14.828 1 88.81 159 GLU B C 1
ATOM 2764 O O . GLU B 1 159 ? -3.535 15.531 15.484 1 88.81 159 GLU B O 1
ATOM 2769 N N . LEU B 1 160 ? -2.756 14.578 13.688 1 92.62 160 LEU B N 1
ATOM 2770 C CA . LEU B 1 160 ? -2.699 15.859 12.992 1 92.62 160 LEU B CA 1
ATOM 2771 C C . LEU B 1 160 ? -4.102 16.406 12.75 1 92.62 160 LEU B C 1
ATOM 2773 O O . LEU B 1 160 ? -4.344 17.609 12.938 1 92.62 160 LEU B O 1
ATOM 2777 N N . GLU B 1 161 ? -4.914 15.555 12.328 1 92.12 161 GLU B N 1
ATOM 2778 C CA . GLU B 1 161 ? -6.293 15.953 12.07 1 92.12 161 GLU B CA 1
ATOM 2779 C C . GLU B 1 161 ? -6.918 16.609 13.305 1 92.12 161 GLU B C 1
ATOM 2781 O O . GLU B 1 161 ? -7.516 17.688 13.203 1 92.12 161 GLU B O 1
ATOM 2786 N N . ASP B 1 162 ? -6.758 16.016 14.43 1 89.12 162 ASP B N 1
ATOM 2787 C CA . ASP B 1 162 ? -7.309 16.547 15.68 1 89.12 162 ASP B CA 1
ATOM 2788 C C . ASP B 1 162 ? -6.785 17.953 15.961 1 89.12 162 ASP B C 1
ATOM 2790 O O . ASP B 1 162 ? -7.551 18.844 16.344 1 89.12 162 ASP B O 1
ATOM 2794 N N . SER B 1 163 ? -5.555 18.109 15.742 1 90.19 163 SER B N 1
ATOM 2795 C CA . SER B 1 163 ? -4.918 19.406 16 1 90.19 163 SER B CA 1
ATOM 2796 C C . SER B 1 163 ? -5.391 20.453 15.008 1 90.19 163 SER B C 1
ATOM 2798 O O . SER B 1 163 ? -5.621 21.609 15.391 1 90.19 163 SER B O 1
ATOM 2800 N N . LEU B 1 164 ? -5.57 20.031 13.805 1 92.19 164 LEU B N 1
ATOM 2801 C CA . LEU B 1 164 ? -6.008 20.984 12.773 1 92.19 164 LEU B CA 1
ATOM 2802 C C . LEU B 1 164 ? -7.445 21.422 13.016 1 92.19 164 LEU B C 1
ATOM 2804 O O . LEU B 1 164 ? -7.773 22.594 12.859 1 92.19 164 LEU B O 1
ATOM 2808 N N . VAL B 1 165 ? -8.25 20.531 13.352 1 89.69 165 VAL B N 1
ATOM 2809 C CA . VAL B 1 165 ? -9.641 20.859 13.625 1 89.69 165 VAL B CA 1
ATOM 2810 C C . VAL B 1 165 ? -9.727 21.859 14.789 1 89.69 165 VAL B C 1
ATOM 2812 O O . VAL B 1 165 ? -10.453 22.844 14.719 1 89.69 165 VAL B O 1
ATOM 2815 N N . LYS B 1 166 ? -8.938 21.625 15.844 1 89.12 166 LYS B N 1
ATOM 2816 C CA . LYS B 1 166 ? -8.906 22.531 16.984 1 89.12 166 LYS B CA 1
ATOM 2817 C C . LYS B 1 166 ? -8.453 23.922 16.578 1 89.12 166 LYS B C 1
ATOM 2819 O O . LYS B 1 166 ? -9.055 24.922 16.984 1 89.12 166 LYS B O 1
ATOM 2824 N N . LEU B 1 167 ? -7.492 23.922 15.781 1 89.88 167 LEU B N 1
ATOM 2825 C CA . LEU B 1 167 ? -6.945 25.188 15.312 1 89.88 167 LEU B CA 1
ATOM 2826 C C . LEU B 1 167 ? -7.969 25.938 14.469 1 89.88 167 LEU B C 1
ATOM 2828 O O . LEU B 1 167 ? -8.203 27.125 14.688 1 89.88 167 LEU B O 1
ATOM 2832 N N . LEU B 1 168 ? -8.633 25.297 13.594 1 89 168 LEU B N 1
ATOM 2833 C CA . LEU B 1 168 ? -9.578 25.922 12.672 1 89 168 LEU B CA 1
ATOM 2834 C C . LEU B 1 168 ? -10.836 26.375 13.406 1 89 168 LEU B C 1
ATOM 2836 O O . LEU B 1 168 ? -11.414 27.406 13.07 1 89 168 LEU B O 1
ATOM 2840 N N . VAL B 1 169 ? -11.211 25.641 14.359 1 87.94 169 VAL B N 1
ATOM 2841 C CA . VAL B 1 169 ? -12.367 26.016 15.164 1 87.94 169 VAL B CA 1
ATOM 2842 C C . VAL B 1 169 ? -12.07 27.297 15.93 1 87.94 169 VAL B C 1
ATOM 2844 O O . VAL B 1 169 ? -12.914 28.188 16 1 87.94 169 VAL B O 1
ATOM 2847 N N . GLN B 1 170 ? -10.859 27.359 16.438 1 84.81 170 GLN B N 1
ATOM 2848 C CA . GLN B 1 170 ? -10.461 28.547 17.203 1 84.81 170 GLN B CA 1
ATOM 2849 C C . GLN B 1 170 ? -10.289 29.75 16.297 1 84.81 170 GLN B C 1
ATOM 2851 O O . GLN B 1 170 ? -10.547 30.891 16.703 1 84.81 170 GLN B O 1
ATOM 2856 N N . ALA B 1 171 ? -9.852 29.453 15.109 1 85.56 171 ALA B N 1
ATOM 2857 C CA . ALA B 1 171 ? -9.586 30.547 14.18 1 85.56 171 ALA B CA 1
ATOM 2858 C C . ALA B 1 171 ? -10.859 30.984 13.461 1 85.56 171 ALA B C 1
ATOM 2860 O O . ALA B 1 171 ? -10.852 31.938 12.688 1 85.5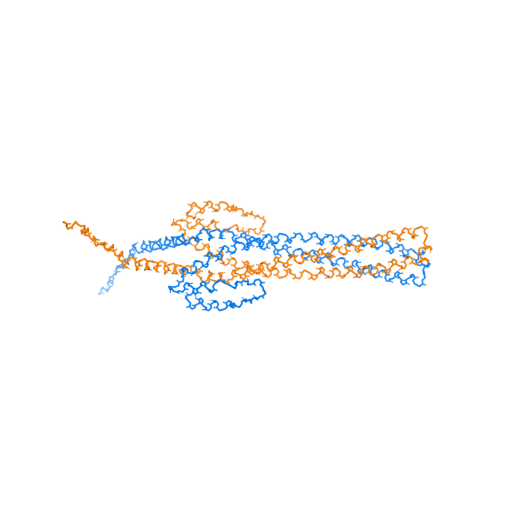6 171 ALA B O 1
ATOM 2861 N N . ALA B 1 172 ? -11.906 30.266 13.68 1 83.12 172 ALA B N 1
ATOM 2862 C CA . ALA B 1 172 ? -13.172 30.594 13.031 1 83.12 172 ALA B CA 1
ATOM 2863 C C . ALA B 1 172 ? -13.711 31.938 13.547 1 83.12 172 ALA B C 1
ATOM 2865 O O . ALA B 1 172 ? -13.453 32.312 14.688 1 83.12 172 ALA B O 1
ATOM 2866 N N . PRO B 1 173 ? -14.422 32.594 12.617 1 75.88 173 PRO B N 1
ATOM 2867 C CA . PRO B 1 173 ? -15.078 33.812 13.109 1 75.88 173 PRO B CA 1
ATOM 2868 C C . PRO B 1 173 ? -15.992 33.531 14.305 1 75.88 173 PRO B C 1
ATOM 2870 O O . PRO B 1 173 ? -16.422 32.406 14.516 1 75.88 173 PRO B O 1
ATOM 2873 N N . PRO B 1 174 ? -16.156 34.594 15.062 1 71 174 PRO B N 1
ATOM 2874 C CA . PRO B 1 174 ? -16.984 34.438 16.25 1 71 174 PRO B CA 1
ATOM 2875 C C . PRO B 1 174 ? -18.344 33.812 15.945 1 71 174 PRO B C 1
ATOM 2877 O O . PRO B 1 174 ? -19.016 34.219 14.992 1 71 174 PRO B O 1
ATOM 2880 N N . GLY B 1 175 ? -18.672 32.75 16.656 1 72.62 175 GLY B N 1
ATOM 2881 C CA . GLY B 1 175 ? -19.953 32.062 16.516 1 72.62 175 GLY B CA 1
ATOM 2882 C C . GLY B 1 175 ? -19.922 30.922 15.508 1 72.62 175 GLY B C 1
ATOM 2883 O O . GLY B 1 175 ? -20.844 30.109 15.453 1 72.62 175 GLY B O 1
ATOM 2884 N N . ALA B 1 176 ? -18.812 30.906 14.711 1 77.62 176 ALA B N 1
ATOM 2885 C CA . ALA B 1 176 ? -18.781 29.922 13.633 1 77.62 176 ALA B CA 1
ATOM 2886 C C . ALA B 1 176 ? -18.062 28.641 14.078 1 77.62 176 ALA B C 1
ATOM 2888 O O . ALA B 1 176 ? -18.062 27.641 13.359 1 77.62 176 ALA B O 1
ATOM 2889 N N . GLY B 1 177 ? -17.562 28.609 15.242 1 77.25 177 GLY B N 1
ATOM 2890 C CA . GLY B 1 177 ? -16.75 27.516 15.727 1 77.25 177 GLY B CA 1
ATOM 2891 C C . GLY B 1 177 ? -17.469 26.172 15.664 1 77.25 177 GLY B C 1
ATOM 2892 O O . GLY B 1 177 ? -16.984 25.234 15.016 1 77.25 177 GLY B O 1
ATOM 2893 N N . PRO B 1 178 ? -18.609 26.156 16.281 1 74.69 178 PRO B N 1
ATOM 2894 C CA . PRO B 1 178 ? -19.328 24.891 16.328 1 74.69 178 PRO B CA 1
ATOM 2895 C C . PRO B 1 178 ? -19.703 24.375 14.93 1 74.69 178 PRO B C 1
ATOM 2897 O O . PRO B 1 178 ? -19.672 23.172 14.68 1 74.69 178 PRO B O 1
ATOM 2900 N N . ARG B 1 179 ? -19.984 25.234 14.039 1 76.12 179 ARG B N 1
ATOM 2901 C CA . ARG B 1 179 ? -20.359 24.828 12.688 1 76.12 179 ARG B CA 1
ATOM 2902 C C . ARG B 1 179 ? -19.141 24.297 11.922 1 76.12 179 ARG B C 1
ATOM 2904 O O . ARG B 1 179 ? -19.25 23.359 11.133 1 76.12 179 ARG B O 1
ATOM 2911 N N . VAL B 1 180 ? -18.062 24.922 12.18 1 77.81 180 VAL B N 1
ATOM 2912 C CA . VAL B 1 180 ? -16.828 24.469 11.562 1 77.81 180 VAL B CA 1
ATOM 2913 C C . VAL B 1 180 ? -16.453 23.078 12.078 1 77.81 180 VAL B C 1
ATOM 2915 O O . VAL B 1 180 ? -16.078 22.203 11.297 1 77.81 180 VAL B O 1
ATOM 2918 N N . GLU B 1 181 ? -16.656 22.906 13.328 1 78.62 181 GLU B N 1
ATOM 2919 C CA . GLU B 1 181 ? -16.344 21.594 13.922 1 78.62 181 GLU B CA 1
ATOM 2920 C C . GLU B 1 181 ? -17.234 20.5 13.328 1 78.62 181 GLU B C 1
ATOM 2922 O O . GLU B 1 181 ? -16.75 19.406 13.031 1 78.62 181 GLU B O 1
ATOM 2927 N N . GLN B 1 182 ? -18.391 20.781 13.188 1 75.25 182 GLN B N 1
ATOM 2928 C CA . GLN B 1 182 ? -19.344 19.828 12.625 1 75.25 182 GLN B CA 1
ATOM 2929 C C . GLN B 1 182 ? -19 19.5 11.18 1 75.25 182 GLN B C 1
ATOM 2931 O O . GLN B 1 182 ? -19.109 18.344 10.75 1 75.25 182 GLN B O 1
ATOM 2936 N N . ALA B 1 183 ? -18.578 20.5 10.516 1 72.62 183 ALA B N 1
ATOM 2937 C CA . ALA B 1 183 ? -18.266 20.344 9.102 1 72.62 183 ALA B CA 1
ATOM 2938 C C . ALA B 1 183 ? -17.031 19.453 8.914 1 72.62 183 ALA B C 1
ATOM 2940 O O . ALA B 1 183 ? -16.953 18.688 7.957 1 72.62 183 ALA B O 1
ATOM 2941 N N . LEU B 1 184 ? -16.203 19.516 9.906 1 75.56 184 LEU B N 1
ATOM 2942 C CA . LEU B 1 184 ? -14.922 18.844 9.727 1 75.56 184 LEU B CA 1
ATOM 2943 C C . LEU B 1 184 ? -14.906 17.484 10.422 1 75.56 184 LEU B C 1
ATOM 2945 O O . LEU B 1 184 ? -13.961 16.719 10.25 1 75.56 184 LEU B O 1
ATOM 2949 N N . SER B 1 185 ? -15.828 17.234 11.281 1 66.12 185 SER B N 1
ATOM 2950 C CA . SER B 1 185 ? -15.82 15.984 12.047 1 66.12 185 SER B CA 1
ATOM 2951 C C . SER B 1 185 ? -16.266 14.805 11.18 1 66.12 185 SER B C 1
ATOM 2953 O O . SER B 1 185 ? -16.078 13.648 11.555 1 66.12 185 SER B O 1
ATOM 2955 N N . GLY B 1 186 ? -15.844 14.758 9.789 1 57.19 186 GLY B N 1
ATOM 2956 C CA . GLY B 1 186 ? -16.094 13.68 8.844 1 57.19 186 GLY B CA 1
ATOM 2957 C C . GLY B 1 186 ? -17.141 12.703 9.305 1 57.19 186 GLY B C 1
ATOM 2958 O O . GLY B 1 186 ? -17.609 12.781 10.445 1 57.19 186 GLY B O 1
ATOM 2959 N N . PRO B 1 187 ? -17.547 11.852 8.359 1 49.66 187 PRO B N 1
ATOM 2960 C CA . PRO B 1 187 ? -18.562 10.828 8.656 1 49.66 187 PRO B CA 1
ATOM 2961 C C . PRO B 1 187 ? -18.047 9.75 9.609 1 49.66 187 PRO B C 1
ATOM 2963 O O . PRO B 1 187 ? -16.828 9.492 9.664 1 49.66 187 PRO B O 1
ATOM 2966 N N . VAL B 1 188 ? -18.516 9.734 10.859 1 44.66 188 VAL B N 1
ATOM 2967 C CA . VAL B 1 188 ? -18.234 8.57 11.688 1 44.66 188 VAL B CA 1
ATOM 2968 C C . VAL B 1 188 ? -18.438 7.293 10.867 1 44.66 188 VAL B C 1
ATOM 2970 O O . VAL B 1 188 ? -19.469 7.137 10.203 1 44.66 188 VAL B O 1
ATOM 2973 N N . VAL B 1 189 ? -17.375 6.906 10.297 1 43.12 189 VAL B N 1
ATOM 2974 C CA . VAL B 1 189 ? -17.516 5.625 9.617 1 43.12 189 VAL B CA 1
ATOM 2975 C C . VAL B 1 189 ? -18.375 4.68 10.461 1 43.12 189 VAL B C 1
ATOM 2977 O O . VAL B 1 189 ? -18.031 4.391 11.609 1 43.12 189 VAL B O 1
ATOM 2980 N N . ASN B 1 190 ? -19.641 4.809 10.398 1 40.53 190 ASN B N 1
ATOM 2981 C CA . ASN B 1 190 ? -20.391 3.682 10.945 1 40.53 190 ASN B CA 1
ATOM 2982 C C . ASN B 1 190 ? -19.906 2.354 10.367 1 40.53 190 ASN B C 1
ATOM 2984 O O . ASN B 1 190 ? -19.844 2.178 9.148 1 40.53 190 ASN B O 1
ATOM 2988 N N . PRO B 1 191 ? -19.15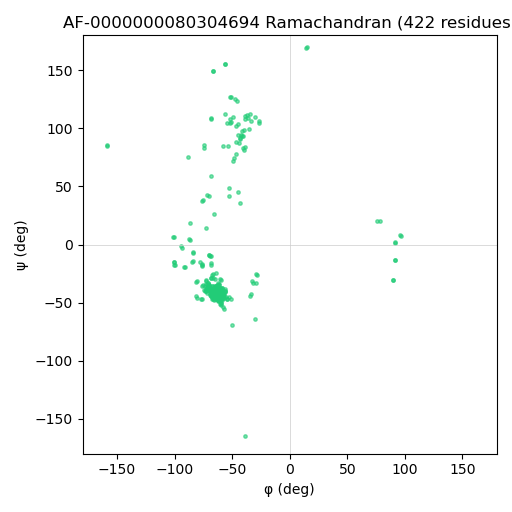6 1.596 11.188 1 39.09 191 PRO B N 1
ATOM 2989 C CA . PRO B 1 191 ? -18.766 0.249 10.766 1 39.09 191 PRO B CA 1
ATOM 2990 C C . PRO B 1 191 ? -19.828 -0.448 9.93 1 39.09 191 PRO B C 1
ATOM 2992 O O . PRO B 1 191 ? -19.531 -1.423 9.234 1 39.09 191 PRO B O 1
ATOM 2995 N N . GLU B 1 192 ? -21.047 -0.314 10.406 1 39.69 192 GLU B N 1
ATOM 2996 C CA . GLU B 1 192 ? -22.109 -1.185 9.914 1 39.69 192 GLU B CA 1
ATOM 2997 C C . GLU B 1 192 ? -22.484 -0.853 8.469 1 39.69 192 GLU B C 1
ATOM 2999 O O . GLU B 1 192 ? -23.531 -1.267 7.977 1 39.69 192 GLU B O 1
ATOM 3004 N N . GLY B 1 193 ? -21.641 -0.575 7.535 1 37.41 193 GLY B N 1
ATOM 3005 C CA . GLY B 1 193 ? -21.859 -0.542 6.098 1 37.41 193 GLY B CA 1
ATOM 3006 C C . GLY B 1 193 ? -22.312 0.813 5.59 1 37.41 193 GLY B C 1
ATOM 3007 O O . GLY B 1 193 ? -22.609 0.971 4.406 1 37.41 193 GLY B O 1
ATOM 3008 N N . ARG B 1 194 ? -23.031 1.56 6.422 1 36.59 194 ARG B N 1
ATOM 3009 C CA . ARG B 1 194 ? -23.578 2.754 5.785 1 36.59 194 ARG B CA 1
ATOM 3010 C C . ARG B 1 194 ? -22.484 3.801 5.559 1 36.59 194 ARG B C 1
ATOM 3012 O O . ARG B 1 194 ? -21.734 4.129 6.48 1 36.59 194 ARG B O 1
ATOM 3019 N N . THR B 1 195 ? -21.688 3.814 4.469 1 38.75 195 THR B N 1
ATOM 3020 C CA . THR B 1 195 ? -20.781 4.832 3.936 1 38.75 195 THR B CA 1
ATOM 3021 C C . THR B 1 195 ? -21.422 6.211 4.008 1 38.75 195 THR B C 1
ATOM 3023 O O . THR B 1 195 ? -22.141 6.621 3.082 1 38.75 195 THR B O 1
ATOM 3026 N N . ASP B 1 196 ? -22.125 6.496 4.922 1 36.69 196 ASP B N 1
ATOM 3027 C CA . ASP B 1 196 ? -22.547 7.895 4.844 1 36.69 196 ASP B CA 1
ATOM 3028 C C . ASP B 1 196 ? -21.344 8.82 4.699 1 36.69 196 ASP B C 1
ATOM 3030 O O . ASP B 1 196 ? -20.703 9.172 5.691 1 36.69 196 ASP B O 1
ATOM 3034 N N . VAL B 1 197 ? -20.359 8.445 3.865 1 42.03 197 VAL B N 1
ATOM 3035 C CA . VAL B 1 197 ? -19.172 9.078 3.307 1 42.03 197 VAL B CA 1
ATOM 3036 C C . VAL B 1 197 ? -19.406 10.578 3.168 1 42.03 197 VAL B C 1
ATOM 3038 O O . VAL B 1 197 ? -18.453 11.367 3.209 1 42.03 197 VAL B O 1
ATOM 3041 N N . VAL B 1 198 ? -20.391 10.922 2.303 1 41.91 198 VAL B N 1
ATOM 3042 C CA . VAL B 1 198 ? -20.391 12.109 1.456 1 41.91 198 VAL B CA 1
ATOM 3043 C C . VAL B 1 198 ? -20.641 13.352 2.307 1 41.91 198 VAL B C 1
ATOM 3045 O O . VAL B 1 198 ? -21.797 13.703 2.57 1 41.91 198 VAL B O 1
ATOM 3048 N N . SER B 1 199 ? -20.562 13.367 3.473 1 48.47 199 SER B N 1
ATOM 3049 C CA . SER B 1 199 ? -20.703 14.82 3.51 1 48.47 199 SER B CA 1
ATOM 3050 C C . SER B 1 199 ? -19.797 15.484 2.48 1 48.47 199 SER B C 1
ATOM 3052 O O . SER B 1 199 ? -18.594 15.203 2.43 1 48.47 199 SER B O 1
ATOM 3054 N N . ASN B 1 200 ? -20.312 15.648 1.241 1 53.94 200 ASN B N 1
ATOM 3055 C CA . ASN B 1 200 ? -19.703 16.172 0.024 1 53.94 200 ASN B CA 1
ATOM 3056 C C . ASN B 1 200 ? -18.703 17.266 0.334 1 53.94 200 ASN B C 1
ATOM 3058 O O . ASN B 1 200 ? -19 18.188 1.097 1 53.94 200 ASN B O 1
ATOM 3062 N N . GLN B 1 201 ? -17.438 16.812 0.163 1 63.34 201 GLN B N 1
ATOM 3063 C CA . GLN B 1 201 ? -16.375 17.797 0.241 1 63.34 201 GLN B CA 1
ATOM 3064 C C . GLN B 1 201 ? -16.859 19.172 -0.204 1 63.34 201 GLN B C 1
ATOM 3066 O O . GLN B 1 201 ? -16.5 20.188 0.397 1 63.34 201 GLN B O 1
ATOM 3071 N N . GLY B 1 202 ? -17.75 18.953 -1.134 1 63.66 202 GLY B N 1
ATOM 3072 C CA . GLY B 1 202 ? -18.266 20.219 -1.65 1 63.66 202 GLY B CA 1
ATOM 3073 C C . GLY B 1 202 ? -19.109 20.969 -0.642 1 63.66 202 GLY B C 1
ATOM 3074 O O . GLY B 1 202 ? -19 22.188 -0.519 1 63.66 202 GLY B O 1
ATOM 3075 N N . GLU B 1 203 ? -19.891 20.172 0.094 1 66.88 203 GLU B N 1
ATOM 3076 C CA . GLU B 1 203 ? -20.75 20.812 1.095 1 66.88 203 GLU B CA 1
ATOM 3077 C C . GLU B 1 203 ? -19.922 21.375 2.25 1 66.88 203 GLU B C 1
ATOM 3079 O O . GLU B 1 203 ? -20.219 22.438 2.775 1 66.88 203 GLU B O 1
ATOM 3084 N N . VAL B 1 204 ? -19 20.672 2.547 1 72.94 204 VAL B N 1
ATOM 3085 C CA . VAL B 1 204 ? -18.125 21.141 3.615 1 72.94 204 VAL B CA 1
ATOM 3086 C C . VAL B 1 204 ? -17.391 22.406 3.166 1 72.94 204 VAL B C 1
ATOM 3088 O O . VAL B 1 204 ? -17.312 23.375 3.912 1 72.94 204 VAL B O 1
ATOM 3091 N N . ASP B 1 205 ? -17 22.344 1.885 1 71.25 205 ASP B N 1
ATOM 3092 C CA . ASP B 1 205 ? -16.328 23.516 1.333 1 71.25 205 ASP B CA 1
ATOM 3093 C C . ASP B 1 205 ? -17.234 24.75 1.359 1 71.25 205 ASP B C 1
ATOM 3095 O O . ASP B 1 205 ? -16.828 25.828 1.77 1 71.25 205 ASP B O 1
ATOM 3099 N N . ASP B 1 206 ? -18.438 24.531 0.954 1 71.88 206 ASP B N 1
ATOM 3100 C CA . ASP B 1 206 ? -19.406 25.625 0.907 1 71.88 206 ASP B CA 1
ATOM 3101 C C . ASP B 1 206 ? -19.688 26.172 2.305 1 71.88 206 ASP B C 1
ATOM 3103 O O . ASP B 1 206 ? -19.781 27.375 2.498 1 71.88 206 ASP B O 1
ATOM 3107 N N . LEU B 1 207 ? -19.75 25.266 3.172 1 73.12 207 LEU B N 1
ATOM 3108 C CA . LEU B 1 207 ? -20.047 25.688 4.543 1 73.12 207 LEU B CA 1
ATOM 3109 C C . LEU B 1 207 ? -18.875 26.453 5.133 1 73.12 207 LEU B C 1
ATOM 3111 O O . LEU B 1 207 ? -19.062 27.531 5.719 1 73.12 207 LEU B O 1
ATOM 3115 N N . LEU B 1 208 ? -17.781 26.047 4.816 1 74.81 208 LEU B N 1
ATOM 3116 C CA . LEU B 1 208 ? -16.594 26.703 5.363 1 74.81 208 LEU B CA 1
ATOM 3117 C C . LEU B 1 208 ? -16.406 28.078 4.711 1 74.81 208 LEU B C 1
ATOM 3119 O O . LEU B 1 208 ? -16.062 29.047 5.387 1 74.81 208 LEU B O 1
ATOM 3123 N N . ALA B 1 209 ? -16.703 28.062 3.467 1 74.38 209 ALA B N 1
ATOM 3124 C CA . ALA B 1 209 ? -16.625 29.344 2.768 1 74.38 209 ALA B CA 1
ATOM 3125 C C . ALA B 1 209 ? -17.609 30.344 3.357 1 74.38 209 ALA B C 1
ATOM 3127 O O . ALA B 1 209 ? -17.266 31.516 3.551 1 74.38 209 ALA B O 1
ATOM 3128 N N . SER B 1 210 ? -18.688 29.828 3.637 1 72.19 210 SER B N 1
ATOM 3129 C CA . SER B 1 210 ? -19.719 30.688 4.191 1 72.19 210 SER B CA 1
ATOM 3130 C C . SER B 1 210 ? -19.359 31.172 5.586 1 72.19 210 SER B C 1
ATOM 3132 O O . SER B 1 210 ? -19.875 32.188 6.047 1 72.19 210 SER B O 1
ATOM 3134 N N . LEU B 1 211 ? -18.453 30.516 6.086 1 69.62 211 LEU B N 1
ATOM 3135 C CA . LEU B 1 211 ? -18.062 30.859 7.445 1 69.62 211 LEU B CA 1
ATOM 3136 C C . LEU B 1 211 ? -16.781 31.688 7.445 1 69.62 211 LEU B C 1
ATOM 3138 O O . LEU B 1 211 ? -16.203 31.938 8.5 1 69.62 211 LEU B O 1
ATOM 3142 N N . GLY B 1 212 ? -16.375 32.031 6.234 1 66.31 212 GLY B N 1
ATOM 3143 C CA . GLY B 1 212 ? -15.289 33 6.109 1 66.31 212 GLY B CA 1
ATOM 3144 C C . GLY B 1 212 ? -13.938 32.344 5.914 1 66.31 212 GLY B C 1
ATOM 3145 O O . GLY B 1 212 ? -12.898 32.938 6.152 1 66.31 212 GLY B O 1
ATOM 3146 N N . PHE B 1 213 ? -14.094 31.078 5.746 1 68.19 213 PHE B N 1
ATOM 3147 C CA . PHE B 1 213 ? -12.852 30.375 5.426 1 68.19 213 PHE B CA 1
ATOM 3148 C C . PHE B 1 213 ? -12.562 30.453 3.93 1 68.19 213 PHE B C 1
ATOM 3150 O O . PHE B 1 213 ? -13.492 30.469 3.115 1 68.19 213 PHE B O 1
#

Organism: Piscinibacter sakaiensis (NCBI:txid1547922)

Sequence (426 aa):
MKLNDLPEVEAEAAPTAPASSTVDVYQQLGAITRQLHDTLNQLGVMPRLQIAAEGLPDARSRLNYIAQKTGDAAHRVLNSVDHAKAEHGRIAAETRRIGAAIVADPVKAVASGAVMNFVGDVESAVERIDQHLTDIMMAQDFHDLTGQVVSKVVLLASELEDSLVKLLVQAAPPGAGPRVEQALSGPVVNPEGRTDVVSNQGEVDDLLASLGFMKLNDLPEVEAEAAPTAPASSTVDVYQQLGAITRQLHDTLNQLGVMPRLQIAAEGLPDARSRLNYIAQKTGDAAHRVLNSVDHAKAEHGRIAAETRRIGAAIVADPVKAVASGAVMNFVGDVESAVERIDQHLTDIMMAQDFHDLTGQVVSKVVLLASELEDSLVKLLVQAAPPGAGPRVEQALSGPVVNPEGRTDVVSNQGEVDDLLASLGF

Radius of gyration: 37.97 Å; Cα contacts (8 Å, |Δi|>4): 402; chains: 2; bounding box: 60×144×117 Å

pLDDT: mean 80.12, std 18.58, rang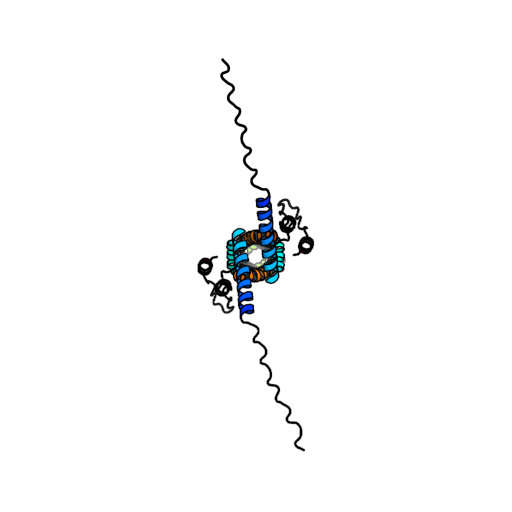e [26.78, 97.38]

Nearest PDB structures (foldseek):
  8i21-assembly1_A  TM=3.808E-01  e=3.256E-01  Saccharomyces cerevisiae S288C
  8i4v-assembly1_B  TM=3.012E-01  e=2.612E-01  Saccharomyces cerevisiae S288C
  6pyu-assembly1_B  TM=3.581E-01  e=7.860E-01  Homo sapiens
  8iyj-assembly1_B5  TM=5.087E-01  e=6.841E-01  Mus musculus
  8i21-assembly1_A  TM=3.816E-01  e=2.800E-01  Saccharomyces cerevisiae S288C

InterPro domains:
  IPR007439 Chemotaxis phosphatase, CheZ [PF04344] (24-213)
  IPR007439 Chemotaxis phosphatase, CheZ [PIRSF002884] (18-213)
  IPR050992 Bacterial chemotaxis CheZ family phosphatases [PTHR43693] (17-213)

Foldseek 3Di:
DDDDPPPPPPPPDDPPPDPVVVVVVVVVVVVVVVVVVVVLVVLVLVVLVVVLVVCVVVLVVLVVVLVVLVVVLVVLLVVLVVVLVVLVVVLVVLVVVLVVVCVVPVVCSVVVCVVVVSVVSVVVSVVSNVVSVVSNVVSPVSVVVVVVSVVVSVVSVVSNLVSVLSVCLVVFPPPCNVVLNVLSVADPPPVPPDCPVPVPPVVSVVSVVVRVD/DPPDPPPPPPPPPDPPPDPVVVVVVVVVVVVVVVVVVVVLVVLVLVVLVVVLVVCVVVLVVLVVVLVVLVVVLVVLLVVLVVVLVVLVVVLVVLVVVLVVVCVVPVVCSVVVCVVVVSVVSVVVSVVSNVVSVVSNVVSPVSVVVVVVSVVVSVVSVVSNLVSVLSVCLVVFPPPCNVVLNVLSVADPPPVPPPCPRPPPPVVSVVSVVVRVD